Protein AF-R6UBE5-F1 (afdb_monomer)

Structure (mmCIF, N/CA/C/O backbone):
data_AF-R6UBE5-F1
#
_entry.id   AF-R6UBE5-F1
#
loop_
_atom_site.group_PDB
_atom_site.id
_atom_site.type_symbol
_atom_site.label_atom_id
_atom_site.label_alt_id
_atom_site.label_comp_id
_atom_site.label_asym_id
_atom_site.label_entity_id
_atom_site.label_seq_id
_atom_site.pdbx_PDB_ins_code
_atom_site.Cartn_x
_atom_site.Cartn_y
_atom_site.Cartn_z
_atom_site.occupancy
_atom_site.B_iso_or_equiv
_atom_site.auth_seq_id
_atom_site.auth_comp_id
_atom_site.auth_asym_id
_atom_site.auth_atom_id
_atom_site.pdbx_PDB_model_num
ATOM 1 N N . MET A 1 1 ? -9.633 34.821 41.458 1.00 33.03 1 MET A N 1
ATOM 2 C CA . MET A 1 1 ? -9.712 33.461 42.042 1.00 33.03 1 MET A CA 1
ATOM 3 C C . MET A 1 1 ? -10.034 32.346 41.038 1.00 33.03 1 MET A C 1
ATOM 5 O O . MET A 1 1 ? -9.472 31.281 41.206 1.00 33.03 1 MET A O 1
ATOM 9 N N . LYS A 1 2 ? -10.801 32.552 39.950 1.00 28.22 2 LYS A N 1
ATOM 10 C CA . LYS A 1 2 ? -10.977 31.527 38.885 1.00 28.22 2 LYS A CA 1
ATOM 11 C C . LYS A 1 2 ? -9.816 31.395 37.874 1.00 28.22 2 LYS A C 1
ATOM 13 O O . LYS A 1 2 ? -9.719 30.382 37.200 1.00 28.22 2 LYS A O 1
ATOM 18 N N . ARG A 1 3 ? -8.898 32.370 37.813 1.00 26.22 3 ARG A N 1
ATOM 19 C CA . ARG A 1 3 ? -7.701 32.321 36.942 1.00 26.22 3 ARG A CA 1
ATOM 20 C C . ARG A 1 3 ? -6.463 31.666 37.575 1.00 26.22 3 ARG A C 1
ATOM 22 O O . ARG A 1 3 ? -5.541 31.343 36.851 1.00 26.22 3 ARG A O 1
ATOM 29 N N . ILE A 1 4 ? -6.462 31.422 38.890 1.00 28.06 4 ILE A N 1
ATOM 30 C CA . ILE A 1 4 ? -5.362 30.717 39.582 1.00 28.06 4 ILE A CA 1
ATOM 31 C C . ILE A 1 4 ? -5.653 29.212 39.684 1.00 28.06 4 ILE A C 1
ATOM 33 O O . ILE A 1 4 ? -4.732 28.419 39.575 1.00 28.06 4 ILE A O 1
ATOM 37 N N . LEU A 1 5 ? -6.926 28.798 39.771 1.00 27.27 5 LEU A N 1
ATOM 38 C CA . LEU A 1 5 ? -7.290 27.377 39.689 1.00 27.27 5 LEU A CA 1
ATOM 39 C C . LEU A 1 5 ? -7.148 26.790 38.280 1.00 27.27 5 LEU A C 1
ATOM 41 O O . LEU A 1 5 ? -6.859 25.612 38.176 1.00 27.27 5 LEU A O 1
ATOM 45 N N . SER A 1 6 ? -7.293 27.588 37.215 1.00 27.67 6 SER A N 1
ATOM 46 C CA . SER A 1 6 ? -7.021 27.100 35.850 1.00 27.67 6 SER A CA 1
ATOM 47 C C . SER A 1 6 ? -5.517 26.964 35.606 1.00 27.67 6 SER A C 1
ATOM 49 O O . SER A 1 6 ? -5.100 25.978 35.036 1.00 27.67 6 SER A O 1
ATOM 51 N N . LEU A 1 7 ? -4.691 27.875 36.138 1.00 27.22 7 LEU A N 1
ATOM 52 C CA . LEU A 1 7 ? -3.229 27.748 36.097 1.00 27.22 7 LEU A CA 1
ATOM 53 C C . LEU A 1 7 ? -2.706 26.611 36.985 1.00 27.22 7 LEU A C 1
ATOM 55 O O . LEU A 1 7 ? -1.749 25.961 36.601 1.00 27.22 7 LEU A O 1
ATOM 59 N N . ALA A 1 8 ? -3.352 26.325 38.120 1.00 24.75 8 ALA A N 1
ATOM 60 C CA . ALA A 1 8 ? -3.013 25.174 38.956 1.00 24.75 8 ALA A CA 1
ATOM 61 C C . ALA A 1 8 ? -3.497 23.844 38.351 1.00 24.75 8 ALA A C 1
ATOM 63 O O . ALA A 1 8 ? -2.793 22.857 38.478 1.00 24.75 8 ALA A O 1
ATOM 64 N N . LEU A 1 9 ? -4.644 23.804 37.657 1.00 26.59 9 LEU A N 1
ATOM 65 C CA . LEU A 1 9 ? -5.086 22.596 36.945 1.00 26.59 9 LEU A CA 1
ATOM 66 C C . LEU A 1 9 ? -4.293 22.371 35.651 1.00 26.59 9 LEU A C 1
ATOM 68 O O . LEU A 1 9 ? -4.024 21.228 35.323 1.00 26.59 9 LEU A O 1
ATOM 72 N N . SER A 1 10 ? -3.868 23.434 34.959 1.00 31.25 10 SER A N 1
ATOM 73 C CA . SER A 1 10 ? -2.930 23.345 33.835 1.00 31.25 10 SER A CA 1
ATOM 74 C C . SER A 1 10 ? -1.528 22.962 34.296 1.00 31.25 10 SER A C 1
ATOM 76 O O . SER A 1 10 ? -0.897 22.193 33.596 1.00 31.25 10 SER A O 1
ATOM 78 N N . LEU A 1 11 ? -1.061 23.412 35.470 1.00 26.28 11 LEU A N 1
ATOM 79 C CA . LEU A 1 11 ? 0.188 22.905 36.052 1.00 26.28 11 LEU A CA 1
ATOM 80 C C . LEU A 1 11 ? 0.054 21.467 36.563 1.00 26.28 11 LEU A C 1
ATOM 82 O O . LEU A 1 11 ? 1.039 20.763 36.541 1.00 26.28 11 LEU A O 1
ATOM 86 N N . ILE A 1 12 ? -1.120 21.014 37.017 1.00 26.92 12 ILE A N 1
ATOM 87 C CA . ILE A 1 12 ? -1.306 19.630 37.494 1.00 26.92 12 ILE A CA 1
ATOM 88 C C . ILE A 1 12 ? -1.531 18.656 36.324 1.00 26.92 12 ILE A C 1
ATOM 90 O O . ILE A 1 12 ? -1.030 17.542 36.378 1.00 26.92 12 ILE A O 1
ATOM 94 N N . LEU A 1 13 ? -2.200 19.073 35.240 1.00 28.50 13 LEU A N 1
ATOM 95 C CA . LEU A 1 13 ? -2.290 18.301 33.990 1.00 28.50 13 LEU A CA 1
ATOM 96 C C . LEU A 1 13 ? -0.975 18.334 33.205 1.00 28.50 13 LEU A C 1
ATOM 98 O O . LEU A 1 13 ? -0.564 17.304 32.696 1.00 28.50 13 LEU A O 1
ATOM 102 N N . ALA A 1 14 ? -0.252 19.455 33.206 1.00 27.62 14 ALA A N 1
ATOM 103 C CA . ALA A 1 14 ? 1.133 19.524 32.736 1.00 27.62 14 ALA A CA 1
ATOM 104 C C . ALA A 1 14 ? 2.145 19.035 33.786 1.00 27.62 14 ALA A C 1
ATOM 106 O O . ALA A 1 14 ? 3.300 19.418 33.691 1.00 27.62 14 ALA A O 1
ATOM 107 N N . TRP A 1 15 ? 1.700 18.287 34.808 1.00 26.22 15 TRP A N 1
ATOM 108 C CA . TRP A 1 15 ? 2.519 17.453 35.704 1.00 26.22 15 TRP A CA 1
ATOM 109 C C . TRP A 1 15 ? 2.027 15.984 35.707 1.00 26.22 15 TRP A C 1
ATOM 111 O O . TRP A 1 15 ? 2.625 15.146 36.373 1.00 26.22 15 TRP A O 1
ATOM 121 N N . SER A 1 16 ? 0.950 15.649 34.975 1.00 27.62 16 SER A N 1
ATOM 122 C CA . SER A 1 16 ? 0.449 14.272 34.793 1.00 27.62 16 SER A CA 1
ATOM 123 C C . SER A 1 16 ? 0.403 13.822 33.326 1.00 27.62 16 SER A C 1
ATOM 125 O O . SER A 1 16 ? 0.133 12.659 33.062 1.00 27.62 16 SER A O 1
ATOM 127 N N . LEU A 1 17 ? 0.643 14.738 32.384 1.00 28.14 17 LEU A N 1
ATOM 128 C CA . LEU A 1 17 ? 0.875 14.506 30.948 1.00 28.14 17 LEU A CA 1
ATOM 129 C C . LEU A 1 17 ? 2.260 15.028 30.536 1.00 28.14 17 LEU A C 1
ATOM 131 O O . LEU A 1 17 ? 2.488 15.444 29.406 1.00 28.14 17 LEU A O 1
ATOM 135 N N . SER A 1 18 ? 3.174 15.056 31.500 1.00 27.28 18 SER A N 1
ATOM 136 C CA . SER A 1 18 ? 4.557 15.458 31.315 1.00 27.28 18 SER A CA 1
ATOM 137 C C . SER A 1 18 ? 5.446 14.622 32.228 1.00 27.28 18 SER A C 1
ATOM 139 O O . SER A 1 18 ? 5.802 15.023 33.338 1.00 27.28 18 SER A O 1
ATOM 141 N N . ILE A 1 19 ? 5.791 13.445 31.742 1.00 28.67 19 ILE A N 1
ATOM 142 C CA . ILE A 1 19 ? 7.204 13.121 31.650 1.00 28.67 19 ILE A CA 1
ATOM 143 C C . ILE A 1 19 ? 7.401 12.800 30.161 1.00 28.67 19 ILE A C 1
ATOM 145 O O . ILE A 1 19 ? 7.056 11.714 29.725 1.00 28.67 19 ILE A O 1
ATOM 149 N N . PRO A 1 20 ? 7.728 13.818 29.356 1.00 40.41 20 PRO A N 1
ATOM 150 C CA . PRO A 1 20 ? 9.036 13.845 28.745 1.00 40.41 20 PRO A CA 1
ATOM 151 C C . PRO A 1 20 ? 9.840 14.799 29.613 1.00 40.41 20 PRO A C 1
ATOM 153 O O . PRO A 1 20 ? 9.731 16.026 29.516 1.00 40.41 20 PRO A O 1
ATOM 156 N N . THR A 1 21 ? 10.549 14.241 30.593 1.00 30.38 21 THR A N 1
ATOM 157 C CA . THR A 1 21 ? 11.607 14.998 31.249 1.00 30.38 21 THR A CA 1
ATOM 158 C C . THR A 1 21 ? 12.730 15.130 30.246 1.00 30.38 21 THR A C 1
ATOM 160 O O . THR A 1 21 ? 13.543 14.230 30.095 1.00 30.38 21 THR A O 1
ATOM 163 N N . LEU A 1 22 ? 12.800 16.299 29.616 1.00 33.50 22 LEU A N 1
ATOM 164 C CA . LEU A 1 22 ? 14.081 16.849 29.209 1.00 33.50 22 LEU A CA 1
ATOM 165 C C . LEU A 1 22 ? 15.068 16.718 30.383 1.00 33.50 22 LEU A C 1
ATOM 167 O O . LEU A 1 22 ? 14.826 17.266 31.464 1.00 33.50 22 LEU A O 1
ATOM 171 N N . ALA A 1 23 ? 16.172 16.031 30.088 1.00 37.41 23 ALA A N 1
ATOM 172 C CA . ALA A 1 23 ? 17.412 15.865 30.844 1.00 37.41 23 ALA A CA 1
ATOM 173 C C . ALA A 1 23 ? 17.386 14.933 32.071 1.00 37.41 23 ALA A C 1
ATOM 175 O O . ALA A 1 23 ? 17.130 15.369 33.192 1.00 37.41 23 ALA A O 1
ATOM 176 N N . ALA A 1 24 ? 17.844 13.696 31.887 1.00 38.25 24 ALA A N 1
ATOM 177 C CA . ALA A 1 24 ? 19.185 13.270 32.308 1.00 38.25 24 ALA A CA 1
ATOM 178 C C . ALA A 1 24 ? 19.416 11.823 31.856 1.00 38.25 24 ALA A C 1
ATOM 180 O O . ALA A 1 24 ? 18.484 11.033 31.797 1.00 38.25 24 ALA A O 1
ATOM 181 N N . GLU A 1 25 ? 20.656 11.469 31.554 1.00 49.81 25 GLU A N 1
ATOM 182 C CA . GLU A 1 25 ? 21.054 10.070 31.450 1.00 49.81 25 GLU A CA 1
ATOM 183 C C . GLU A 1 25 ? 20.802 9.387 32.803 1.00 49.81 25 GLU A C 1
ATOM 185 O O . GLU A 1 25 ? 21.583 9.553 33.739 1.00 49.81 25 GLU A O 1
ATOM 190 N N . ASP A 1 26 ? 19.691 8.658 32.935 1.00 61.44 26 ASP A N 1
ATOM 191 C CA . ASP A 1 26 ? 19.460 7.762 34.080 1.00 61.44 26 ASP A CA 1
ATOM 192 C C . ASP A 1 26 ? 20.360 6.513 34.000 1.00 61.44 26 ASP A C 1
ATOM 194 O O . ASP A 1 26 ? 20.538 5.792 34.982 1.00 61.44 26 ASP A O 1
ATOM 198 N N . LEU A 1 27 ? 21.000 6.313 32.847 1.00 67.00 27 LEU A N 1
ATOM 199 C CA . LEU A 1 27 ? 22.095 5.378 32.650 1.00 67.00 27 LEU A CA 1
ATOM 200 C C . LEU A 1 27 ? 23.380 5.932 33.272 1.00 67.00 27 LEU A C 1
ATOM 202 O O . LEU A 1 27 ? 23.800 7.058 33.000 1.00 67.00 27 LEU A O 1
ATOM 206 N N . ASN A 1 28 ? 24.042 5.112 34.083 1.00 74.62 28 ASN A N 1
ATOM 207 C CA . ASN A 1 28 ? 25.338 5.437 34.664 1.00 74.62 28 ASN A CA 1
ATOM 208 C C . ASN A 1 28 ? 26.367 4.341 34.324 1.00 74.62 28 ASN A C 1
ATOM 210 O O . ASN A 1 28 ? 26.330 3.284 34.958 1.00 74.62 28 ASN A O 1
ATOM 214 N N . PRO A 1 29 ? 27.308 4.587 33.389 1.00 81.69 29 PRO A N 1
ATOM 215 C CA . PRO A 1 29 ? 27.510 5.839 32.653 1.00 81.69 29 PRO A CA 1
ATOM 216 C C . PRO A 1 29 ? 26.443 6.074 31.561 1.00 81.69 29 PRO A C 1
ATOM 218 O O . PRO A 1 29 ? 25.734 5.141 31.202 1.00 81.69 29 PRO A O 1
ATOM 221 N N . PRO A 1 30 ? 26.333 7.296 31.019 1.00 84.44 30 PRO A N 1
ATOM 222 C CA . PRO A 1 30 ? 25.473 7.639 29.882 1.00 84.44 30 PRO A CA 1
ATOM 223 C C . PRO A 1 30 ? 25.614 6.742 28.652 1.00 84.44 30 PRO A C 1
ATOM 225 O O . PRO A 1 30 ? 26.725 6.297 28.370 1.00 84.44 30 PRO A O 1
ATOM 228 N N . LEU A 1 31 ? 24.548 6.572 27.854 1.00 84.12 31 LEU A N 1
ATOM 229 C CA . LEU A 1 31 ? 24.566 5.713 26.656 1.00 84.12 31 LEU A CA 1
ATOM 230 C C . LEU A 1 31 ? 25.706 6.066 25.684 1.00 84.12 31 LEU A C 1
ATOM 232 O O . LEU A 1 31 ? 26.490 5.195 25.323 1.00 84.12 31 LEU A O 1
ATOM 236 N N . TRP A 1 32 ? 25.884 7.344 25.325 1.00 84.69 32 TRP A N 1
ATOM 237 C CA . TRP A 1 32 ? 26.996 7.758 24.451 1.00 84.69 32 TRP A CA 1
ATOM 238 C C . TRP A 1 32 ? 28.374 7.388 25.019 1.00 84.69 32 TRP A C 1
ATOM 240 O O . TRP A 1 32 ? 29.285 7.065 24.260 1.00 84.69 32 TRP A O 1
ATOM 250 N N . GLN A 1 33 ? 28.530 7.399 26.346 1.00 86.75 33 GLN A N 1
ATOM 251 C CA . GLN A 1 33 ? 29.779 7.030 27.003 1.00 86.75 33 GLN A CA 1
ATOM 252 C C . GLN A 1 33 ? 29.961 5.506 27.050 1.00 86.75 33 GLN A C 1
ATOM 254 O O . GLN A 1 33 ? 31.087 5.038 26.884 1.00 86.75 33 GLN A O 1
ATOM 259 N N . GLN A 1 34 ? 28.881 4.739 27.243 1.00 83.88 34 GLN A N 1
ATOM 260 C CA . GLN A 1 34 ? 28.890 3.275 27.118 1.00 83.88 34 GLN A CA 1
ATOM 261 C C . GLN A 1 34 ? 29.312 2.848 25.705 1.00 83.88 34 GLN A C 1
ATOM 263 O O . GLN A 1 34 ? 30.132 1.949 25.554 1.00 83.88 34 GLN A O 1
ATOM 268 N N . MET A 1 35 ? 28.839 3.567 24.683 1.00 82.38 35 MET A N 1
ATOM 269 C CA . MET A 1 35 ? 29.186 3.346 23.274 1.00 82.38 35 MET A CA 1
ATOM 270 C C . MET A 1 35 ? 30.564 3.908 22.872 1.00 82.38 35 MET A C 1
ATOM 272 O O . MET A 1 35 ? 30.972 3.787 21.720 1.00 82.38 35 MET A O 1
ATOM 276 N N . GLY A 1 36 ? 31.299 4.529 23.801 1.00 84.62 36 GLY A N 1
ATOM 277 C CA . GLY A 1 36 ? 32.668 5.002 23.574 1.00 84.62 36 GLY A CA 1
ATOM 278 C C . GLY A 1 36 ? 32.803 6.354 22.863 1.00 84.62 36 GLY A C 1
ATOM 279 O O . GLY A 1 36 ? 33.920 6.728 22.499 1.00 84.62 36 GLY A O 1
ATOM 280 N N . PHE A 1 37 ? 31.717 7.112 22.694 1.00 86.12 37 PHE A N 1
ATOM 281 C CA . PHE A 1 37 ? 31.766 8.465 22.134 1.00 86.12 37 PHE A CA 1
ATOM 282 C C . PHE A 1 37 ? 32.280 9.484 23.153 1.00 86.12 37 PHE A C 1
ATOM 284 O O . PHE A 1 37 ? 32.235 9.275 24.368 1.00 86.12 37 PHE A O 1
ATOM 291 N N . SER A 1 38 ? 32.784 10.619 22.665 1.00 84.69 38 SER A N 1
ATOM 292 C CA . SER A 1 38 ? 33.314 11.680 23.528 1.00 84.69 38 SER A CA 1
ATOM 293 C C . SER A 1 38 ? 32.246 12.679 23.986 1.00 84.69 38 SER A C 1
ATOM 295 O O . SER A 1 38 ? 32.463 13.407 24.959 1.00 84.69 38 SER A O 1
ATOM 297 N N . SER A 1 39 ? 31.097 12.709 23.302 1.00 85.81 39 SER A N 1
ATOM 298 C CA . SER A 1 39 ? 29.936 13.534 23.645 1.00 85.81 39 SER A CA 1
ATOM 299 C C . SER A 1 39 ? 28.633 12.947 23.103 1.00 85.81 39 SER A C 1
ATOM 301 O O . SER A 1 39 ? 28.636 12.138 22.173 1.00 85.81 39 SER A O 1
ATOM 303 N N . ARG A 1 40 ? 27.509 13.404 23.662 1.00 83.88 40 ARG A N 1
ATOM 304 C CA . ARG A 1 40 ? 26.165 13.059 23.199 1.00 83.88 40 ARG A CA 1
ATOM 305 C C . ARG A 1 40 ? 25.918 13.520 21.766 1.00 83.88 40 ARG A C 1
ATOM 307 O O . ARG A 1 40 ? 25.405 12.748 20.969 1.00 83.88 40 ARG A O 1
ATOM 314 N N . GLU A 1 41 ? 26.305 14.750 21.431 1.00 83.00 41 GLU A N 1
ATOM 315 C CA . GLU A 1 41 ? 26.113 15.301 20.087 1.00 83.00 41 GLU A CA 1
ATOM 316 C C . GLU A 1 41 ? 26.867 14.494 19.021 1.00 83.00 41 GLU A C 1
ATOM 318 O O . GLU A 1 41 ? 26.344 14.271 17.930 1.00 83.00 41 GLU A O 1
ATOM 323 N N . GLU A 1 42 ? 28.074 14.018 19.340 1.00 82.88 42 GLU A N 1
ATOM 324 C CA . GLU A 1 42 ? 28.846 13.139 18.455 1.00 82.88 42 GLU A CA 1
ATOM 325 C C . GLU A 1 42 ? 28.148 11.789 18.255 1.00 82.88 42 GLU A C 1
ATOM 327 O O . GLU A 1 42 ? 28.067 11.313 17.125 1.00 82.88 42 GLU A O 1
ATOM 332 N N . CYS A 1 43 ? 27.605 11.205 19.327 1.00 81.44 43 CYS A N 1
ATOM 333 C CA . CYS A 1 43 ? 26.853 9.953 19.272 1.00 81.44 43 CYS A CA 1
ATOM 334 C C . CYS A 1 43 ? 25.580 10.088 18.422 1.00 81.44 43 CYS A C 1
ATOM 336 O O . CYS A 1 43 ? 25.35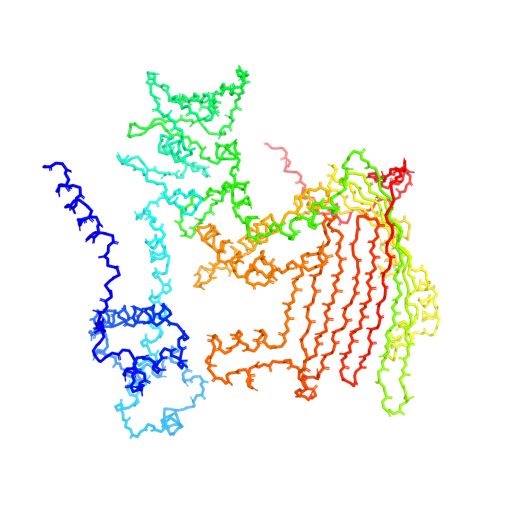1 9.276 17.531 1.00 81.44 43 CYS A O 1
ATOM 338 N N . ILE A 1 44 ? 24.798 11.155 18.630 1.00 81.50 44 ILE A N 1
ATOM 339 C CA . ILE A 1 44 ? 23.598 11.441 17.831 1.00 81.50 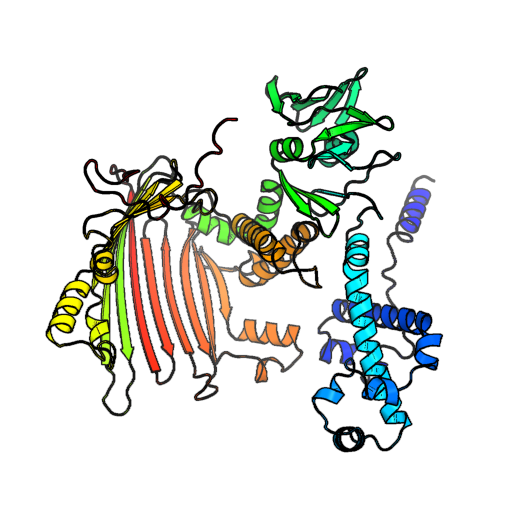44 ILE A CA 1
ATOM 340 C C . ILE A 1 44 ? 23.974 11.568 16.359 1.00 81.50 44 ILE A C 1
ATOM 342 O O . ILE A 1 44 ? 23.461 10.829 15.531 1.00 81.50 44 ILE A O 1
ATOM 346 N N . THR A 1 45 ? 24.935 12.434 16.038 1.00 78.12 45 THR A N 1
ATOM 347 C CA . THR A 1 45 ? 25.316 12.699 14.643 1.00 78.12 45 THR A CA 1
ATOM 348 C C . THR A 1 45 ? 25.882 11.460 13.942 1.00 78.12 45 THR A C 1
ATOM 350 O O . THR A 1 45 ? 25.675 11.288 12.746 1.00 78.12 45 THR A O 1
ATOM 353 N N . SER A 1 46 ? 26.622 10.614 14.665 1.00 74.19 46 SER A N 1
ATOM 354 C CA . SER A 1 46 ? 27.340 9.481 14.066 1.00 74.19 46 SER A CA 1
ATOM 355 C C . SER A 1 46 ? 26.532 8.185 14.022 1.00 74.19 46 SER A C 1
ATOM 357 O O . SER A 1 46 ? 26.885 7.301 13.246 1.00 74.19 46 SER A O 1
ATOM 359 N N . VAL A 1 47 ? 25.517 8.031 14.882 1.00 77.62 47 VAL A N 1
ATOM 360 C CA . VAL A 1 47 ? 24.792 6.758 15.055 1.00 77.62 47 VAL A CA 1
ATOM 361 C C . VAL A 1 47 ? 23.285 6.905 14.888 1.00 77.62 47 VAL A C 1
ATOM 363 O O . VAL A 1 47 ? 22.687 6.084 14.203 1.00 77.62 47 VAL A O 1
ATOM 366 N N . TYR A 1 48 ? 22.669 7.913 15.509 1.00 76.38 48 TYR A N 1
ATOM 367 C CA . TYR A 1 48 ? 21.205 7.986 15.630 1.00 76.38 48 TYR A CA 1
ATOM 368 C C . TYR A 1 48 ? 20.547 8.976 14.663 1.00 76.38 48 TYR A C 1
ATOM 370 O O . TYR A 1 48 ? 19.342 8.912 14.460 1.00 76.38 48 TYR A O 1
ATOM 378 N N . GLY A 1 49 ? 21.315 9.885 14.059 1.00 72.00 49 GLY A N 1
ATOM 379 C CA . GLY A 1 49 ? 20.839 10.907 13.123 1.00 72.00 49 GLY A CA 1
ATOM 380 C C . GLY A 1 49 ? 20.114 12.068 13.807 1.00 72.00 49 GLY A C 1
ATOM 381 O O . GLY A 1 49 ? 20.438 13.231 13.554 1.00 72.00 49 GLY A O 1
ATOM 382 N N . ASP A 1 50 ? 19.193 11.768 14.723 1.00 77.38 50 ASP A N 1
ATOM 383 C CA . ASP A 1 50 ? 18.392 12.756 15.437 1.00 77.38 50 ASP A CA 1
ATOM 384 C C . ASP A 1 50 ? 18.226 12.471 16.941 1.00 77.38 50 ASP A C 1
ATOM 386 O O . ASP A 1 50 ? 18.681 11.469 17.501 1.00 77.38 50 ASP A O 1
ATOM 390 N N . GLU A 1 51 ? 17.635 13.456 17.614 1.00 79.06 51 GLU A N 1
ATOM 391 C CA . GLU A 1 51 ? 17.421 13.473 19.058 1.00 79.06 51 GLU A CA 1
ATOM 392 C C . GLU A 1 51 ? 16.391 12.429 19.509 1.00 79.06 51 GLU A C 1
ATOM 394 O O . GLU A 1 51 ? 16.583 11.810 20.555 1.00 79.06 51 GLU A O 1
ATOM 399 N N . ASP A 1 52 ? 15.328 12.227 18.729 1.00 74.75 52 ASP A N 1
ATOM 400 C CA . ASP A 1 52 ? 14.205 11.364 19.094 1.00 74.75 52 ASP A CA 1
ATOM 401 C C . ASP A 1 52 ? 14.650 9.893 19.049 1.00 74.75 52 ASP A C 1
ATOM 403 O O . ASP A 1 52 ? 14.422 9.146 20.003 1.00 74.75 52 ASP A O 1
ATOM 407 N N . ALA A 1 53 ? 15.397 9.507 18.009 1.00 72.69 53 ALA A N 1
ATOM 408 C CA . ALA A 1 53 ? 16.003 8.183 17.881 1.00 72.69 53 ALA A CA 1
ATOM 409 C C . ALA A 1 53 ? 17.007 7.887 19.012 1.00 72.69 53 ALA A C 1
ATOM 411 O O . ALA A 1 53 ? 17.050 6.780 19.554 1.00 72.69 53 ALA A O 1
ATOM 412 N N . TYR A 1 54 ? 17.805 8.882 19.421 1.00 81.50 54 TYR A N 1
ATOM 413 C CA . TYR A 1 54 ? 18.710 8.730 20.564 1.00 81.50 54 TYR A CA 1
ATOM 414 C C . TYR A 1 54 ? 17.950 8.591 21.890 1.00 81.50 54 TYR A C 1
ATOM 416 O O . TYR A 1 54 ? 18.348 7.805 22.750 1.00 81.50 54 TYR A O 1
ATOM 424 N N . GLU A 1 55 ? 16.872 9.351 22.089 1.00 83.00 55 GLU A N 1
ATOM 425 C CA . GLU A 1 55 ? 16.038 9.245 23.289 1.00 83.00 55 GLU A CA 1
ATOM 426 C C . GLU A 1 55 ? 15.342 7.880 23.391 1.00 83.00 55 GLU A C 1
ATOM 428 O O . GLU A 1 55 ? 15.310 7.302 24.481 1.00 83.00 55 GLU A O 1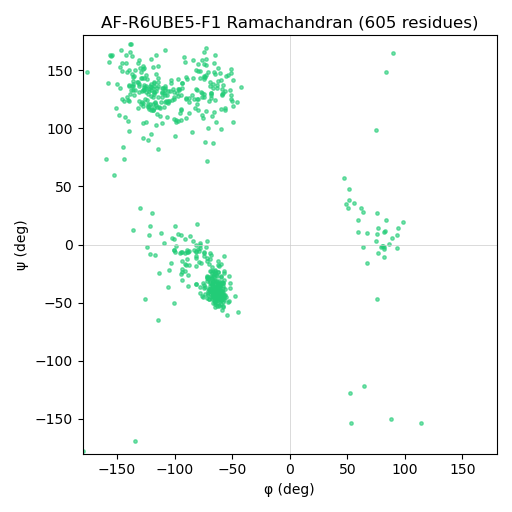
ATOM 433 N N . GLU A 1 56 ? 14.867 7.323 22.274 1.00 78.88 56 GLU A N 1
ATOM 434 C CA . GLU A 1 56 ? 14.312 5.967 22.215 1.00 78.88 56 GLU A CA 1
ATOM 435 C C . GLU A 1 56 ? 15.357 4.910 22.607 1.00 78.88 56 GLU A C 1
ATOM 437 O O . GLU A 1 56 ? 15.100 4.074 23.478 1.00 78.88 56 GLU A O 1
ATOM 442 N N . ALA A 1 57 ? 16.577 5.013 22.072 1.00 82.38 57 ALA A N 1
ATOM 443 C CA . ALA A 1 57 ? 17.672 4.108 22.416 1.00 82.38 57 ALA A CA 1
ATOM 444 C C . ALA A 1 57 ? 18.095 4.209 23.893 1.00 82.38 57 ALA A C 1
ATOM 446 O O . ALA A 1 57 ? 18.393 3.201 24.539 1.00 82.38 57 ALA A O 1
ATOM 447 N N . VAL A 1 58 ? 18.093 5.417 24.472 1.00 84.25 58 VAL A N 1
ATOM 448 C CA . VAL A 1 58 ? 18.333 5.608 25.914 1.00 84.25 58 VAL A CA 1
ATOM 449 C C . VAL A 1 58 ? 17.249 4.925 26.743 1.00 84.25 58 VAL A C 1
ATOM 451 O O . VAL A 1 58 ? 17.562 4.296 27.757 1.00 84.25 58 VAL A O 1
ATOM 454 N N . GLN A 1 59 ? 15.988 5.040 26.329 1.00 82.31 59 GLN A N 1
ATOM 455 C CA . GLN A 1 59 ? 14.869 4.420 27.025 1.00 82.31 59 GLN A CA 1
ATOM 456 C C . GLN A 1 59 ? 14.949 2.890 26.962 1.00 82.31 59 GLN A C 1
ATOM 458 O O . GLN A 1 59 ? 14.764 2.231 27.986 1.00 82.31 59 GLN A O 1
ATOM 463 N N . GLU A 1 60 ? 15.295 2.321 25.807 1.00 83.06 60 GLU A N 1
ATOM 464 C CA . GLU A 1 60 ? 15.509 0.880 25.670 1.00 83.06 60 GLU A CA 1
ATOM 465 C C . GLU A 1 60 ? 16.662 0.384 26.548 1.00 83.06 60 GLU A C 1
ATOM 467 O O . GLU A 1 60 ? 16.504 -0.591 27.284 1.00 83.06 60 GLU A O 1
ATOM 472 N N . ALA A 1 61 ? 17.800 1.082 26.541 1.00 85.00 61 ALA A N 1
ATOM 473 C CA . ALA A 1 61 ? 18.936 0.732 27.387 1.00 85.00 61 ALA A CA 1
ATOM 474 C C . ALA A 1 61 ? 18.584 0.801 28.886 1.00 85.00 61 ALA A C 1
ATOM 476 O O . ALA A 1 61 ? 19.034 -0.033 29.675 1.00 85.00 61 ALA A O 1
ATOM 477 N N . LEU A 1 62 ? 17.737 1.753 29.295 1.00 85.62 62 LEU A N 1
ATOM 478 C CA . LEU A 1 62 ? 17.234 1.832 30.667 1.00 85.62 62 LEU A CA 1
ATOM 479 C C . LEU A 1 62 ? 16.306 0.653 31.005 1.00 85.62 62 LEU A C 1
ATOM 481 O O . LEU A 1 62 ? 16.386 0.104 32.105 1.00 85.62 62 LEU A O 1
ATOM 485 N N . GLU A 1 63 ? 15.436 0.250 30.078 1.00 85.38 63 GLU A N 1
ATOM 486 C CA . GLU A 1 63 ? 14.578 -0.930 30.237 1.00 85.38 63 GLU A CA 1
ATOM 487 C C . GLU A 1 63 ? 15.401 -2.216 30.354 1.00 85.38 63 GLU A C 1
ATOM 489 O O . GLU A 1 63 ? 15.133 -3.023 31.250 1.00 85.38 63 GLU A O 1
ATOM 494 N N . ARG A 1 64 ? 16.433 -2.376 29.515 1.00 87.69 64 ARG A N 1
ATOM 495 C CA . ARG A 1 64 ? 17.371 -3.502 29.588 1.00 87.69 64 ARG A CA 1
ATOM 496 C C . ARG A 1 64 ? 18.085 -3.534 30.934 1.00 87.69 64 ARG A C 1
ATOM 498 O O . ARG A 1 64 ? 18.061 -4.565 31.597 1.00 87.69 64 ARG A O 1
ATOM 505 N N . GLN A 1 65 ? 18.612 -2.402 31.408 1.00 87.38 65 GLN A N 1
ATOM 506 C CA . GLN A 1 65 ? 19.271 -2.331 32.717 1.00 87.38 65 GLN A CA 1
ATOM 507 C C . GLN A 1 65 ? 18.330 -2.726 33.869 1.00 87.38 65 GLN A C 1
ATOM 509 O O . GLN A 1 65 ? 18.711 -3.483 34.761 1.00 87.38 65 GLN A O 1
ATOM 514 N N . GLN A 1 66 ? 17.080 -2.254 33.856 1.00 87.75 66 GLN A N 1
ATOM 515 C CA . GLN A 1 66 ? 16.089 -2.628 34.873 1.00 87.75 66 GLN A CA 1
ATOM 516 C C . GLN A 1 66 ? 15.732 -4.120 34.819 1.00 87.75 66 GLN A C 1
ATOM 518 O O . GLN A 1 66 ? 15.497 -4.747 35.859 1.00 87.75 66 GLN A O 1
ATOM 523 N N . TRP A 1 67 ? 15.679 -4.695 33.618 1.00 91.62 67 TRP A N 1
ATOM 524 C CA . TRP A 1 67 ? 15.469 -6.123 33.424 1.00 91.62 67 TRP A CA 1
ATOM 525 C C . TRP A 1 67 ? 16.668 -6.942 33.920 1.00 91.62 67 TRP A C 1
ATOM 527 O O . TRP A 1 67 ? 16.461 -7.876 34.697 1.00 91.62 67 TRP A O 1
ATOM 537 N N . GLU A 1 68 ? 17.902 -6.552 33.599 1.00 91.31 68 GLU A N 1
ATOM 538 C CA . GLU A 1 68 ? 19.128 -7.183 34.108 1.00 91.31 68 GLU A CA 1
ATOM 539 C C . GLU A 1 68 ? 19.199 -7.130 35.642 1.00 91.31 68 GLU A C 1
ATOM 541 O O . GLU A 1 68 ? 19.458 -8.145 36.293 1.00 91.31 68 GLU A O 1
ATOM 546 N N . ASP A 1 69 ? 18.858 -5.988 36.249 1.00 90.19 69 ASP A N 1
ATOM 547 C CA . ASP A 1 69 ? 18.753 -5.843 37.706 1.00 90.19 69 ASP A CA 1
ATOM 548 C C . ASP A 1 69 ? 17.733 -6.829 38.304 1.00 90.19 69 ASP A C 1
ATOM 550 O O . ASP A 1 69 ? 17.951 -7.407 39.377 1.00 90.19 69 ASP A O 1
ATOM 554 N N . SER A 1 70 ? 16.621 -7.075 37.601 1.00 91.50 70 SER A N 1
ATOM 555 C CA . SER A 1 70 ? 15.621 -8.075 37.999 1.00 91.50 70 SER A CA 1
ATOM 556 C C . SER A 1 70 ? 16.133 -9.519 37.868 1.00 91.50 70 SER A C 1
ATOM 558 O O . SER A 1 70 ? 15.658 -10.413 38.576 1.00 91.50 70 SER A O 1
ATOM 560 N N . LYS A 1 71 ? 17.144 -9.729 37.017 1.00 92.12 71 LYS A N 1
ATOM 561 C CA . LYS A 1 71 ? 17.810 -11.000 36.709 1.00 92.12 71 LYS A CA 1
ATOM 562 C C . LYS A 1 71 ? 19.143 -11.194 37.432 1.00 92.12 71 LYS A C 1
ATOM 564 O O . LYS A 1 71 ? 19.786 -12.227 37.256 1.00 92.12 71 LYS A O 1
ATOM 569 N N . ALA A 1 72 ? 19.527 -10.283 38.328 1.00 92.88 72 ALA A N 1
ATOM 570 C CA . ALA A 1 72 ? 20.841 -10.271 38.979 1.00 92.88 72 ALA A CA 1
ATOM 571 C C . ALA A 1 72 ? 21.251 -11.610 39.628 1.00 92.88 72 ALA A C 1
ATOM 573 O O . ALA A 1 72 ? 22.429 -11.964 39.649 1.00 92.88 72 ALA A O 1
ATOM 574 N N . ALA A 1 73 ? 20.293 -12.377 40.161 1.00 93.06 73 ALA A N 1
ATOM 575 C CA . ALA A 1 73 ? 20.563 -13.698 40.729 1.00 93.06 73 ALA A CA 1
ATOM 576 C C . ALA A 1 73 ? 20.925 -14.753 39.667 1.00 93.06 73 ALA A C 1
ATOM 578 O O . ALA A 1 73 ? 21.799 -15.578 39.921 1.00 93.06 73 ALA A O 1
ATOM 579 N N . GLU A 1 74 ? 20.267 -14.719 38.507 1.00 92.69 74 GLU A N 1
ATOM 580 C CA . GLU A 1 74 ? 20.520 -15.616 37.374 1.00 92.69 74 GLU A CA 1
ATOM 581 C C . GLU A 1 74 ? 21.880 -15.278 36.749 1.00 92.69 74 GLU A C 1
ATOM 583 O O . GLU A 1 74 ? 22.731 -16.162 36.646 1.00 92.69 74 GLU A O 1
ATOM 588 N N . ILE A 1 75 ? 22.141 -13.983 36.518 1.00 93.31 75 ILE A N 1
ATOM 589 C CA . ILE A 1 75 ? 23.425 -13.444 36.035 1.00 93.31 75 ILE A CA 1
ATOM 590 C C . ILE A 1 75 ? 24.586 -13.860 36.948 1.00 93.31 75 ILE A C 1
ATOM 592 O O . ILE A 1 75 ? 25.635 -14.314 36.487 1.00 93.31 75 ILE A O 1
ATOM 596 N N . ALA A 1 76 ? 24.408 -13.751 38.269 1.00 92.44 76 ALA A N 1
ATOM 597 C CA . ALA A 1 76 ? 25.432 -14.145 39.237 1.00 92.44 76 ALA A CA 1
ATOM 598 C C . ALA A 1 76 ? 25.699 -15.661 39.257 1.00 92.44 76 ALA A C 1
ATOM 600 O O . ALA A 1 76 ? 26.765 -16.085 39.705 1.00 92.44 76 ALA A O 1
ATOM 601 N N . SER A 1 77 ? 24.738 -16.473 38.809 1.00 93.38 77 SER A N 1
ATOM 602 C CA . SER A 1 77 ? 24.853 -17.933 38.730 1.00 93.38 77 SER A CA 1
ATOM 603 C C . SER A 1 77 ? 25.203 -18.464 37.338 1.00 93.38 77 SER A C 1
ATOM 605 O O . SER A 1 77 ? 25.332 -19.678 37.196 1.00 93.38 77 SER A O 1
ATOM 607 N N . PHE A 1 78 ? 25.346 -17.582 36.344 1.00 96.12 78 PHE A N 1
ATOM 608 C CA . PHE A 1 78 ? 25.646 -17.944 34.963 1.00 96.12 78 PHE A CA 1
ATOM 609 C C . PHE A 1 78 ? 26.967 -18.718 34.858 1.00 96.12 78 PHE A C 1
ATOM 611 O O . PHE A 1 78 ? 27.995 -18.288 35.395 1.00 96.12 78 PHE A O 1
ATOM 618 N N . ASP A 1 79 ? 26.912 -19.855 34.164 1.00 96.00 79 ASP A N 1
ATOM 619 C CA . ASP A 1 79 ? 28.038 -20.753 33.916 1.00 96.00 79 ASP A CA 1
ATOM 620 C C . ASP A 1 79 ? 28.406 -20.687 32.421 1.00 96.00 79 ASP A C 1
ATOM 622 O O . ASP A 1 79 ? 27.676 -21.241 31.592 1.00 96.00 79 ASP A O 1
ATOM 626 N N . PRO A 1 80 ? 29.506 -19.998 32.061 1.00 94.50 80 PRO A N 1
ATOM 627 C CA . PRO A 1 80 ? 29.865 -19.764 30.666 1.00 94.50 80 PRO A CA 1
ATOM 628 C C . PRO A 1 80 ? 30.286 -21.048 29.938 1.00 94.50 80 PRO A C 1
ATOM 630 O O . PRO A 1 80 ? 30.062 -21.161 28.736 1.00 94.50 80 PRO A O 1
ATOM 633 N N . ASP A 1 81 ? 30.848 -22.033 30.646 1.00 93.88 81 ASP A N 1
ATOM 634 C CA . ASP A 1 81 ? 31.252 -23.310 30.049 1.00 93.88 81 ASP A CA 1
ATOM 635 C C . ASP A 1 81 ? 30.028 -24.177 29.740 1.00 93.88 81 ASP A C 1
ATOM 637 O O . ASP A 1 81 ? 29.926 -24.762 28.664 1.00 93.88 81 ASP A O 1
ATOM 641 N N . ALA A 1 82 ? 29.062 -24.223 30.664 1.00 94.50 82 ALA A N 1
ATOM 642 C CA . ALA A 1 82 ? 27.813 -24.943 30.434 1.00 94.50 82 ALA A CA 1
ATOM 643 C C . ALA A 1 82 ? 26.986 -24.318 29.299 1.00 94.50 82 ALA A C 1
ATOM 645 O O . ALA A 1 82 ? 26.363 -25.046 28.528 1.00 94.50 82 ALA A O 1
ATOM 646 N N . TYR A 1 83 ? 26.989 -22.985 29.190 1.00 94.31 83 TYR A N 1
ATOM 647 C CA . TYR A 1 83 ? 26.340 -22.272 28.092 1.00 94.31 83 TYR A CA 1
ATOM 648 C C . TYR A 1 83 ? 27.026 -22.543 26.748 1.00 94.31 83 TYR A C 1
ATOM 650 O O . TYR A 1 83 ? 26.348 -22.870 25.777 1.00 94.31 83 TYR A O 1
ATOM 658 N N . TRP A 1 84 ? 28.361 -22.506 26.697 1.00 92.62 84 TRP A N 1
ATOM 659 C CA . TRP A 1 84 ? 29.137 -22.848 25.500 1.00 92.62 84 TRP A CA 1
ATOM 660 C C . TRP A 1 84 ? 28.844 -24.256 24.966 1.00 92.62 84 TRP A C 1
ATOM 662 O O . TRP A 1 84 ? 28.805 -24.467 23.758 1.00 92.62 84 TRP A O 1
ATOM 672 N N . GLU A 1 85 ? 28.645 -25.231 25.856 1.00 91.44 85 GLU A N 1
ATOM 673 C CA . GLU A 1 85 ? 28.301 -26.611 25.487 1.00 91.44 85 GLU A CA 1
ATOM 674 C C . GLU A 1 85 ? 26.811 -26.806 25.135 1.00 91.44 85 GLU A C 1
ATOM 676 O O . GLU A 1 85 ? 26.405 -27.916 24.778 1.00 91.44 85 GLU A O 1
ATOM 681 N N . SER A 1 86 ? 25.983 -25.767 25.268 1.00 90.00 86 SER A N 1
ATOM 682 C CA . SER A 1 86 ? 24.549 -25.831 24.986 1.00 90.00 86 SER A CA 1
ATOM 683 C C . SER A 1 86 ? 24.234 -25.624 23.500 1.00 90.00 86 SER A C 1
ATOM 685 O O . SER A 1 86 ? 24.995 -25.001 22.765 1.00 90.00 86 SER A O 1
ATOM 687 N N . ASP A 1 87 ? 23.055 -26.087 23.071 1.00 85.56 87 ASP A N 1
ATOM 688 C CA . ASP A 1 87 ? 22.518 -25.802 21.730 1.00 85.56 87 ASP A CA 1
ATOM 689 C C . ASP A 1 87 ? 22.033 -24.339 21.580 1.00 85.56 87 ASP A C 1
ATOM 691 O O . ASP A 1 87 ? 21.551 -23.968 20.512 1.00 85.56 87 ASP A O 1
ATOM 695 N N . GLU A 1 88 ? 22.108 -23.524 22.639 1.00 85.06 88 GLU A N 1
ATOM 696 C CA . GLU A 1 88 ? 21.672 -22.118 22.658 1.00 85.06 88 GLU A CA 1
ATOM 697 C C . GLU A 1 88 ? 22.831 -21.152 22.349 1.00 85.06 88 GLU A C 1
ATOM 699 O O . GLU A 1 88 ? 22.603 -20.054 21.849 1.00 85.06 88 GLU A O 1
ATOM 704 N N . CYS A 1 89 ? 24.087 -21.559 22.568 1.00 88.81 89 CYS A N 1
ATOM 705 C CA . CYS A 1 89 ? 25.245 -20.736 22.225 1.00 88.81 89 CYS A CA 1
ATOM 706 C C . CYS A 1 89 ? 25.506 -20.767 20.714 1.00 88.81 89 CYS A C 1
ATOM 708 O O . CYS A 1 89 ? 25.960 -21.772 20.158 1.00 88.81 89 CYS A O 1
ATOM 710 N N . GLN A 1 90 ? 25.282 -19.636 20.041 1.00 85.00 90 GLN A N 1
ATOM 711 C CA . GLN A 1 90 ? 25.450 -19.541 18.589 1.00 85.00 90 GLN A CA 1
ATOM 712 C C . GLN A 1 90 ? 26.889 -19.820 18.128 1.00 85.00 90 GLN A C 1
ATOM 714 O O . GLN A 1 90 ? 27.100 -20.381 17.051 1.00 85.00 90 GLN A O 1
ATOM 719 N N . TYR A 1 91 ? 27.890 -19.479 18.947 1.00 86.31 91 TYR A N 1
ATOM 720 C CA . TYR A 1 91 ? 29.304 -19.662 18.610 1.00 86.31 91 TYR A CA 1
ATOM 721 C C . TYR A 1 91 ? 29.710 -21.137 18.543 1.00 86.31 91 TYR A C 1
ATOM 723 O O . TYR A 1 91 ? 30.590 -21.487 17.754 1.00 86.31 91 TYR A O 1
ATOM 731 N N . HIS A 1 92 ? 29.024 -22.019 19.277 1.00 80.25 92 HIS A N 1
ATOM 732 C CA . HIS A 1 92 ? 29.283 -23.460 19.243 1.00 80.25 92 HIS A CA 1
ATOM 733 C C . HIS A 1 92 ? 29.037 -24.079 17.854 1.00 80.25 92 HIS A C 1
ATOM 735 O O . HIS A 1 92 ? 29.609 -25.112 17.516 1.00 80.25 92 HIS A O 1
ATOM 741 N N . TRP A 1 93 ? 28.212 -23.448 17.009 1.00 82.06 93 TRP A N 1
ATOM 742 C CA . TRP A 1 93 ? 27.987 -23.903 15.632 1.00 82.06 93 TRP A CA 1
ATOM 743 C C . TRP A 1 93 ? 29.068 -23.463 14.642 1.00 82.06 93 TRP A C 1
ATOM 745 O O . TRP A 1 93 ? 29.162 -24.043 13.558 1.00 82.06 93 TRP A O 1
ATOM 755 N N . TYR A 1 94 ? 29.856 -22.443 14.986 1.00 86.00 94 TYR A N 1
ATOM 756 C CA . TYR A 1 94 ? 30.865 -21.859 14.098 1.00 86.00 94 TYR A CA 1
ATOM 757 C C . TYR A 1 94 ? 32.296 -22.252 14.462 1.00 86.00 94 TYR A C 1
ATOM 759 O O . TYR A 1 94 ? 33.163 -22.208 13.590 1.00 86.00 94 TYR A O 1
ATOM 767 N N . TYR A 1 95 ? 32.530 -22.651 15.711 1.00 88.25 95 TYR A N 1
ATOM 768 C CA . TYR A 1 95 ? 33.850 -22.976 16.239 1.00 88.25 95 TYR A CA 1
ATOM 769 C C . TYR A 1 95 ? 33.899 -24.418 16.740 1.00 88.25 95 TYR A C 1
ATOM 771 O O . TYR A 1 95 ? 33.011 -24.864 17.465 1.00 88.25 95 TYR A O 1
ATOM 779 N N . ASP A 1 96 ? 34.970 -25.142 16.404 1.00 86.44 96 ASP A N 1
ATOM 780 C CA . ASP A 1 96 ? 35.124 -26.548 16.799 1.00 86.44 96 ASP A CA 1
ATOM 781 C C . ASP A 1 96 ? 35.537 -26.690 18.280 1.00 86.44 96 ASP A C 1
ATOM 783 O O . ASP A 1 96 ? 35.457 -27.780 18.858 1.00 86.44 96 ASP A O 1
ATOM 787 N N . SER A 1 97 ? 36.014 -25.606 18.909 1.00 91.50 97 SER A N 1
ATOM 788 C CA . SER A 1 97 ? 36.426 -25.582 20.317 1.00 91.50 97 SER A CA 1
ATOM 789 C C . SER A 1 97 ? 36.393 -24.181 20.934 1.00 91.50 97 SER A C 1
ATOM 791 O O . SER A 1 97 ? 36.529 -23.177 20.235 1.00 91.50 97 SER A O 1
ATOM 793 N N . LYS A 1 98 ? 36.276 -24.126 22.267 1.00 92.12 98 LYS A N 1
ATOM 794 C CA . LYS A 1 98 ? 36.364 -22.887 23.054 1.00 92.12 98 LYS A CA 1
ATOM 795 C C . LYS A 1 98 ? 37.707 -22.185 22.847 1.00 92.12 98 LYS A C 1
ATOM 797 O O . LYS A 1 98 ? 37.757 -20.966 22.747 1.00 92.12 98 LYS A O 1
ATOM 802 N N . GLU A 1 99 ? 38.796 -22.949 22.776 1.00 92.94 99 GLU A N 1
ATOM 803 C CA . GLU A 1 99 ? 40.144 -22.407 22.606 1.00 92.94 99 GLU A CA 1
ATOM 804 C C . GLU A 1 99 ? 40.318 -21.682 21.266 1.00 92.94 99 GLU A C 1
ATOM 806 O O . GLU A 1 99 ? 40.951 -20.632 21.227 1.00 92.94 99 GLU A O 1
ATOM 811 N N . GLU A 1 100 ? 39.736 -22.219 20.191 1.00 92.31 100 GLU A N 1
ATOM 812 C CA . GLU A 1 100 ? 39.743 -21.588 18.865 1.00 92.31 100 GLU A CA 1
ATOM 813 C C . GLU A 1 100 ? 38.947 -20.279 18.868 1.00 92.31 100 GLU A C 1
ATOM 815 O O . GLU A 1 100 ? 39.435 -19.256 18.393 1.00 92.31 100 GLU A O 1
ATOM 820 N N . PHE A 1 101 ? 37.759 -20.282 19.478 1.00 93.19 101 PHE A N 1
ATOM 821 C CA . PHE A 1 101 ? 36.952 -19.075 19.638 1.00 93.19 101 PHE A CA 1
ATOM 822 C C . PHE A 1 101 ? 37.683 -17.986 20.430 1.00 93.19 101 PHE A C 1
ATOM 824 O O . PHE A 1 101 ? 37.744 -16.840 19.988 1.00 93.19 101 PHE A O 1
ATOM 831 N N . MET A 1 102 ? 38.277 -18.340 21.575 1.00 93.56 102 MET A N 1
ATOM 832 C CA . MET A 1 102 ? 39.038 -17.392 22.392 1.00 93.56 102 MET A CA 1
ATOM 833 C C . MET A 1 102 ? 40.256 -16.830 21.643 1.00 93.56 102 MET A C 1
ATOM 835 O O . MET A 1 102 ? 40.569 -15.653 21.808 1.00 93.56 102 MET A O 1
ATOM 839 N N . GLU A 1 103 ? 40.928 -17.627 20.802 1.00 91.62 103 GLU A N 1
ATOM 840 C CA . GLU A 1 103 ? 42.040 -17.153 19.965 1.00 91.62 103 GLU A CA 1
ATOM 841 C C . GLU A 1 103 ? 41.566 -16.144 18.906 1.00 91.62 103 GLU A C 1
ATOM 843 O O . GLU A 1 103 ? 42.150 -15.064 18.789 1.00 91.62 103 GLU A O 1
ATOM 848 N N . ASP A 1 104 ? 40.485 -16.454 18.189 1.00 90.25 104 ASP A N 1
ATOM 849 C CA . ASP A 1 104 ? 39.952 -15.609 17.112 1.00 90.25 104 ASP A CA 1
ATOM 850 C C . ASP A 1 104 ? 39.335 -14.298 17.621 1.00 90.25 104 ASP A C 1
ATOM 852 O O . ASP A 1 104 ? 39.422 -13.265 16.951 1.00 90.25 104 ASP A O 1
ATOM 856 N N . TRP A 1 105 ? 38.748 -14.320 18.819 1.00 88.56 105 TRP A N 1
ATOM 857 C CA . TRP A 1 105 ? 38.171 -13.145 19.480 1.00 88.56 105 TRP A CA 1
ATOM 858 C C . TRP A 1 105 ? 39.166 -12.403 20.381 1.00 88.56 105 TRP A C 1
ATOM 860 O O . TRP A 1 105 ? 38.796 -11.423 21.026 1.00 88.56 105 TRP A O 1
ATOM 870 N N . PHE A 1 106 ? 40.436 -12.825 20.395 1.00 93.44 106 PHE A N 1
ATOM 871 C CA . PHE A 1 106 ? 41.513 -12.228 21.193 1.00 93.44 106 PHE A CA 1
ATOM 872 C C . PHE A 1 106 ? 41.210 -12.172 22.704 1.00 93.44 106 PHE A C 1
ATOM 874 O O . PHE A 1 106 ? 41.605 -11.225 23.384 1.00 93.44 106 PHE A O 1
ATOM 881 N N . LEU A 1 107 ? 40.524 -13.189 23.230 1.00 93.12 107 LEU A N 1
ATOM 882 C CA . LEU A 1 107 ? 40.199 -13.321 24.651 1.00 93.12 107 LEU A CA 1
ATOM 883 C C . LEU A 1 107 ? 41.364 -14.029 25.359 1.00 93.12 107 LEU A C 1
ATOM 885 O O . LEU A 1 107 ? 41.644 -15.203 25.112 1.00 93.12 107 LEU A O 1
ATOM 889 N N . GLU A 1 108 ? 42.072 -13.322 26.240 1.00 91.50 108 GLU A N 1
ATOM 890 C CA . GLU A 1 108 ? 43.265 -13.839 26.925 1.00 91.50 108 GLU A CA 1
ATOM 891 C C . GLU A 1 108 ? 42.928 -14.526 28.259 1.00 91.50 108 GLU A C 1
ATOM 893 O O . GLU A 1 108 ? 43.751 -15.264 28.817 1.00 91.50 108 GLU A O 1
ATOM 898 N N . THR A 1 109 ? 41.729 -14.283 28.793 1.00 94.12 109 THR A N 1
ATOM 899 C CA . THR A 1 109 ? 41.316 -14.728 30.125 1.00 94.12 109 THR A CA 1
ATOM 900 C C . THR A 1 109 ? 39.951 -15.413 30.142 1.00 94.12 109 THR A C 1
ATOM 902 O O . THR A 1 109 ? 39.080 -15.176 29.313 1.00 94.12 109 THR A O 1
ATOM 905 N N . GLU A 1 110 ? 39.749 -16.251 31.161 1.00 91.88 110 GLU A N 1
ATOM 906 C CA . GLU A 1 110 ? 38.456 -16.888 31.445 1.00 91.88 110 GLU A CA 1
ATOM 907 C C . GLU A 1 110 ? 37.372 -15.867 31.837 1.00 91.88 110 GLU A C 1
ATOM 909 O O . GLU A 1 110 ? 36.186 -16.117 31.668 1.00 91.88 110 GLU A O 1
ATOM 914 N N . GLU A 1 111 ? 37.782 -14.710 32.361 1.00 92.31 111 GLU A N 1
ATOM 915 C CA . GLU A 1 111 ? 36.882 -13.606 32.706 1.00 92.31 111 GLU A CA 1
ATOM 916 C C . GLU A 1 111 ? 36.351 -12.925 31.439 1.00 92.31 111 GLU A C 1
ATOM 918 O O . GLU A 1 111 ? 35.144 -12.778 31.299 1.00 92.31 111 GLU A O 1
ATOM 923 N N . GLU A 1 112 ? 37.221 -12.640 30.466 1.00 91.69 112 GLU A N 1
ATOM 924 C CA . GLU A 1 112 ? 36.815 -12.114 29.154 1.00 91.69 112 GLU A CA 1
ATOM 925 C C . GLU A 1 112 ? 35.926 -13.106 28.392 1.00 91.69 112 GLU A C 1
ATOM 927 O O . GLU A 1 112 ? 34.926 -12.708 27.800 1.00 91.69 112 GLU A O 1
ATOM 932 N N . PHE A 1 113 ? 36.237 -14.406 28.450 1.00 93.75 113 PHE A N 1
ATOM 933 C CA . PHE A 1 113 ? 35.353 -15.440 27.904 1.00 93.75 113 PHE A CA 1
ATOM 934 C C . PHE A 1 113 ? 33.983 -15.435 28.583 1.00 93.75 113 PHE A C 1
ATOM 936 O O . PHE A 1 113 ? 32.958 -15.454 27.903 1.00 93.75 113 PHE A O 1
ATOM 943 N N . ARG A 1 114 ? 33.954 -15.378 29.921 1.00 94.62 114 ARG A N 1
ATOM 944 C CA . ARG A 1 114 ? 32.703 -15.314 30.676 1.00 94.62 114 ARG A CA 1
ATOM 945 C C . ARG A 1 114 ? 31.871 -14.101 30.276 1.00 94.62 114 ARG A C 1
ATOM 947 O O . ARG A 1 114 ? 30.664 -14.258 30.139 1.00 94.62 114 ARG A O 1
ATOM 954 N N . ASP A 1 115 ? 32.483 -12.933 30.124 1.00 92.56 115 ASP A N 1
ATOM 955 C CA . ASP A 1 115 ? 31.769 -11.698 29.798 1.00 92.56 115 ASP A CA 1
ATOM 956 C C . ASP A 1 115 ? 31.153 -11.760 28.395 1.00 92.56 115 ASP A C 1
ATOM 958 O O . ASP A 1 115 ? 29.981 -11.433 28.243 1.00 92.56 115 ASP A O 1
ATOM 962 N N . VAL A 1 116 ? 31.879 -12.280 27.397 1.00 92.75 116 VAL A N 1
ATOM 963 C CA . VAL A 1 116 ? 31.333 -12.472 26.039 1.00 92.75 116 VAL A CA 1
ATOM 964 C C . VAL A 1 116 ? 30.195 -13.498 26.024 1.00 92.75 116 VAL A C 1
ATOM 966 O O . VAL A 1 116 ? 29.173 -13.270 25.384 1.00 92.75 116 VAL A O 1
ATOM 969 N N . MET A 1 117 ? 30.338 -14.616 26.745 1.00 95.12 117 MET A N 1
ATOM 970 C CA . MET A 1 117 ? 29.271 -15.622 26.852 1.00 95.12 117 MET A CA 1
ATOM 971 C C . MET A 1 117 ? 28.046 -15.097 27.598 1.00 95.12 117 MET A C 1
ATOM 973 O O . MET A 1 117 ? 26.919 -15.424 27.236 1.00 95.12 117 MET A O 1
ATOM 977 N N . LEU A 1 118 ? 28.263 -14.310 28.651 1.00 94.06 118 LEU A N 1
ATOM 978 C CA . LEU A 1 118 ? 27.183 -13.712 29.419 1.00 94.06 118 LEU A CA 1
ATOM 979 C C . LEU A 1 118 ? 26.422 -12.689 28.577 1.00 94.06 118 LEU A C 1
ATOM 981 O O . LEU A 1 118 ? 25.201 -12.699 28.629 1.00 94.06 118 LEU A O 1
ATOM 985 N N . GLU A 1 119 ? 27.120 -11.845 27.818 1.00 91.81 119 GLU A N 1
ATOM 986 C CA . GLU A 1 119 ? 26.483 -10.854 26.947 1.00 91.81 119 GLU A CA 1
ATOM 987 C C . GLU A 1 119 ? 25.656 -11.525 25.848 1.00 91.81 119 GLU A C 1
ATOM 989 O O . GLU A 1 119 ? 24.496 -11.179 25.663 1.00 91.81 119 GLU A O 1
ATOM 994 N N . ASP A 1 120 ? 26.200 -12.559 25.200 1.00 92.44 120 ASP A N 1
ATOM 995 C CA . ASP A 1 120 ? 25.473 -13.338 24.193 1.00 92.44 120 ASP A CA 1
ATOM 996 C C . ASP A 1 120 ? 24.201 -13.988 24.758 1.00 92.44 120 ASP A C 1
ATOM 998 O O . ASP A 1 120 ? 23.133 -13.932 24.149 1.00 92.44 120 ASP A O 1
ATOM 1002 N N . TRP A 1 121 ? 24.297 -14.578 25.952 1.00 93.75 121 TRP A N 1
ATOM 1003 C CA . TRP A 1 121 ? 23.138 -15.141 26.640 1.00 93.75 121 TRP A CA 1
ATOM 1004 C C . TRP A 1 121 ? 22.127 -14.058 27.045 1.00 93.75 121 TRP A C 1
ATOM 1006 O O . TRP A 1 121 ? 20.920 -14.254 26.894 1.00 93.75 121 TRP A O 1
ATOM 1016 N N . LEU A 1 122 ? 22.599 -12.910 27.547 1.00 93.62 122 LEU A N 1
ATOM 1017 C CA . LEU A 1 122 ? 21.750 -11.780 27.924 1.00 93.62 122 LEU A CA 1
ATOM 1018 C C . LEU A 1 122 ? 21.015 -11.195 26.720 1.00 93.62 122 LEU A C 1
ATOM 1020 O O . LEU A 1 122 ? 19.829 -10.916 26.854 1.00 93.62 122 LEU A O 1
ATOM 1024 N N . ASP A 1 123 ? 21.670 -11.059 25.567 1.00 90.56 123 ASP A N 1
ATOM 1025 C CA . ASP A 1 123 ? 21.044 -10.605 24.322 1.00 90.56 123 ASP A CA 1
ATOM 1026 C C . ASP A 1 123 ? 19.907 -11.550 23.909 1.00 90.56 123 ASP A C 1
ATOM 1028 O O . ASP A 1 123 ? 18.790 -11.103 23.649 1.00 90.56 123 ASP A O 1
ATOM 1032 N N . GLN A 1 124 ? 20.139 -12.867 23.943 1.00 89.12 124 GLN A N 1
ATOM 1033 C CA . GLN A 1 124 ? 19.104 -13.852 23.611 1.00 89.12 124 GLN A CA 1
ATOM 1034 C C . GLN A 1 124 ? 17.927 -13.837 24.595 1.00 89.12 124 GLN A C 1
ATOM 1036 O O . GLN A 1 124 ? 16.762 -13.872 24.186 1.00 89.12 124 GLN A O 1
ATOM 1041 N N . GLU A 1 125 ? 18.202 -13.777 25.898 1.00 91.44 125 GLU A N 1
ATOM 1042 C CA . GLU A 1 125 ? 17.163 -13.700 26.929 1.00 91.44 125 GLU A CA 1
ATOM 1043 C C . GLU A 1 125 ? 16.404 -12.365 26.883 1.00 91.44 125 GLU A C 1
ATOM 1045 O O . GLU A 1 125 ? 15.192 -12.333 27.127 1.00 91.44 125 GLU A O 1
ATOM 1050 N N . TRP A 1 126 ? 17.089 -11.270 26.545 1.00 90.25 126 TRP A N 1
ATOM 1051 C CA . TRP A 1 126 ? 16.492 -9.954 26.343 1.00 90.25 126 TRP A CA 1
ATOM 1052 C C . TRP A 1 126 ? 15.555 -9.964 25.142 1.00 90.25 126 TRP A C 1
ATOM 1054 O O . TRP A 1 126 ? 14.395 -9.576 25.282 1.00 90.25 126 TRP A O 1
ATOM 1064 N N . ASP A 1 127 ? 15.999 -10.490 24.001 1.00 87.00 127 ASP A N 1
ATOM 1065 C CA . ASP A 1 127 ? 15.175 -10.649 22.804 1.00 87.00 127 ASP A CA 1
ATOM 1066 C C . ASP A 1 127 ? 13.955 -11.527 23.092 1.00 87.00 127 ASP A C 1
ATOM 1068 O O . ASP A 1 127 ? 12.821 -11.169 22.758 1.00 87.00 127 ASP A O 1
ATOM 1072 N N . ALA A 1 128 ? 14.141 -12.651 23.789 1.00 87.00 128 ALA A N 1
ATOM 1073 C CA . ALA A 1 128 ? 13.043 -13.522 24.195 1.00 87.00 128 ALA A CA 1
ATOM 1074 C C . ALA A 1 128 ? 12.047 -12.798 25.118 1.00 87.00 128 ALA A C 1
ATOM 1076 O O . ALA A 1 128 ? 10.831 -12.920 24.935 1.00 87.00 128 ALA A O 1
ATOM 1077 N N . TYR A 1 129 ? 12.534 -12.014 26.084 1.00 89.00 129 TYR A N 1
ATOM 1078 C CA . TYR A 1 129 ? 11.704 -11.188 26.961 1.00 89.00 129 TYR A CA 1
ATOM 1079 C C . TYR A 1 129 ? 10.949 -10.103 26.183 1.00 89.00 129 TYR A C 1
ATOM 1081 O O . TYR A 1 129 ? 9.738 -9.931 26.375 1.00 89.00 129 TYR A O 1
ATOM 1089 N N . ARG A 1 130 ? 11.632 -9.396 25.280 1.00 87.62 130 ARG A N 1
ATOM 1090 C CA . ARG A 1 130 ? 11.059 -8.373 24.400 1.00 87.62 130 ARG A CA 1
ATOM 1091 C C . ARG A 1 130 ? 9.944 -8.966 23.559 1.00 87.62 130 ARG A C 1
ATOM 1093 O O . ARG A 1 130 ? 8.836 -8.443 23.594 1.00 87.62 130 ARG A O 1
ATOM 1100 N N . GLN A 1 131 ? 10.180 -10.101 22.905 1.00 84.31 131 GLN A N 1
ATOM 1101 C CA . GLN A 1 131 ? 9.159 -10.789 22.115 1.00 84.31 131 GLN A CA 1
ATOM 1102 C C . GLN A 1 131 ? 7.996 -11.294 22.981 1.00 84.31 131 GLN A C 1
ATOM 1104 O O . GLN A 1 131 ? 6.831 -11.123 22.618 1.00 84.31 131 GLN A O 1
ATOM 1109 N N . ALA A 1 132 ? 8.274 -11.863 24.159 1.00 85.94 132 ALA A N 1
ATOM 1110 C CA . ALA A 1 132 ? 7.238 -12.358 25.067 1.00 85.94 132 ALA A CA 1
ATOM 1111 C C . ALA A 1 132 ? 6.338 -11.239 25.619 1.00 85.94 132 ALA A C 1
ATOM 1113 O O . ALA A 1 132 ? 5.155 -11.470 25.877 1.00 85.94 132 ALA A O 1
ATOM 1114 N N . THR A 1 133 ? 6.884 -10.034 25.794 1.00 87.38 133 THR A N 1
ATOM 1115 C CA . THR A 1 133 ? 6.162 -8.869 26.325 1.00 87.38 133 THR A CA 1
ATOM 1116 C C . THR A 1 133 ? 5.681 -7.900 25.248 1.00 87.38 133 THR A C 1
ATOM 1118 O O . THR A 1 133 ? 4.913 -6.990 25.564 1.00 87.38 133 THR A O 1
ATOM 1121 N N . LEU A 1 134 ? 6.058 -8.107 23.982 1.00 87.31 134 LEU A N 1
ATOM 1122 C CA . LEU A 1 134 ? 5.808 -7.187 22.872 1.00 87.31 134 LEU A CA 1
ATOM 1123 C C . LEU A 1 134 ? 4.330 -6.801 22.768 1.00 87.31 134 LEU A C 1
ATOM 1125 O O . LEU A 1 134 ? 3.990 -5.624 22.738 1.00 87.31 134 LEU A O 1
ATOM 1129 N N . VAL A 1 135 ? 3.430 -7.787 22.799 1.00 87.81 135 VAL A N 1
ATOM 1130 C CA . VAL A 1 135 ? 1.984 -7.533 22.717 1.00 87.81 135 VAL A CA 1
ATOM 1131 C C . VAL A 1 135 ? 1.498 -6.672 23.883 1.00 87.81 135 VAL A C 1
ATOM 1133 O O . VAL A 1 135 ? 0.711 -5.753 23.675 1.00 87.81 135 VAL A O 1
ATOM 1136 N N . GLU A 1 136 ? 1.935 -6.949 25.112 1.00 87.75 136 GLU A N 1
ATOM 1137 C CA . GLU A 1 136 ? 1.501 -6.195 26.294 1.00 87.75 136 GLU A CA 1
ATOM 1138 C C . GLU A 1 136 ? 2.058 -4.767 26.296 1.00 87.75 136 GLU A C 1
ATOM 1140 O O . GLU A 1 136 ? 1.317 -3.831 26.611 1.00 87.75 136 GLU A O 1
ATOM 1145 N N . ARG A 1 137 ? 3.319 -4.593 25.883 1.00 86.81 137 ARG A N 1
ATOM 1146 C CA . ARG A 1 137 ? 3.982 -3.289 25.741 1.00 86.81 137 ARG A CA 1
ATOM 1147 C C . ARG A 1 137 ? 3.295 -2.440 24.676 1.00 86.81 137 ARG A C 1
ATOM 1149 O O . ARG A 1 137 ? 2.765 -1.380 25.001 1.00 86.81 137 ARG A O 1
ATOM 1156 N N . THR A 1 138 ? 3.122 -2.977 23.469 1.00 87.88 138 THR A N 1
ATOM 1157 C CA . THR A 1 138 ? 2.404 -2.282 22.392 1.00 87.88 138 THR A CA 1
ATOM 1158 C C . THR A 1 138 ? 0.944 -2.002 22.774 1.00 87.88 138 THR A C 1
ATOM 1160 O O . THR A 1 138 ? 0.403 -0.940 22.474 1.00 87.88 138 THR A O 1
ATOM 1163 N N . ARG A 1 139 ? 0.268 -2.906 23.502 1.00 89.19 139 ARG A N 1
ATOM 1164 C CA . ARG A 1 139 ? -1.075 -2.633 24.049 1.00 89.19 139 ARG A CA 1
ATOM 1165 C C . ARG A 1 139 ? -1.068 -1.424 24.980 1.00 89.19 139 ARG A C 1
ATOM 1167 O O . ARG A 1 139 ? -1.971 -0.596 24.880 1.00 89.19 139 ARG A O 1
ATOM 1174 N N . ALA A 1 140 ? -0.098 -1.337 25.885 1.00 88.12 140 ALA A N 1
ATOM 1175 C CA . ALA A 1 140 ? 0.018 -0.227 26.821 1.00 88.12 140 ALA A CA 1
ATOM 1176 C C . ALA A 1 140 ? 0.304 1.098 26.099 1.00 88.12 140 ALA A C 1
ATOM 1178 O O . ALA A 1 140 ? -0.373 2.087 26.381 1.00 88.12 140 ALA A O 1
ATOM 1179 N N . GLU A 1 141 ? 1.220 1.097 25.128 1.00 86.75 141 GLU A N 1
ATOM 1180 C CA . GLU A 1 141 ? 1.553 2.254 24.283 1.00 86.75 141 GLU A CA 1
ATOM 1181 C C . GLU A 1 141 ? 0.328 2.797 23.542 1.00 86.75 141 GLU A C 1
ATOM 1183 O O . GLU A 1 141 ? 0.069 4.000 23.544 1.00 86.75 141 GLU A O 1
ATOM 1188 N N . LEU A 1 142 ? -0.489 1.907 22.971 1.00 88.94 142 LEU A N 1
ATOM 1189 C CA . LEU A 1 142 ? -1.716 2.297 22.276 1.00 88.94 142 LEU A CA 1
ATOM 1190 C C . LEU A 1 142 ? -2.848 2.712 23.236 1.00 88.94 142 LEU A C 1
ATOM 1192 O O . LEU A 1 142 ? -3.906 3.152 22.788 1.00 88.94 142 LEU A O 1
ATOM 1196 N N . GLY A 1 143 ? -2.677 2.555 24.553 1.00 89.56 143 GLY A N 1
ATOM 1197 C CA . GLY A 1 143 ? -3.708 2.848 25.552 1.00 89.56 143 GLY A CA 1
ATOM 1198 C C . GLY A 1 143 ? -4.821 1.796 25.627 1.00 89.56 143 GLY A C 1
ATOM 1199 O O . GLY A 1 143 ? -5.955 2.113 26.004 1.00 89.56 143 GLY A O 1
ATOM 1200 N N . ALA A 1 144 ? -4.526 0.548 25.259 1.00 89.31 144 ALA A N 1
ATOM 1201 C CA . ALA A 1 144 ? -5.472 -0.557 25.318 1.00 89.31 144 ALA A CA 1
ATOM 1202 C C . ALA A 1 144 ? -5.880 -0.883 26.768 1.00 89.31 144 ALA A C 1
ATOM 1204 O O . ALA A 1 144 ? -5.061 -0.802 27.688 1.00 89.31 144 ALA A O 1
ATOM 1205 N N . PRO A 1 145 ? -7.127 -1.329 27.006 1.00 83.56 145 PRO A N 1
ATOM 1206 C CA . PRO A 1 145 ? -7.525 -1.806 28.322 1.00 83.56 145 PRO A CA 1
ATOM 1207 C C . PRO A 1 145 ? -6.775 -3.103 28.677 1.00 83.56 145 PRO A C 1
ATOM 1209 O O . PRO A 1 145 ? -6.661 -4.026 27.862 1.00 83.56 145 PRO A O 1
ATOM 1212 N N . ALA A 1 146 ? -6.257 -3.172 29.905 1.00 82.00 146 ALA A N 1
ATOM 1213 C CA . ALA A 1 146 ? -5.473 -4.305 30.390 1.00 82.00 146 ALA A CA 1
ATOM 1214 C C . ALA A 1 146 ? -6.349 -5.554 30.586 1.00 82.00 146 ALA A C 1
ATOM 1216 O O . ALA A 1 146 ? -7.321 -5.520 31.337 1.00 82.00 146 ALA A O 1
ATOM 1217 N N . GLY A 1 147 ? -5.987 -6.664 29.933 1.00 79.38 147 GLY A N 1
ATOM 1218 C CA . GLY A 1 147 ? -6.644 -7.969 30.103 1.00 79.38 147 GLY A CA 1
ATOM 1219 C C . GLY A 1 147 ? -8.090 -8.066 29.594 1.00 79.38 147 GLY A C 1
ATOM 1220 O O . GLY A 1 147 ? -8.763 -9.057 29.873 1.00 79.38 147 GLY A O 1
ATOM 1221 N N . GLU A 1 148 ? -8.580 -7.062 28.863 1.00 86.25 148 GLU A N 1
ATOM 1222 C CA . GLU A 1 148 ? -9.957 -6.992 28.361 1.00 86.25 148 GLU A CA 1
ATOM 1223 C C . GLU A 1 148 ? -9.996 -6.902 26.828 1.00 86.25 148 GLU A C 1
ATOM 1225 O O . GLU A 1 148 ? -9.015 -6.525 26.183 1.00 86.25 148 GLU A O 1
ATOM 1230 N N . THR A 1 149 ? -11.143 -7.242 26.233 1.00 92.81 149 THR A N 1
ATOM 1231 C CA . THR A 1 149 ? -11.386 -7.016 24.802 1.00 92.81 149 THR A CA 1
ATOM 1232 C C . THR A 1 149 ? -11.494 -5.520 24.522 1.00 92.81 149 THR A C 1
ATOM 1234 O O . THR A 1 149 ? -12.302 -4.818 25.133 1.00 92.81 149 THR A O 1
ATOM 1237 N N . GLY A 1 150 ? -10.693 -5.034 23.578 1.00 94.94 150 GLY A N 1
ATOM 1238 C CA . GLY A 1 150 ? -10.664 -3.633 23.186 1.00 94.94 150 GLY A CA 1
ATOM 1239 C C . GLY A 1 150 ? -11.620 -3.299 22.042 1.00 94.94 150 GLY A C 1
ATOM 1240 O O . GLY A 1 150 ? -11.982 -4.150 21.227 1.00 94.94 150 GLY A O 1
ATOM 1241 N N . VAL A 1 151 ? -11.996 -2.023 21.951 1.00 97.25 151 VAL A N 1
ATOM 1242 C CA . VAL A 1 151 ? -12.578 -1.436 20.737 1.00 97.25 151 VAL A CA 1
ATOM 1243 C C . VAL A 1 151 ? -11.794 -0.177 20.418 1.00 97.25 151 VAL A C 1
ATOM 1245 O O . VAL A 1 151 ? -11.725 0.721 21.256 1.00 97.25 151 VAL A O 1
ATOM 1248 N N . MET A 1 152 ? -11.220 -0.117 19.224 1.00 96.81 152 MET A N 1
ATOM 1249 C CA . MET A 1 152 ? -10.453 1.021 18.735 1.0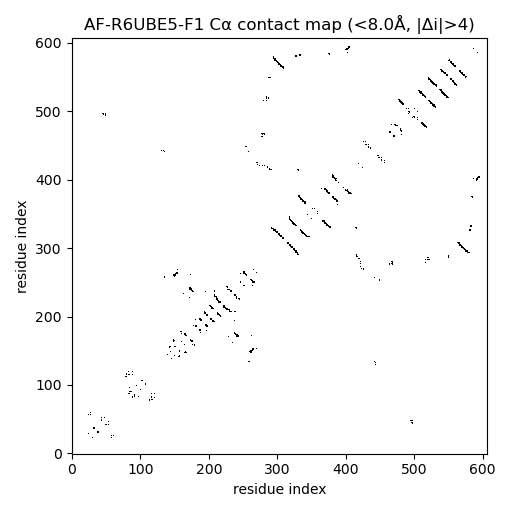0 96.81 152 MET A CA 1
ATOM 1250 C C . MET A 1 152 ? -11.222 1.703 17.606 1.00 96.81 152 MET A C 1
ATOM 1252 O O . MET A 1 152 ? -11.689 1.030 16.692 1.00 96.81 152 MET A O 1
ATOM 1256 N N . LEU A 1 153 ? -11.360 3.024 17.673 1.00 97.12 153 LEU A N 1
ATOM 1257 C CA . LEU A 1 153 ? -11.913 3.860 16.611 1.00 97.12 153 LEU A CA 1
ATOM 1258 C C . LEU A 1 153 ? -10.828 4.836 16.165 1.00 97.12 153 LEU A C 1
ATOM 1260 O O . LEU A 1 153 ? -10.390 5.650 16.976 1.00 97.12 153 LEU A O 1
ATOM 1264 N N . ASP A 1 154 ? -10.406 4.738 14.903 1.00 95.38 154 ASP A N 1
ATOM 1265 C CA . ASP A 1 154 ? -9.395 5.612 14.287 1.00 95.38 154 ASP A CA 1
ATOM 1266 C C . ASP A 1 154 ? -8.144 5.794 15.170 1.00 95.38 154 ASP A C 1
ATOM 1268 O O . ASP A 1 154 ? -7.812 6.891 15.620 1.00 95.38 154 ASP A O 1
ATOM 1272 N N . GLY A 1 155 ? -7.504 4.673 15.519 1.00 93.56 155 GLY A N 1
ATOM 1273 C CA . GLY A 1 155 ? -6.289 4.653 16.342 1.00 93.56 155 GLY A CA 1
ATOM 1274 C C . GLY A 1 155 ? -6.505 4.881 17.842 1.00 93.56 155 GLY A C 1
ATOM 1275 O O . GLY A 1 155 ? -5.571 4.723 18.618 1.00 93.56 155 GLY A O 1
ATOM 1276 N N . THR A 1 156 ? -7.722 5.216 18.290 1.00 94.62 156 THR A N 1
ATOM 1277 C CA . THR A 1 156 ? -8.000 5.518 19.704 1.00 94.62 156 THR A CA 1
ATOM 1278 C C . THR A 1 156 ? -8.862 4.443 20.361 1.00 94.62 156 THR A C 1
ATOM 1280 O O . THR A 1 156 ? -9.967 4.150 19.897 1.00 94.62 156 THR A O 1
ATOM 1283 N N . TYR A 1 157 ? -8.416 3.887 21.491 1.00 95.50 157 TYR A N 1
ATOM 1284 C CA . TYR A 1 157 ? -9.242 2.971 22.284 1.00 95.50 157 TYR A CA 1
ATOM 1285 C C . TYR A 1 157 ? -10.432 3.687 22.939 1.00 95.50 157 TYR A C 1
ATOM 1287 O O . TYR A 1 157 ? -10.298 4.705 23.621 1.00 95.50 157 TYR A O 1
ATOM 1295 N N . ILE A 1 158 ? -11.625 3.115 22.774 1.00 95.06 158 ILE A N 1
ATOM 1296 C CA . ILE A 1 158 ? -12.845 3.588 23.426 1.00 95.06 158 ILE A CA 1
ATOM 1297 C C . ILE A 1 158 ? -12.821 3.157 24.895 1.00 95.06 158 ILE A C 1
ATOM 1299 O O . ILE A 1 158 ? -12.693 1.977 25.215 1.00 95.06 158 ILE A O 1
ATOM 1303 N N . SER A 1 159 ? -13.011 4.115 25.803 1.00 91.31 159 SER A N 1
ATOM 1304 C CA . SER A 1 159 ? -13.132 3.833 27.234 1.00 91.31 159 SER A CA 1
ATOM 1305 C C . SER A 1 159 ? -14.544 3.366 27.602 1.00 91.31 159 SER A C 1
ATOM 1307 O O . SER A 1 159 ? -15.540 4.010 27.256 1.00 91.31 159 SER A O 1
ATOM 1309 N N . PHE A 1 160 ? -14.627 2.281 28.373 1.00 90.25 160 PHE A N 1
ATOM 1310 C CA . PHE A 1 160 ? -15.879 1.689 28.843 1.00 90.25 160 PHE A CA 1
ATOM 1311 C C . PHE A 1 160 ? -16.013 1.800 30.375 1.00 90.25 160 PHE A C 1
ATOM 1313 O O . PHE A 1 160 ? -15.699 0.868 31.115 1.00 90.25 160 PHE A O 1
ATOM 1320 N N . PRO A 1 161 ? -16.463 2.954 30.903 1.00 80.81 161 PRO A N 1
ATOM 1321 C CA . PRO A 1 161 ? -16.561 3.159 32.344 1.00 80.81 161 PRO A CA 1
ATOM 1322 C C . PRO A 1 161 ? -17.697 2.334 32.969 1.00 80.81 161 PRO A C 1
ATOM 1324 O O . PRO A 1 161 ? -18.760 2.158 32.377 1.00 80.81 161 PRO A O 1
ATOM 1327 N N . GLY A 1 162 ? -17.514 1.916 34.226 1.00 76.25 162 GLY A N 1
ATOM 1328 C CA . GLY A 1 162 ? -18.582 1.310 35.036 1.00 76.25 162 GLY A CA 1
ATOM 1329 C C . GLY A 1 162 ? -18.653 -0.221 35.016 1.00 76.25 162 GLY A C 1
ATOM 1330 O O . GLY A 1 162 ? -19.653 -0.771 35.470 1.00 76.25 162 GLY A O 1
ATOM 1331 N N . GLY A 1 163 ? -17.615 -0.912 34.533 1.00 78.25 163 GLY A N 1
ATOM 1332 C CA . GLY A 1 163 ? -17.508 -2.380 34.593 1.00 78.25 163 GLY A CA 1
ATOM 1333 C C . GLY A 1 163 ? -18.377 -3.135 33.577 1.00 78.25 163 GLY A C 1
ATOM 1334 O O . GLY A 1 163 ? -18.519 -4.356 33.661 1.00 78.25 163 GLY A O 1
ATOM 1335 N N . ALA A 1 164 ? -18.988 -2.423 32.630 1.00 87.88 164 ALA A N 1
ATOM 1336 C CA . ALA A 1 164 ? -19.531 -3.004 31.410 1.00 87.88 164 ALA A CA 1
ATOM 1337 C C . ALA A 1 164 ? -18.452 -2.878 30.333 1.00 87.88 164 ALA A C 1
ATOM 1339 O O . ALA A 1 164 ? -18.097 -1.758 29.991 1.00 87.88 164 ALA A O 1
ATOM 1340 N N . VAL A 1 165 ? -17.935 -4.000 29.838 1.00 91.94 165 VAL A N 1
ATOM 1341 C CA . VAL A 1 165 ? -16.778 -4.060 28.931 1.00 91.94 165 VAL A CA 1
ATOM 1342 C C . VAL A 1 165 ? -17.140 -4.877 27.690 1.00 91.94 165 VAL A C 1
ATOM 1344 O O . VAL A 1 165 ? -18.049 -5.708 27.776 1.00 91.94 165 VAL A O 1
ATOM 1347 N N . PRO A 1 166 ? -16.491 -4.645 26.537 1.00 95.44 166 PRO A N 1
ATOM 1348 C CA . PRO A 1 166 ? -16.687 -5.464 25.345 1.00 95.44 166 PRO A CA 1
ATOM 1349 C C . PRO A 1 166 ? -16.471 -6.957 25.618 1.00 95.44 166 PRO A C 1
ATOM 1351 O O . PRO A 1 166 ? -15.612 -7.336 26.413 1.00 95.44 166 PRO A O 1
ATOM 1354 N N . GLU A 1 167 ? -17.234 -7.813 24.941 1.00 94.44 167 GLU A N 1
ATOM 1355 C CA . GLU A 1 167 ? -17.086 -9.266 25.037 1.00 94.44 167 GLU A CA 1
ATOM 1356 C C . GLU A 1 167 ? -17.389 -9.964 23.711 1.00 94.44 167 GLU A C 1
ATOM 1358 O O . GLU A 1 167 ? -18.224 -9.511 22.932 1.00 94.44 167 GLU A O 1
ATOM 1363 N N . VAL A 1 168 ? -16.737 -11.099 23.455 1.00 94.06 168 VAL A N 1
ATOM 1364 C CA . VAL A 1 168 ? -17.015 -11.924 22.273 1.00 94.06 168 VAL A CA 1
ATOM 1365 C C . VAL A 1 168 ? -18.023 -13.012 22.642 1.00 94.06 168 VAL A C 1
ATOM 1367 O O . VAL A 1 168 ? -17.743 -13.884 23.463 1.00 94.06 168 VAL A O 1
ATOM 1370 N N . VAL A 1 169 ? -19.201 -12.982 22.019 1.00 92.12 169 VAL A N 1
ATOM 1371 C CA . VAL A 1 169 ? -20.294 -13.937 22.244 1.00 92.12 169 VAL A CA 1
ATOM 1372 C C . VAL A 1 169 ? -20.662 -14.587 20.917 1.00 92.12 169 VAL A C 1
ATOM 1374 O O . VAL A 1 169 ? -21.090 -13.909 19.989 1.00 92.12 169 VAL A O 1
ATOM 1377 N N . ASN A 1 170 ? -20.510 -15.912 20.819 1.00 87.88 170 ASN A N 1
ATOM 1378 C CA . ASN A 1 170 ? -20.808 -16.687 19.604 1.00 87.88 170 ASN A CA 1
ATOM 1379 C C . ASN A 1 170 ? -20.136 -16.126 18.331 1.00 87.88 170 ASN A C 1
ATOM 1381 O O . ASN A 1 170 ? -20.742 -16.107 17.264 1.00 87.88 170 ASN A O 1
ATOM 1385 N N . GLY A 1 171 ? -18.898 -15.637 18.454 1.00 87.06 171 GLY A N 1
ATOM 1386 C CA . GLY A 1 171 ? -18.145 -15.043 17.343 1.00 87.06 171 GLY A CA 1
ATOM 1387 C C . GLY A 1 171 ? -18.497 -13.585 17.022 1.00 87.06 171 GLY A C 1
ATOM 1388 O O . GLY A 1 171 ? -17.870 -13.003 16.144 1.00 87.06 171 GLY A O 1
ATOM 1389 N N . ALA A 1 172 ? -19.447 -12.970 17.735 1.00 92.06 172 ALA A N 1
ATOM 1390 C CA . ALA A 1 172 ? -19.776 -11.554 17.600 1.00 92.06 172 ALA A CA 1
ATOM 1391 C C . ALA A 1 172 ? -19.202 -10.737 18.764 1.00 92.06 172 ALA A C 1
ATOM 1393 O O . ALA A 1 172 ? -19.397 -11.082 19.930 1.00 92.06 172 ALA A O 1
ATOM 1394 N N . THR A 1 173 ? -18.540 -9.620 18.460 1.00 95.75 173 THR A N 1
ATOM 1395 C CA . THR A 1 173 ? -18.123 -8.646 19.476 1.00 95.75 173 THR A CA 1
ATOM 1396 C C . THR A 1 173 ? -19.338 -7.842 19.934 1.00 95.75 173 THR A C 1
ATOM 1398 O O . THR A 1 173 ? -19.874 -7.017 19.190 1.00 95.75 173 THR A O 1
ATOM 1401 N N . MET A 1 174 ? -19.779 -8.096 21.161 1.00 96.44 174 MET A N 1
ATOM 1402 C CA . MET A 1 174 ? -20.872 -7.405 21.830 1.00 96.44 174 MET A CA 1
ATOM 1403 C C . MET A 1 174 ? -20.308 -6.273 22.686 1.00 96.44 174 MET A C 1
ATOM 1405 O O . MET A 1 174 ? -19.402 -6.480 23.493 1.00 96.44 174 MET A O 1
ATOM 1409 N N . VAL A 1 175 ? -20.849 -5.067 22.525 1.00 96.00 175 VAL A N 1
ATOM 1410 C CA . VAL A 1 175 ? -20.307 -3.853 23.154 1.00 96.00 175 VAL A CA 1
ATOM 1411 C C . VAL A 1 175 ? -21.381 -3.062 23.888 1.00 96.00 175 VAL A C 1
ATOM 1413 O O . VAL A 1 175 ? -22.493 -2.941 23.366 1.00 96.00 175 VAL A O 1
ATOM 1416 N N . PRO A 1 176 ? -21.066 -2.443 25.041 1.00 94.19 176 PRO A N 1
ATOM 1417 C CA . PRO A 1 176 ? -21.927 -1.430 25.639 1.00 94.19 176 PRO A CA 1
ATOM 1418 C C . PRO A 1 176 ? -22.172 -0.297 24.635 1.00 94.19 176 PRO A C 1
ATOM 1420 O O . PRO A 1 176 ? -21.249 0.421 24.247 1.00 94.19 176 PRO A O 1
ATOM 1423 N N . CYS A 1 177 ? -23.420 -0.115 24.205 1.00 91.31 177 CYS A N 1
ATOM 1424 C CA . CYS A 1 177 ? -23.722 0.769 23.081 1.00 91.31 177 CYS A CA 1
ATOM 1425 C C . CYS A 1 177 ? -23.455 2.247 23.391 1.00 91.31 177 CYS A C 1
ATOM 1427 O O . CYS A 1 177 ? -23.080 3.010 22.508 1.00 91.31 177 CYS A O 1
ATOM 1429 N N . GLY A 1 178 ? -23.648 2.669 24.645 1.00 90.94 178 GLY A N 1
ATOM 1430 C CA . GLY A 1 178 ? -23.539 4.067 25.063 1.00 90.94 178 GLY A CA 1
ATOM 1431 C C . GLY A 1 178 ? -22.162 4.685 24.781 1.00 90.94 178 GLY A C 1
ATOM 1432 O O . GLY A 1 178 ? -22.110 5.713 24.107 1.00 90.94 178 GLY A O 1
ATOM 1433 N N . PRO A 1 179 ? -21.057 4.097 25.281 1.00 92.94 179 PRO A N 1
ATOM 1434 C CA . PRO A 1 179 ? -19.701 4.545 24.962 1.00 92.94 179 PRO A CA 1
ATOM 1435 C C . PRO A 1 179 ? -19.392 4.559 23.464 1.00 92.94 179 PRO A C 1
ATOM 1437 O O . PRO A 1 179 ? -18.876 5.561 22.978 1.00 92.94 179 PRO A O 1
ATOM 1440 N N . VAL A 1 180 ? -19.783 3.516 22.722 1.00 94.31 180 VAL A N 1
ATOM 1441 C CA . VAL A 1 180 ? -19.560 3.444 21.268 1.00 94.31 180 VAL A CA 1
ATOM 1442 C C . VAL A 1 180 ? -20.289 4.580 20.552 1.00 94.31 180 VAL A C 1
ATOM 1444 O O . VAL A 1 180 ? -19.666 5.370 19.856 1.00 94.31 180 VAL A O 1
ATOM 1447 N N . LEU A 1 181 ? -21.588 4.753 20.797 1.00 92.56 181 LEU A N 1
ATOM 1448 C CA . LEU A 1 181 ? -22.389 5.819 20.185 1.00 92.56 181 LEU A CA 1
ATOM 1449 C C . LEU A 1 181 ? -21.839 7.221 20.492 1.00 92.56 181 LEU A C 1
ATOM 1451 O O . LEU A 1 181 ? -21.881 8.094 19.629 1.00 92.56 181 LEU A O 1
ATOM 1455 N N . LYS A 1 182 ? -21.293 7.439 21.696 1.00 93.38 182 LYS A N 1
ATOM 1456 C CA . LYS A 1 182 ? -20.611 8.693 22.057 1.00 93.38 182 LYS A CA 1
ATOM 1457 C C . LYS A 1 182 ? -19.280 8.871 21.330 1.00 93.38 182 LYS A C 1
ATOM 1459 O O . LYS A 1 182 ? -18.974 9.997 20.952 1.00 93.38 182 LYS A O 1
ATOM 1464 N N . ALA A 1 183 ? -18.508 7.801 21.138 1.00 94.31 183 ALA A N 1
ATOM 1465 C CA . ALA A 1 183 ? -17.250 7.842 20.390 1.00 94.31 183 ALA A CA 1
ATOM 1466 C C . ALA A 1 183 ? -17.479 8.251 18.925 1.00 94.31 183 ALA A C 1
ATOM 1468 O O . ALA A 1 183 ? -16.716 9.040 18.381 1.00 94.31 183 ALA A O 1
ATOM 1469 N N . PHE A 1 184 ? -18.602 7.829 18.336 1.00 92.69 184 PHE A N 1
ATOM 1470 C CA . PHE A 1 184 ? -19.065 8.303 17.027 1.00 92.69 184 PHE A CA 1
ATOM 1471 C C . PHE A 1 184 ? -19.605 9.751 17.031 1.00 92.69 184 PHE A C 1
ATOM 1473 O O . PHE A 1 184 ? -20.061 10.230 16.001 1.00 92.69 184 PHE A O 1
ATOM 1480 N N . GLY A 1 185 ? -19.569 10.470 18.161 1.00 92.50 185 GLY A N 1
ATOM 1481 C CA . GLY A 1 185 ? -20.055 11.853 18.286 1.00 92.50 185 GLY A CA 1
ATOM 1482 C C . GLY A 1 185 ? -21.541 11.981 18.648 1.00 92.50 185 GLY A C 1
ATOM 1483 O O . GLY A 1 185 ? -22.084 13.086 18.689 1.00 92.50 185 GLY A O 1
ATOM 1484 N N . GLY A 1 186 ? -22.216 10.867 18.932 1.00 92.44 186 GLY A N 1
ATOM 1485 C CA . GLY A 1 186 ? -23.644 10.829 19.221 1.00 92.44 186 GLY A CA 1
ATOM 1486 C C . GLY A 1 186 ? -24.011 11.283 20.637 1.00 92.44 186 GLY A C 1
ATOM 1487 O O . GLY A 1 186 ? -23.290 11.070 21.615 1.00 92.44 186 GLY A O 1
ATOM 1488 N N . THR A 1 187 ? -25.201 11.869 20.777 1.00 93.12 187 THR A N 1
ATOM 1489 C CA . THR A 1 187 ? -25.796 12.193 22.082 1.00 93.12 187 THR A CA 1
ATOM 1490 C C . THR A 1 187 ? -26.734 11.074 22.521 1.00 93.12 187 THR A C 1
ATOM 1492 O O . THR A 1 187 ? -27.791 10.876 21.926 1.00 93.12 187 THR A O 1
ATOM 1495 N N . VAL A 1 188 ? -26.365 10.366 23.592 1.00 92.12 188 VAL A N 1
ATOM 1496 C CA . VAL A 1 188 ? -27.107 9.203 24.106 1.00 92.12 188 VAL A CA 1
ATOM 1497 C C . VAL A 1 188 ? -28.048 9.598 25.245 1.00 92.12 188 VAL A C 1
ATOM 1499 O O . VAL A 1 188 ? -27.653 10.277 26.194 1.00 92.12 188 VAL A O 1
ATOM 1502 N N . SER A 1 189 ? -29.287 9.119 25.176 1.00 91.50 189 SER A N 1
ATOM 1503 C CA . SER A 1 189 ? -30.314 9.249 26.210 1.00 91.50 189 SER A CA 1
ATOM 1504 C C . SER A 1 189 ? -31.061 7.927 26.402 1.00 91.50 189 SER A C 1
ATOM 1506 O O . SER A 1 189 ? -31.019 7.045 25.546 1.00 91.50 189 SER A O 1
ATOM 1508 N N . HIS A 1 190 ? -31.755 7.787 27.530 1.00 85.81 190 HIS A N 1
ATOM 1509 C CA . HIS A 1 190 ? -32.553 6.602 27.837 1.00 85.81 190 HIS A CA 1
ATOM 1510 C C . HIS A 1 190 ? -34.022 6.987 27.991 1.00 85.81 190 HIS A C 1
ATOM 1512 O O . HIS A 1 190 ? -34.354 7.898 28.753 1.00 85.81 190 HIS A O 1
ATOM 1518 N N . THR A 1 191 ? -34.903 6.267 27.296 1.00 80.31 191 THR A N 1
ATOM 1519 C CA . THR A 1 191 ? -36.357 6.405 27.427 1.00 80.31 191 THR A CA 1
ATOM 1520 C C . THR A 1 191 ? -36.941 5.061 27.852 1.00 80.31 191 THR A C 1
ATOM 1522 O O . THR A 1 191 ? -37.197 4.183 27.034 1.00 80.31 191 THR A O 1
ATOM 1525 N N . GLY A 1 192 ? -37.131 4.868 29.160 1.00 78.19 192 GLY A N 1
ATOM 1526 C CA . GLY A 1 192 ? -37.504 3.558 29.699 1.00 78.19 192 GLY A CA 1
ATOM 1527 C C . GLY A 1 192 ? -36.385 2.535 29.478 1.00 78.19 192 GLY A C 1
ATOM 1528 O O . GLY A 1 192 ? -35.269 2.754 29.937 1.00 78.19 192 GLY A O 1
ATOM 1529 N N . SER A 1 193 ? -36.687 1.437 28.781 1.00 75.38 193 SER A N 1
ATOM 1530 C CA . SER A 1 193 ? -35.726 0.389 28.395 1.00 75.38 193 SER A CA 1
ATOM 1531 C C . SER A 1 193 ? -35.143 0.574 26.985 1.00 75.38 193 SER A C 1
ATOM 1533 O O . SER A 1 193 ? -34.524 -0.344 26.455 1.00 75.38 193 SER A O 1
ATOM 1535 N N . GLU A 1 194 ? -35.409 1.711 26.339 1.00 87.31 194 GLU A N 1
ATOM 1536 C CA . GLU A 1 194 ? -34.903 2.044 25.006 1.00 87.31 194 GLU A CA 1
ATOM 1537 C C . GLU A 1 194 ? -33.709 2.998 25.128 1.00 87.31 194 GLU A C 1
ATOM 1539 O O . GLU A 1 194 ? -33.781 4.013 25.834 1.00 87.31 194 GLU A O 1
ATOM 1544 N N . VAL A 1 195 ? -32.621 2.684 24.424 1.00 91.50 195 VAL A N 1
ATOM 1545 C CA . VAL A 1 195 ? -31.494 3.601 24.227 1.00 91.50 195 VAL A CA 1
ATOM 1546 C C . VAL A 1 195 ? -31.760 4.406 22.968 1.00 91.50 195 VAL A C 1
ATOM 1548 O O . VAL A 1 195 ? -32.003 3.846 21.900 1.00 91.50 195 VAL A O 1
ATOM 1551 N N . VAL A 1 196 ? -31.711 5.728 23.094 1.00 93.88 196 VAL A N 1
ATOM 1552 C CA . VAL A 1 196 ? -31.934 6.658 21.989 1.00 93.88 196 VAL A CA 1
ATOM 1553 C C . VAL A 1 196 ? -30.674 7.483 21.786 1.00 93.88 196 VAL A C 1
ATOM 1555 O O . VAL A 1 196 ? -30.242 8.186 22.702 1.00 93.88 196 VAL A O 1
ATOM 1558 N N . CYS A 1 197 ? -30.098 7.413 20.590 1.00 94.00 197 CYS A N 1
ATOM 1559 C CA . CYS A 1 197 ? -28.951 8.219 20.196 1.00 94.00 197 CYS A CA 1
ATOM 1560 C C . CYS A 1 197 ? -29.330 9.167 19.064 1.00 94.00 197 CYS A C 1
ATOM 1562 O O . CYS A 1 197 ? -29.957 8.749 18.092 1.00 94.00 197 CYS A O 1
ATOM 1564 N N . THR A 1 198 ? -28.922 10.427 19.185 1.00 94.00 198 THR A N 1
ATOM 1565 C CA . THR A 1 198 ? -28.963 11.383 18.077 1.00 94.00 198 THR A CA 1
ATOM 1566 C C . THR A 1 198 ? -27.550 11.602 17.559 1.00 94.00 198 THR A C 1
ATOM 1568 O O . THR A 1 198 ? -26.682 12.016 18.329 1.00 94.00 198 THR A O 1
ATOM 1571 N N . LEU A 1 199 ? -27.339 11.361 16.268 1.00 92.38 199 LEU A N 1
ATOM 1572 C CA . LEU A 1 199 ? -26.061 11.529 15.578 1.00 92.38 199 LEU A CA 1
ATOM 1573 C C . LEU A 1 199 ? -26.333 12.098 14.182 1.00 92.38 199 LEU A C 1
ATOM 1575 O O . LEU A 1 199 ? -27.193 11.581 13.475 1.00 92.38 199 LEU A O 1
ATOM 1579 N N . ASP A 1 200 ? -25.675 13.207 13.836 1.00 89.69 200 ASP A N 1
ATOM 1580 C CA . ASP A 1 200 ? -25.811 13.911 12.547 1.00 89.69 200 ASP A CA 1
ATOM 1581 C C . ASP A 1 200 ? -27.260 14.177 12.101 1.00 89.69 200 ASP A C 1
ATOM 1583 O O . ASP A 1 200 ? -27.613 14.151 10.925 1.00 89.69 200 ASP A O 1
ATOM 1587 N N . GLY A 1 201 ? -28.141 14.440 13.071 1.00 89.69 201 GLY A N 1
ATOM 1588 C CA . GLY A 1 201 ? -29.566 14.688 12.837 1.00 89.69 201 GLY A CA 1
ATOM 1589 C C . GLY A 1 201 ? -30.423 13.428 12.668 1.00 89.69 201 GLY A C 1
ATOM 1590 O O . GLY A 1 201 ? -31.647 13.537 12.736 1.00 89.69 201 GLY A O 1
ATOM 1591 N N . ALA A 1 202 ? -29.820 12.246 12.529 1.00 93.88 202 ALA A N 1
ATOM 1592 C CA . ALA A 1 202 ? -30.519 10.968 12.584 1.00 93.88 202 ALA A CA 1
ATOM 1593 C C . ALA A 1 202 ? -30.753 10.517 14.037 1.00 93.88 202 ALA A C 1
ATOM 1595 O O . ALA A 1 202 ? -29.985 10.838 14.949 1.00 93.88 202 ALA A O 1
ATOM 1596 N N . VAL A 1 203 ? -31.834 9.765 14.261 1.00 95.19 203 VAL A N 1
ATOM 1597 C CA . VAL A 1 203 ? -32.223 9.224 15.570 1.00 95.19 203 VAL A CA 1
ATOM 1598 C C . VAL A 1 203 ? -32.241 7.703 15.521 1.00 95.19 203 VAL A C 1
ATOM 1600 O O . VAL A 1 203 ? -33.087 7.106 14.856 1.00 95.19 203 VAL A O 1
ATOM 1603 N N . TYR A 1 204 ? -31.355 7.092 16.296 1.00 94.19 204 TYR A N 1
ATOM 1604 C CA . TYR A 1 204 ? -31.174 5.652 16.427 1.00 94.19 204 TYR A CA 1
ATOM 1605 C C . TYR A 1 204 ? -31.865 5.179 17.702 1.00 94.19 204 TYR A C 1
ATOM 1607 O O . TYR A 1 204 ? -31.615 5.718 18.784 1.00 94.19 204 TYR A O 1
ATOM 1615 N N . ARG A 1 205 ? -32.741 4.181 17.590 1.00 94.31 205 ARG A N 1
ATOM 1616 C CA . ARG A 1 205 ? -33.469 3.595 18.722 1.00 94.31 205 ARG A CA 1
ATOM 1617 C C . ARG A 1 205 ? -33.123 2.126 18.860 1.00 94.31 205 ARG A C 1
ATOM 1619 O O . ARG A 1 205 ? -33.439 1.321 17.985 1.00 94.31 205 ARG A O 1
ATOM 1626 N N . LEU A 1 206 ? -32.496 1.797 19.981 1.00 93.12 206 LEU A N 1
ATOM 1627 C CA . LEU A 1 206 ? -32.054 0.456 20.320 1.00 93.12 206 LEU A CA 1
ATOM 1628 C C . LEU A 1 206 ? -32.901 -0.079 21.469 1.00 93.12 206 LEU A C 1
ATOM 1630 O O . LEU A 1 206 ? -33.132 0.606 22.468 1.00 93.12 206 LEU A O 1
ATOM 1634 N N . ARG A 1 207 ? -33.349 -1.326 21.334 1.00 89.50 207 ARG A N 1
ATOM 1635 C CA . ARG A 1 207 ? -34.170 -2.010 22.335 1.00 89.50 207 ARG A CA 1
ATOM 1636 C C . ARG A 1 207 ? -33.534 -3.334 22.706 1.00 89.50 207 ARG A C 1
ATOM 1638 O O . ARG A 1 207 ? -33.173 -4.112 21.828 1.00 89.50 207 ARG A O 1
ATOM 1645 N N . SER A 1 208 ? -33.461 -3.611 24.002 1.00 89.75 208 SER A N 1
ATOM 1646 C CA . SER A 1 208 ? -33.090 -4.940 24.486 1.00 89.75 208 SER A CA 1
ATOM 1647 C C . SER A 1 208 ? -34.054 -6.004 23.942 1.00 89.75 208 SER A C 1
ATOM 1649 O O . SER A 1 208 ? -35.266 -5.781 23.882 1.00 89.75 208 SER A O 1
ATOM 1651 N N . GLY A 1 209 ? -33.509 -7.140 23.511 1.00 90.56 209 GLY A N 1
ATOM 1652 C CA . GLY A 1 209 ? -34.220 -8.225 22.835 1.00 90.56 209 GLY A CA 1
ATOM 1653 C C . GLY A 1 209 ? -34.451 -8.023 21.333 1.00 90.56 209 GLY A C 1
ATOM 1654 O O . GLY A 1 209 ? -34.978 -8.932 20.700 1.00 90.56 209 GLY A O 1
ATOM 1655 N N . SER A 1 210 ? -34.077 -6.871 20.765 1.00 92.31 210 SER A N 1
ATOM 1656 C CA . SER A 1 210 ? -34.156 -6.591 19.324 1.00 92.31 210 SER A CA 1
ATOM 1657 C C . SER A 1 210 ? -32.835 -6.913 18.636 1.00 92.31 210 SER A C 1
ATOM 1659 O O . SER A 1 210 ? -31.782 -6.564 19.158 1.00 92.31 210 SER A O 1
ATOM 1661 N N . ASP A 1 211 ? -32.884 -7.515 17.454 1.00 93.56 211 ASP A N 1
ATOM 1662 C CA . ASP A 1 211 ? -31.753 -7.697 16.534 1.00 93.56 211 ASP A CA 1
ATOM 1663 C C . ASP A 1 211 ? -31.704 -6.615 15.443 1.00 93.56 211 ASP A C 1
ATOM 1665 O O . ASP A 1 211 ? -30.899 -6.697 14.518 1.00 93.56 211 ASP A O 1
ATOM 1669 N N . THR A 1 212 ? -32.534 -5.579 15.560 1.00 94.88 212 THR A N 1
ATOM 1670 C CA . THR A 1 212 ? -32.504 -4.402 14.691 1.00 94.88 212 THR A CA 1
ATOM 1671 C C . THR A 1 212 ? -32.435 -3.099 15.482 1.00 94.88 212 THR A C 1
ATOM 1673 O O . THR A 1 212 ? -32.934 -2.998 16.613 1.00 94.88 212 THR A O 1
ATOM 1676 N N . ILE A 1 213 ? -31.830 -2.083 14.863 1.00 94.69 213 ILE A N 1
ATOM 1677 C CA . ILE A 1 213 ? -31.864 -0.686 15.308 1.00 94.69 213 ILE A CA 1
ATOM 1678 C C . ILE A 1 213 ? -32.796 0.079 14.378 1.00 94.69 213 ILE A C 1
ATOM 1680 O O . ILE A 1 213 ? -32.554 0.143 13.175 1.00 94.69 213 ILE A O 1
ATOM 1684 N N . ALA A 1 214 ? -33.833 0.702 14.938 1.00 95.12 214 ALA A N 1
ATOM 1685 C CA . ALA A 1 214 ? -34.711 1.573 14.168 1.00 95.12 214 ALA A CA 1
ATOM 1686 C C . ALA A 1 214 ? -34.056 2.948 13.996 1.00 95.12 214 ALA A C 1
ATOM 1688 O O . ALA A 1 214 ? -33.712 3.602 14.986 1.00 95.12 214 ALA A O 1
ATOM 1689 N N . VAL A 1 215 ? -33.928 3.401 12.752 1.00 95.56 215 VAL A N 1
ATOM 1690 C CA . VAL A 1 215 ? -33.295 4.671 12.394 1.00 95.56 215 VAL A CA 1
ATOM 1691 C C . VAL A 1 215 ? -34.341 5.605 11.798 1.00 95.56 215 VAL A C 1
ATOM 1693 O O . VAL A 1 215 ? -35.089 5.263 10.886 1.00 95.56 215 VAL A O 1
ATOM 1696 N N . THR A 1 216 ? -34.428 6.809 12.350 1.00 96.56 216 THR A N 1
ATOM 1697 C CA . THR A 1 216 ? -35.086 7.938 11.691 1.00 96.56 216 THR A CA 1
ATOM 1698 C C . THR A 1 216 ? -33.986 8.803 11.100 1.00 96.56 216 THR A C 1
ATOM 1700 O O . THR A 1 216 ? -33.259 9.441 11.856 1.00 96.56 216 THR A O 1
ATOM 1703 N N . ASN A 1 217 ? -33.839 8.794 9.779 1.00 93.81 217 ASN A N 1
ATOM 1704 C CA . ASN A 1 217 ? -32.806 9.548 9.077 1.00 93.81 217 ASN A CA 1
ATOM 1705 C C . ASN A 1 217 ? -33.021 11.059 9.237 1.00 93.81 217 ASN A C 1
ATOM 1707 O O . ASN A 1 217 ? -34.115 11.516 9.580 1.00 93.81 217 ASN A O 1
ATOM 1711 N N . ALA A 1 218 ? -31.982 11.849 8.955 1.00 91.62 218 ALA A N 1
ATOM 1712 C CA . ALA A 1 218 ? -32.038 13.308 9.069 1.00 91.62 218 ALA A CA 1
ATOM 1713 C C . ALA A 1 218 ? -33.116 13.950 8.167 1.00 91.62 218 ALA A C 1
ATOM 1715 O O . ALA A 1 218 ? -33.658 15.004 8.500 1.00 91.62 218 ALA A O 1
ATOM 1716 N N . ASP A 1 219 ? -33.469 13.302 7.053 1.00 93.38 219 ASP A N 1
ATOM 1717 C CA . ASP A 1 219 ? -34.547 13.714 6.144 1.00 93.38 219 ASP A CA 1
ATOM 1718 C C . ASP A 1 219 ? -35.958 13.283 6.612 1.00 93.38 219 ASP A C 1
ATOM 1720 O O . ASP A 1 219 ? -36.959 13.596 5.965 1.00 93.38 219 ASP A O 1
ATOM 1724 N N . GLY A 1 220 ? -36.053 12.589 7.751 1.00 91.75 220 GLY A N 1
ATOM 1725 C CA . GLY A 1 220 ? -37.291 12.086 8.342 1.00 91.75 220 GLY A CA 1
ATOM 1726 C C . GLY A 1 220 ? -37.747 10.721 7.820 1.00 91.75 220 GLY A C 1
ATOM 1727 O O . GLY A 1 220 ? -38.784 10.228 8.271 1.00 91.75 220 GLY A O 1
ATOM 1728 N N . THR A 1 221 ? -37.009 10.095 6.899 1.00 94.75 221 THR A N 1
ATOM 1729 C CA . THR A 1 221 ? -37.306 8.733 6.435 1.00 94.75 221 THR A CA 1
ATOM 1730 C C . THR A 1 221 ? -36.962 7.692 7.503 1.00 94.75 221 THR A C 1
ATOM 1732 O O . THR A 1 221 ? -36.142 7.929 8.390 1.00 94.75 221 THR A O 1
ATOM 1735 N N . ALA A 1 222 ? -37.628 6.538 7.451 1.00 95.44 222 ALA A N 1
ATOM 1736 C CA . ALA A 1 222 ? -37.364 5.424 8.355 1.00 95.44 222 ALA A CA 1
ATOM 1737 C C . ALA A 1 222 ? -36.528 4.354 7.646 1.00 95.44 222 ALA A C 1
ATOM 1739 O O . ALA A 1 222 ? -36.854 3.956 6.527 1.00 95.44 222 ALA A O 1
ATOM 1740 N N . SER A 1 223 ? -35.490 3.877 8.320 1.00 95.06 223 SER A N 1
ATOM 1741 C CA . SER A 1 223 ? -34.663 2.739 7.921 1.00 95.06 223 SER A CA 1
ATOM 1742 C C . SER A 1 223 ? -34.341 1.879 9.145 1.00 95.06 223 SER A C 1
ATOM 1744 O O . SER A 1 223 ? -34.670 2.232 10.280 1.00 95.06 223 SER A O 1
ATOM 1746 N N . GLU A 1 224 ? -33.728 0.720 8.920 1.00 95.31 224 GLU A N 1
ATOM 1747 C CA . GLU A 1 224 ? -33.323 -0.196 9.983 1.00 95.31 224 GLU A CA 1
ATOM 1748 C C . GLU A 1 224 ? -31.907 -0.710 9.723 1.00 95.31 224 GLU A C 1
ATOM 1750 O O . GLU A 1 224 ? -31.525 -0.930 8.574 1.00 95.31 224 GLU A O 1
ATOM 1755 N N . ILE A 1 225 ? -31.144 -0.913 10.798 1.00 95.19 225 ILE A N 1
ATOM 1756 C CA . ILE A 1 225 ? -29.854 -1.612 10.766 1.00 95.19 225 ILE A CA 1
ATOM 1757 C C . ILE A 1 225 ? -30.076 -3.000 11.357 1.00 95.19 225 ILE A C 1
ATOM 1759 O O . ILE A 1 225 ? -30.539 -3.113 12.494 1.00 95.19 225 ILE A O 1
ATOM 1763 N N . VAL A 1 226 ? -29.748 -4.045 10.600 1.00 95.00 226 VAL A N 1
ATOM 1764 C CA . VAL A 1 226 ? -29.842 -5.441 11.047 1.00 95.00 226 VAL A CA 1
ATOM 1765 C C . VAL A 1 226 ? -28.541 -5.831 11.740 1.00 95.00 226 VAL A C 1
ATOM 1767 O O . VAL A 1 226 ? -27.475 -5.737 11.146 1.00 95.00 226 VAL A O 1
ATOM 1770 N N . LEU A 1 227 ? -28.622 -6.274 12.994 1.00 91.75 227 LEU A N 1
ATOM 1771 C CA . LEU A 1 227 ? -27.464 -6.578 13.839 1.00 91.75 227 LEU A CA 1
ATOM 1772 C C . LEU A 1 227 ? -27.034 -8.048 13.801 1.00 91.75 227 LEU A C 1
ATOM 1774 O O . LEU A 1 227 ? -25.974 -8.382 14.321 1.00 91.75 227 LEU A O 1
ATOM 1778 N N . GLY A 1 228 ? -27.866 -8.953 13.282 1.00 88.19 228 GLY A N 1
ATOM 1779 C CA . GLY A 1 228 ? -27.590 -10.399 13.255 1.00 88.19 228 GLY A CA 1
ATOM 1780 C C . GLY A 1 228 ? -27.555 -11.090 14.631 1.00 88.19 228 GLY A C 1
ATOM 1781 O O . GLY A 1 228 ? -27.687 -12.309 14.703 1.00 88.19 228 GLY A O 1
ATOM 1782 N N . ALA A 1 229 ? -27.440 -10.333 15.725 1.00 91.44 229 ALA A N 1
ATOM 1783 C CA . ALA A 1 229 ? -27.578 -10.786 17.101 1.00 91.44 229 ALA A CA 1
ATOM 1784 C C . ALA A 1 229 ? -28.418 -9.787 17.909 1.00 91.44 229 ALA A C 1
ATOM 1786 O O . ALA A 1 229 ? -28.296 -8.570 17.755 1.00 91.44 229 ALA A O 1
ATOM 1787 N N . ALA A 1 230 ? -29.273 -10.315 18.786 1.00 93.06 230 ALA A N 1
ATOM 1788 C CA . ALA A 1 230 ? -30.151 -9.494 19.608 1.00 93.06 230 ALA A CA 1
ATOM 1789 C C . ALA A 1 230 ? -29.365 -8.704 20.665 1.00 93.06 230 ALA A C 1
ATOM 1791 O O . ALA A 1 230 ? -28.507 -9.247 21.366 1.00 93.06 230 ALA A O 1
ATOM 1792 N N . CYS A 1 231 ? -29.722 -7.433 20.831 1.00 93.69 231 CYS A N 1
ATOM 1793 C CA . CYS A 1 231 ? -29.267 -6.606 21.936 1.00 93.69 231 CYS A CA 1
ATOM 1794 C C . CYS A 1 231 ? -29.699 -7.206 23.281 1.00 93.69 231 CYS A C 1
ATOM 1796 O O . CYS A 1 231 ? -30.792 -7.765 23.398 1.00 93.69 231 CYS A O 1
ATOM 1798 N N . TYR A 1 232 ? -28.898 -7.028 24.330 1.00 93.25 232 TYR A N 1
ATOM 1799 C CA . TYR A 1 232 ? -29.237 -7.493 25.681 1.00 93.25 232 TYR A CA 1
ATOM 1800 C C . TYR A 1 232 ? -28.784 -6.518 26.765 1.00 93.25 232 TYR A C 1
ATOM 1802 O O . TYR A 1 232 ? -27.961 -5.645 26.527 1.00 93.25 232 TYR A O 1
ATOM 1810 N N . GLU A 1 233 ? -29.327 -6.665 27.973 1.00 91.94 233 GLU A N 1
ATOM 1811 C CA . GLU A 1 233 ? -28.909 -5.882 29.142 1.00 91.94 233 GLU A CA 1
ATOM 1812 C C . GLU A 1 233 ? -27.923 -6.675 29.999 1.00 91.94 233 GLU A C 1
ATOM 1814 O O . GLU A 1 233 ? -28.206 -7.813 30.384 1.00 91.94 233 GLU A O 1
ATOM 1819 N N . LYS A 1 234 ? -26.792 -6.063 30.355 1.00 90.19 234 LYS A N 1
ATOM 1820 C CA . LYS A 1 234 ? -25.812 -6.628 31.291 1.00 90.19 234 LYS A CA 1
ATOM 1821 C C . LYS A 1 234 ? -25.091 -5.508 32.030 1.00 90.19 234 LYS A C 1
ATOM 1823 O O . LYS A 1 234 ? -24.747 -4.491 31.441 1.00 90.19 234 LYS A O 1
ATOM 1828 N N . ASN A 1 235 ? -24.870 -5.676 33.335 1.00 86.81 235 ASN A N 1
ATOM 1829 C CA . ASN A 1 235 ? -24.173 -4.696 34.185 1.00 86.81 235 ASN A CA 1
ATOM 1830 C C . ASN A 1 235 ? -24.719 -3.254 34.069 1.00 86.81 235 ASN A C 1
ATOM 1832 O O . ASN A 1 235 ? -23.977 -2.289 34.213 1.00 86.81 235 ASN A O 1
ATOM 1836 N N . GLY A 1 236 ? -26.025 -3.101 33.815 1.00 85.19 236 GLY A N 1
ATOM 1837 C CA . GLY A 1 236 ? -26.669 -1.791 33.665 1.00 85.19 236 GLY A CA 1
ATOM 1838 C C . GLY A 1 236 ? -26.416 -1.091 32.325 1.00 85.19 236 GLY A C 1
ATOM 1839 O O . GLY A 1 236 ? -26.687 0.104 32.226 1.00 85.19 236 GLY A O 1
ATOM 1840 N N . ALA A 1 237 ? -25.911 -1.807 31.317 1.00 89.81 237 ALA A N 1
ATOM 1841 C CA . ALA A 1 237 ? -25.736 -1.313 29.959 1.00 89.81 237 ALA A CA 1
ATOM 1842 C C . ALA A 1 237 ? -26.428 -2.221 28.931 1.00 89.81 237 ALA A C 1
ATOM 1844 O O . ALA A 1 237 ? -26.419 -3.450 29.058 1.00 89.81 237 ALA A O 1
ATOM 1845 N N . THR A 1 238 ? -26.950 -1.602 27.872 1.00 92.00 238 THR A N 1
ATOM 1846 C CA . THR A 1 238 ? -27.434 -2.296 26.677 1.00 92.00 238 THR A CA 1
ATOM 1847 C C . THR A 1 238 ? -26.250 -2.642 25.774 1.00 92.00 238 THR A C 1
ATOM 1849 O O . THR A 1 238 ? -25.474 -1.761 25.398 1.00 92.00 238 THR A O 1
ATOM 1852 N N . TYR A 1 239 ? -26.115 -3.916 25.423 1.00 94.31 239 TYR A N 1
ATOM 1853 C CA . TYR A 1 239 ? -25.106 -4.438 24.509 1.00 94.31 239 TYR A CA 1
ATOM 1854 C C . TYR A 1 239 ? -25.685 -4.575 23.106 1.00 94.31 239 TYR A C 1
ATOM 1856 O O . TYR A 1 239 ? -26.841 -4.974 22.964 1.00 94.31 239 TYR A O 1
ATOM 1864 N N . LEU A 1 240 ? -24.881 -4.277 22.086 1.00 94.88 240 LEU A N 1
ATOM 1865 C CA . LEU A 1 240 ? -25.207 -4.482 20.670 1.00 94.88 240 LEU A CA 1
ATOM 1866 C C . LEU A 1 240 ? -24.069 -5.205 19.947 1.00 94.88 240 LEU A C 1
ATOM 1868 O O . LEU A 1 240 ? -22.927 -5.155 20.406 1.00 94.88 240 LEU A O 1
ATOM 1872 N N . ALA A 1 241 ? -24.375 -5.841 18.815 1.00 96.00 241 ALA A N 1
ATOM 1873 C CA . ALA A 1 241 ? -23.365 -6.420 17.934 1.00 96.00 241 ALA A CA 1
ATOM 1874 C C . ALA A 1 241 ? -22.616 -5.306 17.193 1.00 96.00 241 ALA A C 1
ATOM 1876 O O . ALA A 1 241 ? -23.210 -4.567 16.406 1.00 96.00 241 ALA A O 1
ATOM 1877 N N . LEU A 1 242 ? -21.318 -5.169 17.470 1.00 96.75 242 LEU A N 1
ATOM 1878 C CA . LEU A 1 242 ? -20.528 -4.013 17.049 1.00 96.75 242 LEU A CA 1
ATOM 1879 C C . LEU A 1 242 ? -20.393 -3.905 15.530 1.00 96.75 242 LEU A C 1
ATOM 1881 O O . LEU A 1 242 ? -20.615 -2.832 14.980 1.00 96.75 242 LEU A O 1
ATOM 1885 N N . ARG A 1 243 ? -20.020 -5.007 14.872 1.00 96.25 243 ARG A N 1
ATOM 1886 C CA . ARG A 1 243 ? -19.669 -5.039 13.446 1.00 96.25 243 ARG A CA 1
ATOM 1887 C C . ARG A 1 243 ? -20.761 -4.460 12.534 1.00 96.25 243 ARG A C 1
ATOM 1889 O O . ARG A 1 243 ? -20.483 -3.446 11.906 1.00 96.25 243 ARG A O 1
ATOM 1896 N N . PRO A 1 244 ? -21.992 -5.004 12.498 1.00 94.88 244 PRO A N 1
ATOM 1897 C CA . PRO A 1 244 ? -23.019 -4.508 11.580 1.00 94.88 244 PRO A CA 1
ATOM 1898 C C . PRO A 1 244 ? -23.447 -3.073 11.890 1.00 94.88 244 PRO A C 1
ATOM 1900 O O . PRO A 1 244 ? -23.804 -2.323 10.986 1.00 94.88 244 PRO A O 1
ATOM 1903 N N . PHE A 1 245 ? -23.393 -2.666 13.163 1.00 94.44 245 PHE A N 1
ATOM 1904 C CA . PHE A 1 245 ? -23.600 -1.270 13.525 1.00 94.44 245 PHE A CA 1
ATOM 1905 C C . PHE A 1 245 ? -22.493 -0.379 12.944 1.00 94.44 245 PHE A C 1
ATOM 1907 O O . PHE A 1 245 ? -22.805 0.602 12.281 1.00 94.44 245 PHE A O 1
ATOM 1914 N N . ALA A 1 246 ? -21.220 -0.714 13.157 1.00 96.25 246 ALA A N 1
ATOM 1915 C CA . ALA A 1 246 ? -20.094 0.087 12.684 1.00 96.25 246 ALA A CA 1
ATOM 1916 C C . ALA A 1 246 ? -19.986 0.117 11.147 1.00 96.25 246 ALA A C 1
ATOM 1918 O O . ALA A 1 246 ? -19.747 1.180 10.582 1.00 96.25 246 ALA A O 1
ATOM 1919 N N . GLU A 1 247 ? -20.246 -0.998 10.462 1.00 95.25 247 GLU A N 1
ATOM 1920 C CA . GLU A 1 247 ? -20.323 -1.059 8.994 1.00 95.25 247 GLU A CA 1
ATOM 1921 C C . GLU A 1 247 ? -21.444 -0.151 8.462 1.00 95.25 247 GLU A C 1
ATOM 1923 O O . GLU A 1 247 ? -21.227 0.626 7.534 1.00 95.25 247 GLU A O 1
ATOM 1928 N N . ALA A 1 248 ? -22.620 -0.148 9.104 1.00 91.81 248 ALA A N 1
ATOM 1929 C CA . ALA A 1 248 ? -23.704 0.778 8.760 1.00 91.81 248 ALA A CA 1
ATOM 1930 C C . ALA A 1 248 ? -23.351 2.255 9.022 1.00 91.81 248 ALA A C 1
ATOM 1932 O O . ALA A 1 248 ? -23.936 3.143 8.403 1.00 91.81 248 ALA A O 1
ATOM 1933 N N . MET A 1 249 ? -22.390 2.521 9.911 1.00 90.69 249 MET A N 1
ATOM 1934 C CA . MET A 1 249 ? -21.821 3.852 10.146 1.00 90.69 249 MET A CA 1
ATOM 1935 C C . MET A 1 249 ? -20.695 4.216 9.158 1.00 90.69 249 MET A C 1
ATOM 1937 O O . MET A 1 249 ? -20.116 5.294 9.281 1.00 90.69 249 MET A O 1
ATOM 1941 N N . GLY A 1 250 ? -20.385 3.353 8.183 1.00 91.31 250 GLY A N 1
ATOM 1942 C CA . GLY A 1 250 ? -19.343 3.581 7.178 1.00 91.31 250 GLY A CA 1
ATOM 1943 C C . GLY A 1 250 ? -17.929 3.220 7.640 1.00 91.31 250 GLY A C 1
ATOM 1944 O O . GLY A 1 250 ? -16.959 3.743 7.088 1.00 91.31 250 GLY A O 1
ATOM 1945 N N . CYS A 1 251 ? -17.792 2.370 8.662 1.00 95.19 251 CYS A N 1
ATOM 1946 C CA . CYS A 1 251 ? -16.490 1.874 9.094 1.00 95.19 251 CYS A CA 1
ATOM 1947 C C . CYS A 1 251 ? -16.085 0.583 8.384 1.00 95.19 251 CYS A C 1
ATOM 1949 O O . CYS A 1 251 ? -16.897 -0.328 8.227 1.00 95.19 251 CYS A O 1
ATOM 1951 N N . ASP A 1 252 ? -14.787 0.460 8.123 1.00 94.19 252 ASP A N 1
ATOM 1952 C CA . ASP A 1 252 ? -14.141 -0.839 7.978 1.00 94.19 252 ASP A CA 1
ATOM 1953 C C . ASP A 1 252 ? -13.924 -1.452 9.356 1.00 94.19 252 ASP A C 1
ATOM 1955 O O . ASP A 1 252 ? -13.448 -0.786 10.279 1.00 94.19 252 ASP A O 1
ATOM 1959 N N . VAL A 1 253 ? -14.311 -2.722 9.499 1.00 95.38 253 VAL A N 1
ATOM 1960 C CA . VAL A 1 253 ? -14.295 -3.435 10.778 1.00 95.38 253 VAL A CA 1
ATOM 1961 C C . VAL A 1 253 ? -13.394 -4.657 10.692 1.00 95.38 253 VAL A C 1
ATOM 1963 O O . VAL A 1 253 ? -13.699 -5.634 10.003 1.00 95.38 253 VAL A O 1
ATOM 1966 N N . MET A 1 254 ? -12.319 -4.644 11.472 1.00 94.31 254 MET A N 1
ATOM 1967 C CA . MET A 1 254 ? -11.361 -5.744 11.567 1.00 94.31 254 MET A CA 1
ATOM 1968 C C . MET A 1 254 ? -11.316 -6.286 12.993 1.00 94.31 254 MET A C 1
ATOM 1970 O O . MET A 1 254 ? -11.602 -5.576 13.960 1.00 94.31 254 MET A O 1
ATOM 1974 N N . TRP A 1 255 ? -10.967 -7.562 13.122 1.00 93.81 255 TRP A N 1
ATOM 1975 C CA . TRP A 1 255 ? -10.652 -8.163 14.412 1.00 93.81 255 TRP A CA 1
ATOM 1976 C C . TRP A 1 255 ? -9.155 -8.413 14.484 1.00 93.81 255 TRP A C 1
ATOM 1978 O O . TRP A 1 255 ? -8.610 -9.126 13.646 1.00 93.81 255 TRP A O 1
ATOM 1988 N N . ASP A 1 256 ? -8.520 -7.846 15.498 1.00 92.69 256 ASP A N 1
ATOM 1989 C CA . ASP A 1 256 ? -7.136 -8.122 15.829 1.00 92.69 256 ASP A CA 1
ATOM 1990 C C . ASP A 1 256 ? -7.082 -9.213 16.901 1.00 92.69 256 ASP A C 1
ATOM 1992 O O . ASP A 1 256 ? -7.442 -8.984 18.059 1.00 92.69 256 ASP A O 1
ATOM 1996 N N . SER A 1 257 ? -6.669 -10.422 16.521 1.00 89.50 257 SER A N 1
ATOM 1997 C CA . SER A 1 257 ? -6.552 -11.537 17.463 1.00 89.50 257 SER A CA 1
ATOM 1998 C C . SER A 1 257 ? -5.378 -11.389 18.423 1.00 89.50 257 SER A C 1
ATOM 2000 O O . SER A 1 257 ? -5.487 -11.845 19.560 1.00 89.50 257 SER A O 1
ATOM 2002 N N . THR A 1 258 ? -4.291 -10.757 17.979 1.00 88.69 258 THR A N 1
ATOM 2003 C CA . THR A 1 258 ? -3.077 -10.540 18.773 1.00 88.69 258 THR A CA 1
ATOM 2004 C C . THR A 1 258 ? -3.380 -9.575 19.912 1.00 88.69 258 THR A C 1
ATOM 2006 O O . THR A 1 258 ? -3.105 -9.858 21.076 1.00 88.69 258 THR A O 1
ATOM 2009 N N . PHE A 1 259 ? -4.056 -8.473 19.593 1.00 90.75 259 PHE A N 1
ATOM 2010 C CA . PHE A 1 259 ? -4.405 -7.426 20.550 1.00 90.75 259 PHE A CA 1
ATOM 2011 C C . PHE A 1 259 ? -5.773 -7.639 21.219 1.00 90.75 259 PHE A C 1
ATOM 2013 O O . PHE A 1 259 ? -6.106 -6.931 22.167 1.00 90.75 259 PHE A O 1
ATOM 2020 N N . GLN A 1 260 ? -6.551 -8.633 20.773 1.00 92.38 260 GLN A N 1
ATOM 2021 C CA . GLN A 1 260 ? -7.940 -8.880 21.186 1.00 92.38 260 GLN A CA 1
ATOM 2022 C C . GLN A 1 260 ? -8.819 -7.627 21.062 1.00 92.38 260 GLN A C 1
ATOM 2024 O O . GLN A 1 260 ? -9.559 -7.266 21.984 1.00 92.38 260 GLN A O 1
ATOM 2029 N N . THR A 1 261 ? -8.731 -6.966 19.910 1.00 94.88 261 THR A N 1
ATOM 2030 C CA . THR A 1 261 ? -9.331 -5.650 19.679 1.00 94.88 261 THR A CA 1
ATOM 2031 C C . THR A 1 261 ? -10.186 -5.655 18.421 1.00 94.88 261 THR A C 1
ATOM 2033 O O . THR A 1 261 ? -9.754 -6.080 17.353 1.00 94.88 261 THR A O 1
ATOM 2036 N N . ALA A 1 262 ? -11.407 -5.130 18.525 1.00 96.88 262 ALA A N 1
ATOM 2037 C CA . ALA A 1 262 ? -12.178 -4.754 17.348 1.00 96.88 262 ALA A CA 1
ATOM 2038 C C . ALA A 1 262 ? -11.727 -3.368 16.871 1.00 96.88 262 ALA A C 1
ATOM 2040 O O . ALA A 1 262 ? -11.869 -2.389 17.604 1.00 96.88 262 ALA A O 1
ATOM 2041 N N . VAL A 1 263 ? -11.195 -3.291 15.654 1.00 96.94 263 VAL A N 1
ATOM 2042 C CA . VAL A 1 263 ? -10.681 -2.055 15.058 1.00 96.94 263 VAL A CA 1
ATOM 2043 C C . VAL A 1 263 ? -11.697 -1.519 14.063 1.00 96.94 263 VAL A C 1
ATOM 2045 O O . VAL A 1 263 ? -12.120 -2.231 13.151 1.00 96.94 263 VAL A O 1
ATOM 2048 N N . LEU A 1 264 ? -12.094 -0.268 14.268 1.00 97.81 264 LEU A N 1
ATOM 2049 C CA . LEU A 1 264 ? -13.066 0.467 13.475 1.00 97.81 264 LEU A CA 1
ATOM 2050 C C . LEU A 1 264 ? -12.344 1.629 12.800 1.00 97.81 264 LEU A C 1
ATOM 2052 O O . LEU A 1 264 ? -11.827 2.512 13.485 1.00 97.81 264 LEU A O 1
ATOM 2056 N N . LEU A 1 265 ? -12.332 1.640 11.471 1.00 96.06 265 LEU A N 1
ATOM 2057 C CA . LEU A 1 265 ? -11.742 2.724 10.692 1.00 96.06 265 LEU A CA 1
ATOM 2058 C C . LEU A 1 265 ? -12.821 3.426 9.887 1.00 96.06 265 LEU A C 1
ATOM 2060 O O . LEU A 1 265 ? -13.464 2.803 9.044 1.00 96.06 265 LEU A O 1
ATOM 2064 N N . ARG A 1 266 ? -13.018 4.726 10.105 1.00 95.00 266 ARG A N 1
ATOM 2065 C CA . ARG A 1 266 ? -13.901 5.537 9.255 1.00 95.00 266 ARG A CA 1
ATOM 2066 C C . ARG A 1 266 ? -13.211 5.787 7.915 1.00 95.00 266 ARG A C 1
ATOM 2068 O O . ARG A 1 266 ? -12.531 6.797 7.752 1.00 95.00 266 ARG A O 1
ATOM 2075 N N . ARG A 1 267 ? -13.400 4.864 6.966 1.00 91.75 267 ARG A N 1
ATOM 2076 C CA . ARG A 1 267 ? -12.716 4.821 5.661 1.00 91.75 267 ARG A CA 1
ATOM 2077 C C . ARG A 1 267 ? -12.660 6.187 4.977 1.00 91.75 267 ARG A C 1
ATOM 2079 O O . ARG A 1 267 ? -11.576 6.698 4.729 1.00 91.75 267 ARG A O 1
ATOM 2086 N N . GLU A 1 268 ? -13.816 6.799 4.736 1.00 92.06 268 GLU A N 1
ATOM 2087 C CA . GLU A 1 268 ? -13.895 8.078 4.018 1.00 92.06 268 GLU A CA 1
ATOM 2088 C C . GLU A 1 268 ? -13.226 9.228 4.782 1.00 92.06 268 GLU A C 1
ATOM 2090 O O . GLU A 1 268 ? -12.631 10.112 4.175 1.00 92.06 268 GLU A O 1
ATOM 2095 N N . ALA A 1 269 ? -13.287 9.220 6.119 1.00 93.81 269 ALA A N 1
ATOM 2096 C CA . ALA A 1 269 ? -12.637 10.245 6.933 1.00 93.81 269 ALA A CA 1
ATOM 2097 C C . ALA A 1 269 ? -11.109 10.094 6.915 1.00 93.81 269 ALA A C 1
ATOM 2099 O O . ALA A 1 269 ? -10.409 11.095 6.785 1.00 93.81 269 ALA A O 1
ATOM 2100 N N . ALA A 1 270 ? -10.607 8.858 6.999 1.00 93.81 270 ALA A N 1
ATOM 2101 C CA . ALA A 1 270 ? -9.182 8.564 6.895 1.00 93.81 270 ALA A CA 1
ATOM 2102 C C . ALA A 1 270 ? -8.642 8.951 5.510 1.00 93.81 270 ALA A C 1
ATOM 2104 O O . ALA A 1 270 ? -7.688 9.718 5.427 1.00 93.81 270 ALA A O 1
ATOM 2105 N N . ILE A 1 271 ? -9.303 8.519 4.428 1.00 94.44 271 ILE A N 1
ATOM 2106 C CA . ILE A 1 271 ? -8.934 8.884 3.049 1.00 94.44 271 ILE A CA 1
ATOM 2107 C C . ILE A 1 271 ? -8.934 10.406 2.869 1.00 94.44 271 ILE A C 1
ATOM 2109 O O . ILE A 1 271 ? -7.952 10.966 2.390 1.00 94.44 271 ILE A O 1
ATOM 2113 N N . ALA A 1 272 ? -9.985 11.095 3.324 1.00 95.56 272 ALA A N 1
ATOM 2114 C CA . ALA A 1 272 ? -10.064 12.550 3.227 1.00 95.56 272 ALA A CA 1
ATOM 2115 C C . ALA A 1 272 ? -8.990 13.276 4.049 1.00 95.56 272 ALA A C 1
ATOM 2117 O O . ALA A 1 272 ? -8.651 14.411 3.723 1.00 95.56 272 ALA A O 1
ATOM 2118 N N . GLN A 1 273 ? -8.480 12.671 5.126 1.00 96.31 273 GLN A N 1
ATOM 2119 C CA . GLN A 1 273 ? -7.364 13.222 5.891 1.00 96.31 273 GLN A CA 1
ATOM 2120 C C . GLN A 1 273 ? -6.036 13.023 5.158 1.00 96.31 273 GLN A C 1
ATOM 2122 O O . GLN A 1 273 ? -5.270 13.977 5.053 1.00 96.31 273 GLN A O 1
ATOM 2127 N N . LEU A 1 274 ? -5.794 11.829 4.612 1.00 95.44 274 LEU A N 1
ATOM 2128 C CA . LEU A 1 274 ? -4.615 11.532 3.794 1.00 95.44 274 LEU A CA 1
ATOM 2129 C C . LEU A 1 274 ? -4.528 12.459 2.579 1.00 95.44 274 LEU A C 1
ATOM 2131 O O . LEU A 1 274 ? -3.492 13.059 2.313 1.00 95.44 274 LEU A O 1
ATOM 2135 N N . ASP A 1 275 ? -5.649 12.650 1.884 1.00 96.38 275 ASP A N 1
ATOM 2136 C CA . ASP A 1 275 ? -5.726 13.463 0.670 1.00 96.38 275 ASP A CA 1
ATOM 2137 C C . ASP A 1 275 ? -5.378 14.945 0.875 1.00 96.38 275 ASP A C 1
ATOM 2139 O O . ASP A 1 275 ? -5.124 15.644 -0.109 1.00 96.38 275 ASP A O 1
ATOM 2143 N N . GLN A 1 276 ? -5.328 15.435 2.120 1.00 96.88 276 GLN A N 1
ATOM 2144 C CA . GLN A 1 276 ? -4.920 16.812 2.422 1.00 96.88 276 GLN A CA 1
ATOM 2145 C C . GLN A 1 276 ? -3.461 17.095 2.060 1.00 96.88 276 GLN A C 1
ATOM 2147 O O . GLN A 1 276 ? -3.128 18.260 1.867 1.00 96.88 276 GLN A O 1
ATOM 2152 N N . GLN A 1 277 ? -2.620 16.061 1.965 1.00 96.75 277 GLN A N 1
ATOM 2153 C CA . GLN A 1 277 ? -1.206 16.192 1.608 1.00 96.75 277 GLN A CA 1
ATOM 2154 C C . GLN A 1 277 ? -0.944 15.999 0.104 1.00 96.75 277 GLN A C 1
ATOM 2156 O O . GLN A 1 277 ? 0.181 16.199 -0.340 1.00 96.75 277 GLN A O 1
ATOM 2161 N N . PHE A 1 278 ? -1.954 15.613 -0.690 1.00 96.44 278 PHE A N 1
ATOM 2162 C CA . PHE A 1 278 ? -1.779 15.179 -2.087 1.00 96.44 278 PHE A CA 1
ATOM 2163 C C . PHE A 1 278 ? -2.726 15.887 -3.064 1.00 96.44 278 PHE A C 1
ATOM 2165 O O . PHE A 1 278 ? -3.159 15.303 -4.063 1.00 96.44 278 PHE A O 1
ATOM 2172 N N . THR A 1 279 ? -3.105 17.136 -2.798 1.00 96.00 279 THR A N 1
ATOM 2173 C CA . THR A 1 279 ? -4.084 17.864 -3.615 1.00 96.00 279 THR A CA 1
ATOM 2174 C C . THR A 1 279 ? -3.648 18.035 -5.076 1.00 96.00 279 THR A C 1
ATOM 2176 O O . THR A 1 279 ? -4.490 17.935 -5.974 1.00 96.00 279 THR A O 1
ATOM 2179 N N . VAL A 1 280 ? -2.351 18.223 -5.349 1.00 95.44 280 VAL A N 1
ATOM 2180 C CA . VAL A 1 280 ? -1.807 18.390 -6.708 1.00 95.44 280 VAL A CA 1
ATOM 2181 C C . VAL A 1 280 ? -1.882 17.086 -7.508 1.00 95.44 280 VAL A C 1
ATOM 2183 O O . VAL A 1 280 ? -2.365 17.081 -8.645 1.00 95.44 280 VAL A O 1
ATOM 2186 N N . ILE A 1 281 ? -1.463 15.964 -6.917 1.00 93.81 281 ILE A N 1
ATOM 2187 C CA . ILE A 1 281 ? -1.576 14.638 -7.544 1.00 93.81 281 ILE A CA 1
ATOM 2188 C C . ILE A 1 281 ? -3.047 14.249 -7.722 1.00 93.81 281 ILE A C 1
ATOM 2190 O O . ILE A 1 281 ? -3.450 13.800 -8.797 1.00 93.81 281 ILE A O 1
ATOM 2194 N N . ASN A 1 282 ? -3.884 14.499 -6.715 1.00 93.56 282 ASN A N 1
ATOM 2195 C CA . ASN A 1 282 ? -5.314 14.214 -6.782 1.00 93.56 282 ASN A CA 1
ATOM 2196 C C . ASN A 1 282 ? -6.020 15.028 -7.872 1.00 93.56 282 ASN A C 1
ATOM 2198 O O . ASN A 1 282 ? -6.949 14.529 -8.507 1.00 93.56 282 ASN A O 1
ATOM 2202 N N . GLN A 1 283 ? -5.554 16.244 -8.173 1.00 92.25 283 GLN A N 1
ATOM 2203 C CA . GLN A 1 283 ? -6.033 17.001 -9.328 1.00 92.25 283 GLN A CA 1
ATOM 2204 C C . GLN A 1 283 ? -5.709 16.298 -10.656 1.00 92.25 283 GLN A C 1
ATOM 2206 O O . GLN A 1 283 ? -6.546 16.291 -11.563 1.00 92.25 283 GLN A O 1
ATOM 2211 N N . MET A 1 284 ? -4.513 15.714 -10.790 1.00 90.75 284 MET A N 1
ATOM 2212 C CA . MET A 1 284 ? -4.152 14.918 -11.965 1.00 90.75 284 MET A CA 1
ATOM 2213 C C . MET A 1 284 ? -5.062 13.690 -12.086 1.00 90.75 284 MET A C 1
ATOM 2215 O O . MET A 1 284 ? -5.620 13.462 -13.159 1.00 90.75 284 MET A O 1
ATOM 2219 N N . PHE A 1 285 ? -5.268 12.938 -11.002 1.00 89.19 285 PHE A N 1
ATOM 2220 C CA . PHE A 1 285 ? -6.150 11.766 -11.008 1.00 89.19 285 PHE A CA 1
ATOM 2221 C C . PHE A 1 285 ? -7.597 12.118 -11.357 1.00 89.19 285 PHE A C 1
ATOM 2223 O O . PHE A 1 285 ? -8.171 11.500 -12.253 1.00 89.19 285 PHE A O 1
ATOM 2230 N N . ALA A 1 286 ? -8.154 13.163 -10.743 1.00 89.19 286 ALA A N 1
ATOM 2231 C CA . ALA A 1 286 ? -9.507 13.632 -11.035 1.00 89.19 286 ALA A CA 1
ATOM 2232 C C . ALA A 1 286 ? -9.682 14.041 -12.508 1.00 89.19 286 ALA A C 1
ATOM 2234 O O . ALA A 1 286 ? -10.749 13.858 -13.087 1.00 89.19 286 ALA A O 1
ATOM 2235 N N . ALA A 1 287 ? -8.637 14.572 -13.153 1.00 87.88 287 ALA A N 1
ATOM 2236 C CA . ALA A 1 287 ? -8.701 14.896 -14.574 1.00 87.88 287 ALA A CA 1
ATOM 2237 C C . ALA A 1 287 ? -8.720 13.653 -15.478 1.00 87.88 287 ALA A C 1
ATOM 2239 O O . ALA A 1 287 ? -9.279 13.724 -16.572 1.00 87.88 287 ALA A O 1
ATOM 2240 N N . MET A 1 288 ? -8.130 12.534 -15.045 1.00 84.38 288 MET A N 1
ATOM 2241 C CA . MET A 1 288 ? -8.124 11.266 -15.791 1.00 84.38 288 MET A CA 1
ATOM 2242 C C . MET A 1 288 ? -9.392 10.433 -15.577 1.00 84.38 288 MET A C 1
ATOM 2244 O O . MET A 1 288 ? -9.555 9.398 -16.223 1.00 84.38 288 MET A O 1
ATOM 2248 N N . GLU A 1 289 ? -10.288 10.867 -14.692 1.00 81.81 289 GLU A N 1
ATOM 2249 C CA . GLU A 1 289 ? -11.538 10.171 -14.429 1.00 81.81 289 GLU A CA 1
ATOM 2250 C C . GLU A 1 289 ? -12.480 10.245 -15.642 1.00 81.81 289 GLU A C 1
ATOM 2252 O O . GLU A 1 289 ? -12.733 11.305 -16.226 1.00 81.81 289 GLU A O 1
ATOM 2257 N N . TYR A 1 290 ? -13.009 9.088 -16.036 1.00 80.06 290 TYR A N 1
ATOM 2258 C CA . TYR A 1 290 ? -13.988 8.985 -17.110 1.00 80.06 290 TYR A CA 1
ATOM 2259 C C . TYR A 1 290 ? -15.408 9.136 -16.562 1.00 80.06 290 TYR A C 1
ATOM 2261 O O . TYR A 1 290 ? -15.751 8.601 -15.512 1.00 80.06 290 TYR A O 1
ATOM 2269 N N . ASP A 1 291 ? -16.272 9.812 -17.318 1.00 84.75 291 ASP A N 1
ATOM 2270 C CA . ASP A 1 291 ? -17.692 9.917 -16.988 1.00 84.75 291 ASP A CA 1
ATOM 2271 C C . ASP A 1 291 ? -18.342 8.534 -17.125 1.00 84.75 291 ASP A C 1
ATOM 2273 O O . ASP A 1 291 ? -18.510 8.020 -18.234 1.00 84.75 291 ASP A O 1
ATOM 2277 N N . ALA A 1 292 ? -18.728 7.936 -15.997 1.00 80.56 292 ALA A N 1
ATOM 2278 C CA . ALA A 1 292 ? -19.319 6.600 -15.947 1.00 80.56 292 ALA A CA 1
ATOM 2279 C C . ALA A 1 292 ? -20.626 6.467 -16.760 1.00 80.56 292 ALA A C 1
ATOM 2281 O O . ALA A 1 292 ? -21.038 5.352 -17.080 1.00 80.56 292 ALA A O 1
ATOM 2282 N N . SER A 1 293 ? -21.279 7.580 -17.127 1.00 84.81 293 SER A N 1
ATOM 2283 C CA . SER A 1 293 ? -22.467 7.577 -17.992 1.00 84.81 293 SER A CA 1
ATOM 2284 C C . SER A 1 293 ? -22.147 7.467 -19.490 1.00 84.81 293 SER A C 1
ATOM 2286 O O . SER A 1 293 ? -23.053 7.266 -20.308 1.00 84.81 293 SER A O 1
ATOM 2288 N N . LYS A 1 294 ? -20.870 7.591 -19.862 1.00 90.69 294 LYS A N 1
ATOM 2289 C CA . LYS A 1 294 ? -20.380 7.576 -21.241 1.00 90.69 294 LYS A CA 1
ATOM 2290 C C . LYS A 1 294 ? -19.616 6.295 -21.557 1.00 90.69 294 LYS A C 1
ATOM 2292 O O . LYS A 1 294 ? -19.256 5.517 -20.678 1.00 90.69 294 LYS A O 1
ATOM 2297 N N . ASN A 1 295 ? -19.367 6.081 -22.849 1.00 93.81 295 ASN A N 1
ATOM 2298 C CA . ASN A 1 295 ? -18.496 5.004 -23.310 1.00 93.81 295 ASN A CA 1
ATOM 2299 C C . ASN A 1 295 ? -17.279 5.592 -24.006 1.00 93.81 295 ASN A C 1
ATOM 2301 O O . ASN A 1 295 ? -17.372 6.609 -24.699 1.00 93.81 295 ASN A O 1
ATOM 2305 N N . TYR A 1 296 ? -16.158 4.901 -23.870 1.00 92.88 296 TYR A N 1
ATOM 2306 C CA . TYR A 1 296 ? -14.875 5.339 -24.386 1.00 92.88 296 TYR A CA 1
ATOM 2307 C C . TYR A 1 296 ? -14.240 4.240 -25.226 1.00 92.88 296 TYR A C 1
ATOM 2309 O O . TYR A 1 296 ? -14.377 3.050 -24.942 1.00 92.88 296 TYR A O 1
ATOM 2317 N N . LYS A 1 297 ? -13.564 4.657 -26.295 1.00 96.00 297 LYS A N 1
ATOM 2318 C CA . LYS A 1 297 ? -12.712 3.814 -27.122 1.00 96.00 297 LYS A CA 1
ATOM 2319 C C . LYS A 1 297 ? -11.284 4.320 -27.030 1.00 96.00 297 LYS A C 1
ATOM 2321 O O . LYS A 1 297 ? -11.030 5.464 -27.411 1.00 96.00 297 LYS A O 1
ATOM 2326 N N . THR A 1 298 ? -10.373 3.453 -26.614 1.00 94.75 298 THR A N 1
ATOM 2327 C CA . THR A 1 298 ? -8.933 3.705 -26.644 1.00 94.75 298 THR A CA 1
ATOM 2328 C C . THR A 1 298 ? -8.300 2.889 -27.759 1.00 94.75 298 THR A C 1
ATOM 2330 O O . THR A 1 298 ? -8.522 1.685 -27.862 1.00 94.75 298 THR A O 1
ATOM 2333 N N . VAL A 1 299 ? -7.524 3.551 -28.610 1.00 97.75 299 VAL A N 1
ATOM 2334 C CA . VAL A 1 299 ? -6.662 2.905 -29.603 1.00 97.75 299 VAL A CA 1
ATOM 2335 C C . VAL A 1 299 ? -5.231 3.260 -29.254 1.00 97.75 299 VAL A C 1
ATOM 2337 O O . VAL A 1 299 ? -4.899 4.446 -29.187 1.00 97.75 299 VAL A O 1
ATOM 2340 N N . ALA A 1 300 ? -4.403 2.250 -29.025 1.00 95.31 300 ALA A N 1
ATOM 2341 C CA . ALA A 1 300 ? -3.006 2.442 -28.691 1.00 95.31 300 ALA A CA 1
ATOM 2342 C C . ALA A 1 300 ? -2.086 1.589 -29.557 1.00 95.31 300 ALA A C 1
ATOM 2344 O O . ALA A 1 300 ? -2.469 0.520 -30.028 1.00 95.31 300 ALA A O 1
ATOM 2345 N N . ARG A 1 301 ? -0.869 2.086 -29.746 1.00 97.25 301 ARG A N 1
ATOM 2346 C CA . ARG A 1 301 ? 0.226 1.371 -30.385 1.00 97.25 301 ARG A CA 1
ATOM 2347 C C . ARG A 1 301 ? 1.419 1.363 -29.447 1.00 97.25 301 ARG A C 1
ATOM 2349 O O . ARG A 1 301 ? 1.735 2.392 -28.850 1.00 97.25 301 ARG A O 1
ATOM 2356 N N . MET A 1 302 ? 2.064 0.214 -29.348 1.00 96.00 302 MET A N 1
ATOM 2357 C CA . MET A 1 302 ? 3.343 0.030 -28.688 1.00 96.00 302 MET A CA 1
ATOM 2358 C C . MET A 1 302 ? 4.354 -0.456 -29.719 1.00 96.00 302 MET A C 1
ATOM 2360 O O . MET A 1 302 ? 4.085 -1.410 -30.443 1.00 96.00 302 MET A O 1
ATOM 2364 N N . ASP A 1 303 ? 5.521 0.169 -29.755 1.00 97.31 303 ASP A N 1
ATOM 2365 C CA . ASP A 1 303 ? 6.666 -0.299 -30.528 1.00 97.31 303 ASP A CA 1
ATOM 2366 C C . ASP A 1 303 ? 7.818 -0.532 -29.552 1.00 97.31 303 ASP A C 1
ATOM 2368 O O . ASP A 1 303 ? 8.156 0.356 -28.767 1.00 97.31 303 ASP A O 1
ATOM 2372 N N . ALA A 1 304 ? 8.419 -1.717 -29.593 1.00 95.38 304 ALA A N 1
ATOM 2373 C CA . ALA A 1 304 ? 9.541 -2.089 -28.748 1.00 95.38 304 ALA A CA 1
ATOM 2374 C C . ALA A 1 304 ? 10.693 -2.658 -29.582 1.00 95.38 304 ALA A C 1
ATOM 2376 O O . ALA A 1 304 ? 10.506 -3.287 -30.624 1.00 95.38 304 ALA A O 1
ATOM 2377 N N . LYS A 1 305 ? 11.923 -2.448 -29.125 1.00 97.19 305 LYS A N 1
ATOM 2378 C CA . LYS A 1 305 ? 13.129 -2.947 -29.782 1.00 97.19 305 LYS A CA 1
ATOM 2379 C C . LYS A 1 305 ? 14.134 -3.370 -28.726 1.00 97.19 305 LYS A C 1
ATOM 2381 O O . LYS A 1 305 ? 14.730 -2.530 -28.053 1.00 97.19 305 LYS A O 1
ATOM 2386 N N . LEU A 1 306 ? 14.345 -4.678 -28.625 1.00 95.19 306 LEU A N 1
ATOM 2387 C CA . LEU A 1 306 ? 15.406 -5.256 -27.810 1.00 95.19 306 LEU A CA 1
ATOM 2388 C C . LEU A 1 306 ? 16.687 -5.333 -28.642 1.00 95.19 306 LEU A C 1
ATOM 2390 O O . LEU A 1 306 ? 16.695 -5.904 -29.728 1.00 95.19 306 LEU A O 1
ATOM 2394 N N . THR A 1 307 ? 17.778 -4.780 -28.134 1.00 95.12 307 THR A N 1
ATOM 2395 C CA . THR A 1 307 ? 19.116 -4.894 -28.712 1.00 95.12 307 THR A CA 1
ATOM 2396 C C . THR A 1 307 ? 19.977 -5.707 -27.761 1.00 95.12 307 THR A C 1
ATOM 2398 O O . THR A 1 307 ? 20.300 -5.219 -26.685 1.00 95.12 307 THR A O 1
ATOM 2401 N N . MET A 1 308 ? 20.351 -6.925 -28.146 1.00 92.31 308 MET A N 1
ATOM 2402 C CA . MET A 1 308 ? 21.324 -7.723 -27.396 1.00 92.31 308 MET A CA 1
ATOM 2403 C C . MET A 1 308 ? 22.726 -7.293 -27.812 1.00 92.31 308 MET A C 1
ATOM 2405 O O . MET A 1 308 ? 23.035 -7.288 -29.009 1.00 92.31 308 MET A O 1
ATOM 2409 N N . LEU A 1 309 ? 23.544 -6.916 -26.833 1.00 88.75 309 LEU A N 1
ATOM 2410 C CA . LEU A 1 309 ? 24.892 -6.414 -27.065 1.00 88.75 309 LEU A CA 1
ATOM 2411 C C . LEU A 1 309 ? 25.863 -7.588 -27.192 1.00 88.75 309 LEU A C 1
ATOM 2413 O O . LEU A 1 309 ? 25.906 -8.464 -26.331 1.00 88.75 309 LEU A O 1
ATOM 2417 N N . ASP A 1 310 ? 26.654 -7.606 -28.262 1.00 84.00 310 ASP A N 1
ATOM 2418 C CA . ASP A 1 310 ? 27.662 -8.646 -28.491 1.00 84.00 310 ASP A CA 1
ATOM 2419 C C . ASP A 1 310 ? 28.921 -8.003 -29.078 1.00 84.00 310 ASP A C 1
ATOM 2421 O O . ASP A 1 310 ? 28.985 -7.622 -30.249 1.00 84.00 310 ASP A O 1
ATOM 2425 N N . SER A 1 311 ? 29.956 -7.895 -28.244 1.00 76.19 311 SER A N 1
ATOM 2426 C CA . SER A 1 311 ? 31.231 -7.271 -28.611 1.00 76.19 311 SER A CA 1
ATOM 2427 C C . SER A 1 311 ? 32.048 -8.076 -29.630 1.00 76.19 311 SER A C 1
ATOM 2429 O O . SER A 1 311 ? 33.005 -7.544 -30.194 1.00 76.19 311 SER A O 1
ATOM 2431 N N . ILE A 1 312 ? 31.685 -9.339 -29.881 1.00 79.12 312 ILE A N 1
ATOM 2432 C CA . ILE A 1 312 ? 32.387 -10.256 -30.784 1.00 79.12 312 ILE A CA 1
ATOM 2433 C C . ILE A 1 312 ? 31.670 -10.329 -32.134 1.00 79.12 312 ILE A C 1
ATOM 2435 O O . ILE A 1 312 ? 32.305 -10.178 -33.179 1.00 79.12 312 ILE A O 1
ATOM 2439 N N . ASN A 1 313 ? 30.358 -10.567 -32.118 1.00 81.12 313 ASN A N 1
ATOM 2440 C CA . ASN A 1 313 ? 29.565 -10.822 -33.325 1.00 81.12 313 ASN A CA 1
ATOM 2441 C C . ASN A 1 313 ? 28.774 -9.599 -33.812 1.00 81.12 313 ASN A C 1
ATOM 2443 O O . ASN A 1 313 ? 28.180 -9.654 -34.892 1.00 81.12 313 ASN A O 1
ATOM 2447 N N . GLY A 1 314 ? 28.807 -8.502 -33.053 1.00 85.31 314 GLY A N 1
ATOM 2448 C CA . GLY A 1 314 ? 28.014 -7.305 -33.290 1.00 85.31 314 GLY A CA 1
ATOM 2449 C C . GLY A 1 314 ? 26.604 -7.421 -32.715 1.00 85.31 314 GLY A C 1
ATOM 2450 O O . GLY A 1 314 ? 26.013 -8.502 -32.669 1.00 85.31 314 GLY A O 1
ATOM 2451 N N . ASP A 1 315 ? 26.064 -6.279 -32.299 1.00 91.75 315 ASP A N 1
ATOM 2452 C CA . ASP A 1 315 ? 24.751 -6.191 -31.668 1.00 91.75 315 ASP A CA 1
ATOM 2453 C C . ASP A 1 315 ? 23.633 -6.711 -32.583 1.00 91.75 315 ASP A C 1
ATOM 2455 O O . ASP A 1 315 ? 23.608 -6.453 -33.793 1.00 91.75 315 ASP A O 1
ATOM 2459 N N . LYS A 1 316 ? 22.661 -7.408 -31.988 1.00 92.62 316 LYS A N 1
ATOM 2460 C CA . LYS A 1 316 ? 21.475 -7.923 -32.686 1.00 92.62 316 LYS A CA 1
ATOM 2461 C C . LYS A 1 316 ? 20.216 -7.242 -32.183 1.00 92.62 316 LYS A C 1
ATOM 2463 O O . LYS A 1 316 ? 20.064 -7.039 -30.984 1.00 92.62 316 LYS A O 1
ATOM 2468 N N . GLN A 1 317 ? 19.306 -6.929 -33.101 1.00 94.00 317 GLN A N 1
ATOM 2469 C CA . GLN A 1 317 ? 18.069 -6.210 -32.807 1.00 94.00 317 GLN A CA 1
ATOM 2470 C C . GLN A 1 317 ? 16.849 -7.092 -33.056 1.00 94.00 317 GLN A C 1
ATOM 2472 O O . GLN A 1 317 ? 16.753 -7.747 -34.092 1.00 94.00 317 GLN A O 1
ATOM 2477 N N . TYR A 1 318 ? 15.900 -7.037 -32.128 1.00 93.69 318 TYR A N 1
ATOM 2478 C CA . TYR A 1 318 ? 14.668 -7.811 -32.126 1.00 93.69 318 TYR A CA 1
ATOM 2479 C C . TYR A 1 318 ? 13.488 -6.842 -31.953 1.00 93.69 318 TYR A C 1
ATOM 2481 O O . TYR A 1 318 ? 13.156 -6.469 -30.822 1.00 93.69 318 TYR A O 1
ATOM 2489 N N . PRO A 1 319 ? 12.897 -6.356 -33.061 1.00 95.25 319 PRO A N 1
ATOM 2490 C CA . PRO A 1 319 ? 11.734 -5.482 -33.009 1.00 95.25 319 PRO A CA 1
ATOM 2491 C C . PRO A 1 319 ? 10.475 -6.274 -32.650 1.00 95.25 319 PRO A C 1
ATOM 2493 O O . PRO A 1 319 ? 10.310 -7.423 -33.071 1.00 95.25 319 PRO A O 1
ATOM 2496 N N . MET A 1 320 ? 9.592 -5.629 -31.902 1.00 94.56 320 MET A N 1
ATOM 2497 C CA . MET A 1 320 ? 8.274 -6.107 -31.508 1.00 94.56 320 MET A CA 1
ATOM 2498 C C . MET A 1 320 ? 7.298 -4.942 -31.603 1.00 94.56 320 MET A C 1
ATOM 2500 O O . MET A 1 320 ? 7.675 -3.792 -31.368 1.00 94.56 320 MET A O 1
ATOM 2504 N N . ASP A 1 321 ? 6.039 -5.228 -31.890 1.00 95.50 321 ASP A N 1
ATOM 2505 C CA . ASP A 1 321 ? 4.993 -4.219 -31.823 1.00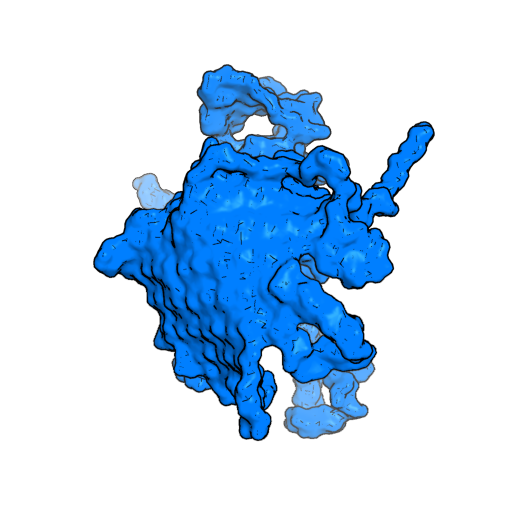 95.50 321 ASP A CA 1
ATOM 2506 C C . ASP A 1 321 ? 3.665 -4.807 -31.372 1.00 95.50 321 ASP A C 1
ATOM 2508 O O . ASP A 1 321 ? 3.423 -6.014 -31.476 1.00 95.50 321 ASP A O 1
ATOM 2512 N N . ALA A 1 322 ? 2.824 -3.935 -30.826 1.00 94.31 322 ALA A N 1
ATOM 2513 C CA . ALA A 1 322 ? 1.491 -4.271 -30.380 1.00 94.31 322 ALA A CA 1
ATOM 2514 C C . ALA A 1 322 ? 0.493 -3.167 -30.728 1.00 94.31 322 ALA A C 1
ATOM 2516 O O . ALA A 1 322 ? 0.740 -1.988 -30.479 1.00 94.31 322 ALA A O 1
ATOM 2517 N N . ASP A 1 323 ? -0.671 -3.562 -31.228 1.00 97.56 323 ASP A N 1
ATOM 2518 C CA . ASP A 1 323 ? -1.831 -2.694 -31.388 1.00 97.56 323 ASP A CA 1
ATOM 2519 C C . ASP A 1 323 ? -2.906 -3.099 -30.373 1.00 97.56 323 ASP A C 1
ATOM 2521 O O . ASP A 1 323 ? -3.271 -4.275 -30.253 1.00 97.56 323 ASP A O 1
ATOM 2525 N N . VAL A 1 324 ? -3.427 -2.109 -29.652 1.00 94.81 324 VAL A N 1
ATOM 2526 C CA . VAL A 1 324 ? -4.454 -2.266 -28.621 1.00 94.81 324 VAL A CA 1
ATOM 2527 C C . VAL A 1 324 ? -5.702 -1.501 -29.032 1.00 94.81 324 VAL A C 1
ATOM 2529 O O . VAL A 1 324 ? -5.650 -0.316 -29.360 1.00 94.81 324 VAL A O 1
ATOM 2532 N N . GLU A 1 325 ? -6.848 -2.162 -28.956 1.00 97.38 325 GLU A N 1
ATOM 2533 C CA . GLU A 1 325 ? -8.159 -1.534 -29.019 1.00 97.38 325 GLU A CA 1
ATOM 2534 C C . GLU A 1 325 ? -8.946 -1.892 -27.759 1.00 97.38 325 GLU A C 1
ATOM 2536 O O . GLU A 1 325 ? -9.209 -3.063 -27.497 1.00 97.38 325 GLU A O 1
ATOM 2541 N N . MET A 1 326 ? -9.352 -0.881 -26.998 1.00 94.44 326 MET A N 1
ATOM 2542 C CA . MET A 1 326 ? -10.128 -1.041 -25.775 1.00 94.44 326 MET A CA 1
ATOM 2543 C C . MET A 1 326 ? -11.453 -0.286 -25.879 1.00 94.44 326 MET A C 1
ATOM 2545 O O . MET A 1 326 ? -11.489 0.856 -26.335 1.00 94.44 326 MET A O 1
ATOM 2549 N N . LEU A 1 327 ? -12.542 -0.918 -25.446 1.00 94.75 327 LEU A N 1
ATOM 2550 C CA . LEU A 1 327 ? -13.854 -0.306 -25.249 1.00 94.75 327 LEU A CA 1
ATOM 2551 C C . LEU A 1 327 ? -14.219 -0.373 -23.770 1.00 94.75 327 LEU A C 1
ATOM 2553 O O . LEU A 1 327 ? -14.146 -1.441 -23.171 1.00 94.75 327 LEU A O 1
ATOM 2557 N N . GLN A 1 328 ? -14.660 0.747 -23.211 1.00 89.25 328 GLN A N 1
ATOM 2558 C CA . GLN A 1 328 ? -15.005 0.872 -21.798 1.00 89.25 328 GLN A CA 1
ATOM 2559 C C . GLN A 1 328 ? -16.369 1.548 -21.631 1.00 89.25 328 GLN A C 1
ATOM 2561 O O . GLN A 1 328 ? -16.687 2.501 -22.345 1.00 89.25 328 GLN A O 1
ATOM 2566 N N . SER A 1 329 ? -17.175 1.054 -20.691 1.00 88.12 329 SER A N 1
ATOM 2567 C CA . SER A 1 329 ? -18.449 1.648 -20.267 1.00 88.12 329 SER A CA 1
ATOM 2568 C C . SER A 1 329 ? -18.657 1.349 -18.784 1.00 88.12 329 SER A C 1
ATOM 2570 O O . SER A 1 329 ? -18.813 0.185 -18.406 1.00 88.12 329 SER A O 1
ATOM 2572 N N . GLY A 1 330 ? -18.591 2.383 -17.937 1.00 82.38 330 GLY A N 1
ATOM 2573 C CA . GLY A 1 330 ? -18.471 2.198 -16.488 1.00 82.38 330 GLY A CA 1
ATOM 2574 C C . GLY A 1 330 ? -17.298 1.267 -16.147 1.00 82.38 330 GLY A C 1
ATOM 2575 O O . GLY A 1 330 ? -16.191 1.453 -16.657 1.00 82.38 330 GLY A O 1
ATOM 2576 N N . GLY A 1 331 ? -17.566 0.234 -15.344 1.00 78.38 331 GLY A N 1
ATOM 2577 C CA . GLY A 1 331 ? -16.584 -0.799 -14.996 1.00 78.38 331 GLY A CA 1
ATOM 2578 C C . GLY A 1 331 ? -16.397 -1.911 -16.038 1.00 78.38 331 GLY A C 1
ATOM 2579 O O . GLY A 1 331 ? -15.454 -2.686 -15.931 1.00 78.38 331 GLY A O 1
ATOM 2580 N N . THR A 1 332 ? -17.262 -2.017 -17.055 1.00 85.88 332 THR A N 1
ATOM 2581 C CA . THR A 1 332 ? -17.155 -3.082 -18.071 1.00 85.88 332 THR A CA 1
ATOM 2582 C C . THR A 1 332 ? -16.114 -2.717 -19.127 1.00 85.88 332 THR A C 1
ATOM 2584 O O . THR A 1 332 ? -16.136 -1.605 -19.666 1.00 85.88 332 THR A O 1
ATOM 2587 N N . VAL A 1 333 ? -15.239 -3.665 -19.473 1.00 89.50 333 VAL A N 1
ATOM 2588 C CA . VAL A 1 333 ? -14.137 -3.461 -20.427 1.00 89.50 333 VAL A CA 1
ATOM 2589 C C . VAL A 1 333 ? -14.107 -4.573 -21.472 1.00 89.50 333 VAL A C 1
ATOM 2591 O O . VAL A 1 333 ? -14.259 -5.752 -21.167 1.00 89.50 333 VAL A O 1
ATOM 2594 N N . ASN A 1 334 ? -13.870 -4.218 -22.733 1.00 94.38 334 ASN A N 1
ATOM 2595 C CA . ASN A 1 334 ? -13.393 -5.153 -23.748 1.00 94.38 334 ASN A CA 1
ATOM 2596 C C . ASN A 1 334 ? -12.038 -4.692 -24.258 1.00 94.38 334 ASN A C 1
ATOM 2598 O O . ASN A 1 334 ? -11.882 -3.521 -24.593 1.00 94.38 334 ASN A O 1
ATOM 2602 N N . LEU A 1 335 ? -11.093 -5.613 -24.388 1.00 94.81 335 LEU A N 1
ATOM 2603 C CA . LEU A 1 335 ? -9.766 -5.348 -24.923 1.00 94.81 335 LEU A CA 1
ATOM 2604 C C . LEU A 1 335 ? -9.468 -6.317 -26.061 1.00 94.81 335 LEU A C 1
ATOM 2606 O O . LEU A 1 335 ? -9.763 -7.507 -25.983 1.00 94.81 335 LEU A O 1
ATOM 2610 N N . LYS A 1 336 ? -8.879 -5.788 -27.128 1.00 96.44 336 LYS A N 1
ATOM 2611 C CA . LYS A 1 336 ? -8.318 -6.537 -28.247 1.00 96.44 336 LYS A CA 1
ATOM 2612 C C . LYS A 1 336 ? -6.869 -6.130 -28.406 1.00 96.44 336 LYS A C 1
ATOM 2614 O O . LYS A 1 336 ? -6.574 -4.952 -28.576 1.00 96.44 336 LYS A O 1
ATOM 2619 N N . LEU A 1 337 ? -5.987 -7.111 -28.377 1.00 94.75 337 LEU A N 1
ATOM 2620 C CA . LEU A 1 337 ? -4.549 -6.942 -28.491 1.00 94.75 337 LEU A CA 1
ATOM 2621 C C . LEU A 1 337 ? -4.055 -7.782 -29.666 1.00 94.75 337 LEU A C 1
ATOM 2623 O O . LEU A 1 337 ? -4.390 -8.963 -29.780 1.00 94.75 337 LEU A O 1
ATOM 2627 N N . THR A 1 338 ? -3.277 -7.163 -30.547 1.00 96.38 338 THR A N 1
ATOM 2628 C CA . THR A 1 338 ? -2.554 -7.839 -31.630 1.00 96.38 338 THR A CA 1
ATOM 2629 C C . THR A 1 338 ? -1.069 -7.552 -31.480 1.00 96.38 338 THR A C 1
ATOM 2631 O O . THR A 1 338 ? -0.724 -6.400 -31.259 1.00 96.38 338 THR A O 1
ATOM 2634 N N . MET A 1 339 ? -0.205 -8.565 -31.583 1.00 93.81 339 MET A N 1
ATOM 2635 C CA . MET A 1 339 ? 1.244 -8.417 -31.391 1.00 93.81 339 MET A CA 1
ATOM 2636 C C . MET A 1 339 ? 2.057 -9.178 -32.446 1.00 93.81 339 MET A C 1
ATOM 2638 O O . MET A 1 339 ? 1.666 -10.284 -32.839 1.00 93.81 339 MET A O 1
ATOM 2642 N N . ASP A 1 340 ? 3.219 -8.638 -32.824 1.00 94.12 340 ASP A N 1
ATOM 2643 C CA . ASP A 1 340 ? 4.303 -9.383 -33.482 1.00 94.12 340 ASP A CA 1
ATOM 2644 C C . ASP A 1 340 ? 5.458 -9.598 -32.490 1.00 94.12 340 ASP A C 1
ATOM 2646 O O . ASP A 1 340 ? 6.173 -8.673 -32.108 1.00 94.12 340 ASP A O 1
ATOM 2650 N N . LEU A 1 341 ? 5.631 -10.851 -32.070 1.00 90.50 341 LEU A N 1
ATOM 2651 C CA . LEU A 1 341 ? 6.696 -11.320 -31.178 1.00 90.50 341 LEU A CA 1
ATOM 2652 C C . LEU A 1 341 ? 7.689 -12.239 -31.906 1.00 90.50 341 LEU A C 1
ATOM 2654 O O . LEU A 1 341 ? 8.520 -12.901 -31.284 1.00 90.50 341 LEU A O 1
ATOM 2658 N N . SER A 1 342 ? 7.600 -12.335 -33.234 1.00 90.88 342 SER A N 1
ATOM 2659 C CA . SER A 1 342 ? 8.327 -13.338 -34.017 1.00 90.88 342 SER A CA 1
ATOM 2660 C C . SER A 1 342 ? 9.845 -13.157 -33.999 1.00 90.88 342 SER A C 1
ATOM 2662 O O . SER A 1 342 ? 10.573 -14.140 -34.164 1.00 90.88 342 SER A O 1
ATOM 2664 N N . SER A 1 343 ? 10.319 -11.931 -33.767 1.00 90.56 343 SER A N 1
ATOM 2665 C CA . SER A 1 343 ? 11.743 -11.612 -33.636 1.00 90.56 343 SER A CA 1
ATOM 2666 C C . SER A 1 343 ? 12.369 -12.236 -32.387 1.00 90.56 343 SER A C 1
ATOM 2668 O O . SER A 1 343 ? 13.553 -12.550 -32.411 1.00 90.56 343 SER A O 1
ATOM 2670 N N . LEU A 1 344 ? 11.602 -12.483 -31.316 1.00 85.88 344 LEU A N 1
ATOM 2671 C CA . LEU A 1 344 ? 12.135 -13.077 -30.080 1.00 85.88 344 LEU A CA 1
ATOM 2672 C C . LEU A 1 344 ? 12.675 -14.497 -30.292 1.00 85.88 344 LEU A C 1
ATOM 2674 O O . LEU A 1 344 ? 13.607 -14.910 -29.612 1.00 85.88 344 LEU A O 1
ATOM 2678 N N . LEU A 1 345 ? 12.153 -15.227 -31.282 1.00 85.31 345 LEU A N 1
ATOM 2679 C CA . LEU A 1 345 ? 12.657 -16.559 -31.635 1.00 85.31 345 LEU A CA 1
ATOM 2680 C C . LEU A 1 345 ? 14.002 -16.534 -32.374 1.00 85.31 345 LEU A C 1
ATOM 2682 O O . LEU A 1 345 ? 14.558 -17.588 -32.667 1.00 85.31 345 LEU A O 1
ATOM 2686 N N . GLU A 1 346 ? 14.499 -15.354 -32.749 1.00 85.50 346 GLU A N 1
ATOM 2687 C CA . GLU A 1 346 ? 15.819 -15.194 -33.368 1.00 85.50 346 GLU A CA 1
ATOM 2688 C C . GLU A 1 346 ? 16.930 -14.996 -32.326 1.00 85.50 346 GLU A C 1
ATOM 2690 O O . GLU A 1 346 ? 18.112 -14.979 -32.687 1.00 85.50 346 GLU A O 1
ATOM 2695 N N . ILE A 1 347 ? 16.562 -14.856 -31.046 1.00 84.75 347 ILE A N 1
ATOM 2696 C CA . ILE A 1 347 ? 17.509 -14.837 -29.931 1.00 84.75 347 ILE A CA 1
ATOM 2697 C C . ILE A 1 347 ? 18.209 -16.208 -29.877 1.00 84.75 347 ILE A C 1
ATOM 2699 O O . ILE A 1 347 ? 17.538 -17.235 -30.019 1.00 84.75 347 ILE A O 1
ATOM 2703 N N . PRO A 1 348 ? 19.547 -16.255 -29.714 1.00 79.06 348 PRO A N 1
ATOM 2704 C CA . PRO A 1 348 ? 20.273 -17.513 -29.557 1.00 79.06 348 PRO A CA 1
ATOM 2705 C C . PRO A 1 348 ? 19.633 -18.417 -28.499 1.00 79.06 348 PRO A C 1
ATOM 2707 O O . PRO A 1 348 ? 19.133 -17.930 -27.490 1.00 79.06 348 PRO A O 1
ATOM 2710 N N . ASP A 1 349 ? 19.624 -19.721 -28.768 1.00 79.75 349 ASP A N 1
ATOM 2711 C CA . ASP A 1 349 ? 19.110 -20.780 -27.891 1.00 79.75 349 ASP A CA 1
ATOM 2712 C C . ASP A 1 349 ? 17.592 -20.730 -27.590 1.00 79.75 349 ASP A C 1
ATOM 2714 O O . ASP A 1 349 ? 17.047 -21.658 -26.995 1.00 79.75 349 ASP A O 1
ATOM 2718 N N . ALA A 1 350 ? 16.849 -19.728 -28.086 1.00 74.94 350 ALA A N 1
ATOM 2719 C CA . ALA A 1 350 ? 15.396 -19.606 -27.881 1.00 74.94 350 ALA A CA 1
ATOM 2720 C C . ALA A 1 350 ? 14.576 -20.774 -28.469 1.00 74.94 350 ALA A C 1
ATOM 2722 O O . ALA A 1 350 ? 13.413 -20.969 -28.118 1.00 74.94 350 ALA A O 1
ATOM 2723 N N . LEU A 1 351 ? 15.169 -21.537 -29.388 1.00 76.69 351 LEU A N 1
ATOM 2724 C CA . LEU A 1 351 ? 14.559 -22.679 -30.070 1.00 76.69 351 LEU A CA 1
ATOM 2725 C C . LEU A 1 351 ? 15.343 -23.981 -29.844 1.00 76.69 351 LEU A C 1
ATOM 2727 O O . LEU A 1 351 ? 15.158 -24.946 -30.593 1.00 76.69 351 LEU A O 1
ATOM 2731 N N . ASP A 1 352 ? 16.232 -24.021 -28.849 1.00 81.88 352 ASP A N 1
ATOM 2732 C CA . ASP A 1 352 ? 17.057 -25.197 -28.584 1.00 81.88 352 ASP A CA 1
ATOM 2733 C C . ASP A 1 352 ? 16.202 -26.444 -28.327 1.00 81.88 352 ASP A C 1
ATOM 2735 O O . ASP A 1 352 ? 15.240 -26.446 -27.560 1.00 81.88 352 ASP A O 1
ATOM 2739 N N . GLY A 1 353 ? 16.541 -27.533 -29.021 1.00 74.50 353 GLY A N 1
ATOM 2740 C CA . GLY A 1 353 ? 15.792 -28.790 -28.961 1.00 74.50 353 GLY A CA 1
ATOM 2741 C C . GLY A 1 353 ? 14.518 -28.841 -29.819 1.00 74.50 353 GLY A C 1
ATOM 2742 O O . GLY A 1 353 ? 13.887 -29.898 -29.868 1.00 74.50 353 GLY A O 1
ATOM 2743 N N . MET A 1 354 ? 14.158 -27.768 -30.535 1.00 82.50 354 MET A N 1
ATOM 2744 C CA . MET A 1 354 ? 13.017 -27.744 -31.458 1.00 82.50 354 MET A CA 1
ATOM 2745 C C . MET A 1 354 ? 13.438 -28.076 -32.896 1.00 82.50 354 MET A C 1
ATOM 2747 O O . MET A 1 354 ? 14.463 -27.611 -33.395 1.00 82.50 354 MET A O 1
ATOM 2751 N N . ASP A 1 355 ? 12.636 -28.876 -33.603 1.00 87.94 355 ASP A N 1
ATOM 2752 C CA . ASP A 1 355 ? 12.902 -29.161 -35.012 1.00 87.94 355 ASP A CA 1
ATOM 2753 C C . ASP A 1 355 ? 12.560 -27.953 -35.920 1.00 87.94 355 ASP A C 1
ATOM 2755 O O . ASP A 1 355 ? 11.696 -27.137 -35.580 1.00 87.94 355 ASP A O 1
ATOM 2759 N N . PRO A 1 356 ? 13.185 -27.832 -37.109 1.00 82.50 356 PRO A N 1
ATOM 2760 C CA . PRO A 1 356 ? 13.006 -26.668 -37.980 1.00 82.50 356 PRO A CA 1
ATOM 2761 C C . PRO A 1 356 ? 11.566 -26.400 -38.442 1.00 82.50 356 PRO A C 1
ATOM 2763 O O . PRO A 1 356 ? 11.231 -25.252 -38.737 1.00 82.50 356 PRO A O 1
ATOM 2766 N N . LEU A 1 357 ? 10.717 -27.430 -38.552 1.00 83.69 357 LEU A N 1
ATOM 2767 C CA . LEU A 1 357 ? 9.328 -27.252 -38.984 1.00 83.69 357 LEU A CA 1
ATOM 2768 C C . LEU A 1 357 ? 8.488 -26.668 -37.851 1.00 83.69 357 LEU A C 1
ATOM 2770 O O . LEU A 1 357 ? 7.745 -25.713 -38.082 1.00 83.69 357 LEU A O 1
ATOM 2774 N N . SER A 1 358 ? 8.653 -27.191 -36.636 1.00 81.31 358 SER A N 1
ATOM 2775 C CA . SER A 1 358 ? 8.001 -26.663 -35.435 1.00 81.31 358 SER A CA 1
ATOM 2776 C C . SER A 1 358 ? 8.445 -25.226 -35.143 1.00 81.31 358 SER A C 1
ATOM 2778 O O . SER A 1 358 ? 7.603 -24.359 -34.910 1.00 81.31 358 SER A O 1
ATOM 2780 N N . ALA A 1 359 ? 9.740 -24.932 -35.294 1.00 82.44 359 ALA A N 1
ATOM 2781 C CA . ALA A 1 359 ? 10.282 -23.580 -35.166 1.00 82.44 359 ALA A CA 1
ATOM 2782 C C . ALA A 1 359 ? 9.653 -22.593 -36.167 1.00 82.44 359 ALA A C 1
ATOM 2784 O O . ALA A 1 359 ? 9.252 -21.485 -35.804 1.00 82.44 359 ALA A O 1
ATOM 2785 N N . ALA A 1 360 ? 9.520 -22.991 -37.437 1.00 84.56 360 ALA A N 1
ATOM 2786 C CA . ALA A 1 360 ? 8.884 -22.159 -38.457 1.00 84.56 360 ALA A CA 1
ATOM 2787 C C . ALA A 1 360 ? 7.379 -21.959 -38.199 1.00 84.56 360 ALA A C 1
ATOM 2789 O O . ALA A 1 360 ? 6.848 -20.873 -38.453 1.00 84.56 360 ALA A O 1
ATOM 2790 N N . ALA A 1 361 ? 6.690 -22.986 -37.694 1.00 82.75 361 ALA A N 1
ATOM 2791 C CA . ALA A 1 361 ? 5.280 -22.909 -37.327 1.00 82.75 361 ALA A CA 1
ATOM 2792 C C . ALA A 1 361 ? 5.056 -21.933 -36.162 1.00 82.75 361 ALA A C 1
ATOM 2794 O O . ALA A 1 361 ? 4.243 -21.016 -36.296 1.00 82.75 361 ALA A O 1
ATOM 2795 N N . LEU A 1 362 ? 5.834 -22.061 -35.083 1.00 83.88 362 LEU A N 1
ATOM 2796 C CA . LEU A 1 362 ? 5.769 -21.169 -33.925 1.00 83.88 362 LEU A CA 1
ATOM 2797 C C . LEU A 1 362 ? 6.089 -19.722 -34.317 1.00 83.88 362 LEU A C 1
ATOM 2799 O O . LEU A 1 362 ? 5.358 -18.802 -33.955 1.00 83.88 362 LEU A O 1
ATOM 2803 N N . LYS A 1 363 ? 7.116 -19.509 -35.150 1.00 86.06 363 LYS A N 1
ATOM 2804 C CA . LYS A 1 363 ? 7.446 -18.174 -35.666 1.00 86.06 363 LYS A CA 1
ATOM 2805 C C . LYS A 1 363 ? 6.280 -17.533 -36.406 1.00 86.06 363 LYS A C 1
ATOM 2807 O O . LYS A 1 363 ? 6.003 -16.358 -36.199 1.00 86.06 363 LYS A O 1
ATOM 2812 N N . ASN A 1 364 ? 5.581 -18.289 -37.250 1.00 85.81 364 ASN A N 1
ATOM 2813 C CA . ASN A 1 364 ? 4.406 -17.778 -37.956 1.00 85.81 364 ASN A CA 1
ATOM 2814 C C . ASN A 1 364 ? 3.235 -17.473 -37.012 1.00 85.81 364 ASN A C 1
ATOM 2816 O O . ASN A 1 364 ? 2.495 -16.528 -37.274 1.00 85.81 364 ASN A O 1
ATOM 2820 N N . GLN A 1 365 ? 3.068 -18.236 -35.929 1.00 83.44 365 GLN A N 1
ATOM 2821 C CA . GLN A 1 365 ? 2.053 -17.958 -34.910 1.00 83.44 365 GLN A CA 1
ATOM 2822 C C . GLN A 1 365 ? 2.370 -16.671 -34.133 1.00 83.44 365 GLN A C 1
ATOM 2824 O O . GLN A 1 365 ? 1.473 -15.860 -33.914 1.00 83.44 365 GLN A O 1
ATOM 2829 N N . LEU A 1 366 ? 3.643 -16.439 -33.791 1.00 88.88 366 LEU A N 1
ATOM 2830 C CA . LEU A 1 366 ? 4.073 -15.243 -33.061 1.00 88.88 366 LEU A CA 1
ATOM 2831 C C . LEU A 1 366 ? 4.051 -13.948 -33.886 1.00 88.88 366 LEU A C 1
ATOM 2833 O O . LEU A 1 366 ? 4.083 -12.876 -33.297 1.00 88.88 366 LEU A O 1
ATOM 2837 N N . ARG A 1 367 ? 3.946 -14.013 -35.221 1.00 90.62 367 ARG A N 1
ATOM 2838 C CA . ARG A 1 367 ? 3.805 -12.816 -36.081 1.00 90.62 367 ARG A CA 1
ATOM 2839 C C . ARG A 1 367 ? 2.482 -12.071 -35.915 1.00 90.62 367 ARG A C 1
ATOM 2841 O O . ARG A 1 367 ? 2.339 -10.960 -36.405 1.00 90.62 367 ARG A O 1
ATOM 2848 N N . ASN A 1 368 ? 1.472 -12.737 -35.364 1.00 89.75 368 ASN A N 1
ATOM 2849 C CA . ASN A 1 368 ? 0.125 -12.193 -35.243 1.00 89.75 368 ASN A CA 1
ATOM 2850 C C . ASN A 1 368 ? -0.568 -12.832 -34.042 1.00 89.75 368 ASN A C 1
ATOM 2852 O O . ASN A 1 368 ? -1.578 -13.535 -34.178 1.00 89.75 368 ASN A O 1
ATOM 2856 N N . VAL A 1 369 ? 0.028 -12.643 -32.867 1.00 91.44 369 VAL A N 1
ATOM 2857 C CA . VAL A 1 369 ? -0.576 -13.079 -31.612 1.00 91.44 369 VAL A CA 1
ATOM 2858 C C . VAL A 1 369 ? -1.798 -12.214 -31.369 1.00 91.44 369 VAL A C 1
ATOM 2860 O O . VAL A 1 369 ? -1.713 -10.992 -31.420 1.00 91.44 369 VAL A O 1
ATOM 2863 N N . LYS A 1 370 ? -2.935 -12.853 -31.105 1.00 93.62 370 LYS A N 1
ATOM 2864 C CA . LYS A 1 370 ? -4.184 -12.169 -30.783 1.00 93.62 370 LYS A CA 1
ATOM 2865 C C . LYS A 1 370 ? -4.633 -12.538 -29.388 1.00 93.62 370 LYS A C 1
ATOM 2867 O O . LYS A 1 370 ? -4.565 -13.706 -29.006 1.00 93.62 370 LYS A O 1
ATOM 2872 N N . MET A 1 371 ? -5.131 -11.546 -28.677 1.00 93.69 371 MET A N 1
ATOM 2873 C CA . MET A 1 371 ? -5.777 -11.713 -27.391 1.00 93.69 371 MET A CA 1
ATOM 2874 C C . MET A 1 371 ? -7.031 -10.848 -27.365 1.00 93.69 371 MET A C 1
ATOM 2876 O O . MET A 1 371 ? -6.999 -9.681 -27.752 1.00 93.69 371 MET A O 1
ATOM 2880 N N . GLU A 1 372 ? -8.133 -11.431 -26.916 1.00 95.56 372 GLU A N 1
ATOM 2881 C CA . GLU A 1 372 ? -9.363 -10.715 -26.611 1.00 95.56 372 GLU A CA 1
ATOM 2882 C C . GLU A 1 372 ? -9.701 -10.931 -25.140 1.00 95.56 372 GLU A C 1
ATOM 2884 O O . GLU A 1 372 ? -9.563 -12.035 -24.614 1.00 95.56 372 GLU A O 1
ATOM 2889 N N . MET A 1 373 ? -10.130 -9.869 -24.476 1.00 94.12 373 MET A N 1
ATOM 2890 C CA . MET A 1 373 ? -10.500 -9.878 -23.072 1.00 94.12 373 MET A CA 1
ATOM 2891 C C . MET A 1 373 ? -11.843 -9.174 -22.900 1.00 94.12 373 MET A C 1
ATOM 2893 O O . MET A 1 373 ? -12.095 -8.146 -23.529 1.00 94.12 373 MET A O 1
ATOM 2897 N N . ILE A 1 374 ? -12.689 -9.722 -22.034 1.00 93.69 374 ILE A N 1
ATOM 2898 C CA . ILE A 1 374 ? -13.935 -9.108 -21.580 1.00 93.69 374 ILE A CA 1
ATOM 2899 C C . ILE A 1 374 ? -13.922 -9.123 -20.057 1.00 93.69 374 ILE A C 1
ATOM 2901 O O . ILE A 1 374 ? -13.833 -10.193 -19.468 1.00 93.69 374 ILE A O 1
ATOM 2905 N N . TYR A 1 375 ? -14.025 -7.962 -19.427 1.00 89.19 375 TYR A N 1
ATOM 2906 C CA . TYR A 1 375 ? -14.251 -7.852 -17.994 1.00 89.19 375 TYR A CA 1
ATOM 2907 C C . TYR A 1 375 ? -15.665 -7.337 -17.748 1.00 89.19 375 TYR A C 1
ATOM 2909 O O . TYR A 1 375 ? -16.011 -6.236 -18.185 1.00 89.19 375 TYR A O 1
ATOM 2917 N N . ASP A 1 376 ? -16.465 -8.157 -17.074 1.00 85.88 376 ASP A N 1
ATOM 2918 C CA . ASP A 1 376 ? -17.805 -7.822 -16.611 1.00 85.88 376 ASP A CA 1
ATOM 2919 C C . ASP A 1 376 ? -17.755 -7.419 -15.142 1.00 85.88 376 ASP A C 1
ATOM 2921 O O . ASP A 1 376 ? -17.613 -8.269 -14.262 1.00 85.88 376 ASP A O 1
ATOM 2925 N N . ALA A 1 377 ? -17.873 -6.120 -14.883 1.00 75.94 377 ALA A N 1
ATOM 2926 C CA . ALA A 1 377 ? -17.865 -5.599 -13.523 1.00 75.94 377 ALA A CA 1
ATOM 2927 C C . ALA A 1 377 ? -19.148 -5.935 -12.743 1.00 75.94 377 ALA A C 1
ATOM 2929 O O . ALA A 1 377 ? -19.095 -6.029 -11.521 1.00 75.94 377 ALA A O 1
ATOM 2930 N N . GLU A 1 378 ? -20.292 -6.124 -13.413 1.00 77.00 378 GLU A N 1
ATOM 2931 C CA . GLU A 1 378 ? -21.557 -6.448 -12.735 1.00 77.00 378 GLU A CA 1
ATOM 2932 C C . GLU A 1 378 ? -21.596 -7.932 -12.340 1.00 77.00 378 GLU A C 1
ATOM 2934 O O . GLU A 1 378 ? -21.996 -8.272 -11.228 1.00 77.00 378 GLU A O 1
ATOM 2939 N N . GLY A 1 379 ? -21.133 -8.812 -13.233 1.00 76.62 379 GLY A N 1
ATOM 2940 C CA . GLY A 1 379 ? -21.042 -10.256 -12.999 1.00 76.62 379 GLY A CA 1
ATOM 2941 C C . GLY A 1 379 ? -19.727 -10.745 -12.380 1.00 76.62 379 GLY A C 1
ATOM 2942 O O . GLY A 1 379 ? -19.604 -11.938 -12.102 1.00 76.62 379 GLY A O 1
ATOM 2943 N N . GLY A 1 380 ? -18.728 -9.875 -12.192 1.00 80.69 380 GLY A N 1
ATOM 2944 C CA . GLY A 1 380 ? -17.442 -10.206 -11.561 1.00 80.69 380 GLY A CA 1
ATOM 2945 C C . GLY A 1 380 ? -16.627 -11.273 -12.303 1.00 80.69 380 GLY A C 1
ATOM 2946 O O . GLY A 1 380 ? -15.927 -12.072 -11.677 1.00 80.69 380 GLY A O 1
ATOM 2947 N N . THR A 1 381 ? -16.747 -11.342 -13.631 1.00 86.25 381 THR A N 1
ATOM 2948 C CA . THR A 1 381 ? -16.105 -12.388 -14.442 1.00 86.25 381 THR A CA 1
ATOM 2949 C C . THR A 1 381 ? -15.185 -11.783 -15.495 1.00 86.25 381 THR A C 1
ATOM 2951 O O . THR A 1 381 ? -15.569 -10.887 -16.248 1.00 86.25 381 THR A O 1
ATOM 2954 N N . LEU A 1 382 ? -13.966 -12.315 -15.575 1.00 88.81 382 LEU A N 1
ATOM 2955 C CA . LEU A 1 382 ? -13.013 -12.025 -16.637 1.00 88.81 382 LEU A CA 1
ATOM 2956 C C . LEU A 1 382 ? -13.029 -13.159 -17.660 1.00 88.81 382 LEU A C 1
ATOM 2958 O O . LEU A 1 382 ? -12.799 -14.315 -17.321 1.00 88.81 382 LEU A O 1
ATOM 2962 N N . TYR A 1 383 ? -13.244 -12.831 -18.925 1.00 91.56 383 TYR A N 1
ATOM 2963 C CA . TYR A 1 383 ? -13.138 -13.765 -20.034 1.00 91.56 383 TYR A CA 1
ATOM 2964 C C . TYR A 1 383 ? -11.897 -13.447 -20.858 1.00 91.56 383 TYR A C 1
ATOM 2966 O O . TYR A 1 383 ? -11.684 -12.297 -21.242 1.00 91.56 383 TYR A O 1
ATOM 2974 N N . LEU A 1 384 ? -11.109 -14.469 -21.178 1.00 92.38 384 LEU A N 1
ATOM 2975 C CA . LEU A 1 384 ? -9.905 -14.360 -21.996 1.00 92.38 384 LEU A CA 1
ATOM 2976 C C . LEU A 1 384 ? -9.985 -15.318 -23.182 1.00 92.38 384 LEU A C 1
ATOM 2978 O O . LEU A 1 384 ? -10.233 -16.508 -23.009 1.00 92.38 384 LEU A O 1
ATOM 2982 N N . LYS A 1 385 ? -9.707 -14.824 -24.384 1.00 92.81 385 LYS A N 1
ATOM 2983 C CA . LYS A 1 385 ? -9.529 -15.635 -25.587 1.00 92.81 385 LYS A CA 1
ATOM 2984 C C . LYS A 1 385 ? -8.157 -15.360 -26.173 1.00 92.81 385 LYS A C 1
ATOM 2986 O O . LYS A 1 385 ? -7.863 -14.248 -26.602 1.00 92.81 385 LYS A O 1
ATOM 2991 N N . MET A 1 386 ? -7.315 -16.386 -26.211 1.00 90.31 386 MET A N 1
ATOM 2992 C CA . MET A 1 386 ? -5.964 -16.289 -26.754 1.00 90.31 386 MET A CA 1
ATOM 2993 C C . MET A 1 386 ? -5.649 -17.557 -27.553 1.00 90.31 386 MET A C 1
ATOM 2995 O O . MET A 1 386 ? -5.232 -18.557 -26.970 1.00 90.31 386 MET A O 1
ATOM 2999 N N . PRO A 1 387 ? -5.803 -17.529 -28.890 1.00 87.00 387 PRO A N 1
ATOM 3000 C CA . PRO A 1 387 ? -5.584 -18.691 -29.752 1.00 87.00 387 PRO A CA 1
ATOM 3001 C C . PRO A 1 387 ? -4.226 -19.383 -29.582 1.00 87.00 387 PRO A C 1
ATOM 3003 O O . PRO A 1 387 ? -4.115 -20.576 -29.841 1.00 87.00 387 PRO A O 1
ATOM 3006 N N . LEU A 1 388 ? -3.192 -18.650 -29.152 1.00 83.56 388 LEU A N 1
ATOM 3007 C CA . LEU A 1 388 ? -1.863 -19.210 -28.893 1.00 83.56 388 LEU A CA 1
ATOM 3008 C C . LEU A 1 388 ? -1.846 -20.174 -27.689 1.00 83.56 388 LEU A C 1
ATOM 3010 O O . LEU A 1 388 ? -1.057 -21.114 -27.683 1.00 83.56 388 LEU A O 1
ATOM 3014 N N . LEU A 1 389 ? -2.726 -19.993 -26.695 1.00 81.06 389 LEU A N 1
ATOM 3015 C CA . LEU A 1 389 ? -2.785 -20.873 -25.519 1.00 81.06 389 LEU A CA 1
ATOM 3016 C C . LEU A 1 389 ? -3.231 -22.293 -25.873 1.00 81.06 389 LEU A C 1
ATOM 3018 O O . LEU A 1 389 ? -2.767 -23.240 -25.247 1.00 81.06 389 LEU A O 1
ATOM 3022 N N . ALA A 1 390 ? -4.082 -22.467 -26.887 1.00 77.19 390 ALA A N 1
ATOM 3023 C CA . ALA A 1 390 ? -4.497 -23.793 -27.345 1.00 77.19 390 ALA A CA 1
ATOM 3024 C C . ALA A 1 390 ? -3.299 -24.652 -27.778 1.00 77.19 390 ALA A C 1
ATOM 3026 O O . ALA A 1 390 ? -3.197 -25.820 -27.401 1.00 77.19 390 ALA A O 1
ATOM 3027 N N . GLU A 1 391 ? -2.347 -24.037 -28.478 1.00 72.31 391 GLU A N 1
ATOM 3028 C CA . GLU A 1 391 ? -1.117 -24.684 -28.941 1.00 72.31 391 GLU A CA 1
ATOM 3029 C C . GLU A 1 391 ? -0.183 -25.016 -27.764 1.00 72.31 391 GLU A C 1
ATOM 3031 O O . GLU A 1 391 ? 0.348 -26.123 -27.685 1.00 72.31 391 GLU A O 1
ATOM 3036 N N . LEU A 1 392 ? -0.039 -24.096 -26.801 1.00 70.94 392 LEU A N 1
ATOM 3037 C CA . LEU A 1 392 ? 0.796 -24.294 -25.606 1.00 70.94 392 LEU A CA 1
ATOM 3038 C C . LEU A 1 392 ? 0.197 -25.296 -24.608 1.00 70.94 392 LEU A C 1
ATOM 3040 O O . LEU A 1 392 ? 0.930 -25.969 -23.889 1.00 70.94 392 LEU A O 1
ATOM 3044 N N . SER A 1 393 ? -1.129 -25.434 -24.585 1.00 71.38 393 SER A N 1
ATOM 3045 C CA . SER A 1 393 ? -1.846 -26.361 -23.701 1.00 71.38 393 SER A CA 1
ATOM 3046 C C . SER A 1 393 ? -1.806 -27.823 -24.168 1.00 71.38 393 SER A C 1
ATOM 3048 O O . SER A 1 393 ? -2.435 -28.684 -23.554 1.00 71.38 393 SER A O 1
ATOM 3050 N N . GLY A 1 394 ? -1.127 -28.129 -25.282 1.00 66.81 394 GLY A N 1
ATOM 3051 C CA . GLY A 1 394 ? -1.104 -29.478 -25.853 1.00 66.81 394 GLY A CA 1
ATOM 3052 C C . GLY A 1 394 ? -2.483 -29.966 -26.318 1.00 66.81 394 GLY A C 1
ATOM 3053 O O . GLY A 1 394 ? -2.745 -31.169 -26.295 1.00 66.81 394 GLY A O 1
ATOM 3054 N N . GLY A 1 395 ? -3.372 -29.043 -26.709 1.00 68.38 395 GLY A N 1
ATOM 3055 C CA . GLY A 1 395 ? -4.736 -29.340 -27.160 1.00 68.38 395 GLY A CA 1
ATOM 3056 C C . GLY A 1 395 ? -5.772 -29.523 -26.045 1.00 68.38 395 GLY A C 1
ATOM 3057 O O . GLY A 1 395 ? -6.875 -29.990 -26.324 1.00 68.38 395 GLY A O 1
ATOM 3058 N N . GLN A 1 396 ? -5.444 -29.178 -24.794 1.00 72.31 396 GLN A N 1
ATOM 3059 C CA . GLN A 1 396 ? -6.416 -29.158 -23.691 1.00 72.31 396 GLN A CA 1
ATOM 3060 C C . GLN A 1 396 ? -7.437 -28.023 -23.834 1.00 72.31 396 GLN A C 1
ATOM 3062 O O . GLN A 1 396 ? -8.580 -28.161 -23.401 1.00 72.31 396 GLN A O 1
ATOM 3067 N N . LEU A 1 397 ? -7.031 -26.915 -24.457 1.00 78.31 397 LEU A N 1
ATOM 3068 C CA . LEU A 1 397 ? -7.893 -25.788 -24.788 1.00 78.31 397 LEU A CA 1
ATOM 3069 C C . LEU A 1 397 ? -8.126 -25.744 -26.298 1.00 78.31 397 LEU A C 1
ATOM 3071 O O . LEU A 1 397 ? -7.191 -25.897 -27.085 1.00 78.31 397 LEU A O 1
ATOM 3075 N N . ASP A 1 398 ? -9.373 -25.510 -26.702 1.00 83.38 398 ASP A N 1
ATOM 3076 C CA . ASP A 1 398 ? -9.687 -25.210 -28.098 1.00 83.38 398 ASP A CA 1
ATOM 3077 C C . ASP A 1 398 ? -9.226 -23.784 -28.439 1.00 83.38 398 ASP A C 1
ATOM 3079 O O . ASP A 1 398 ? -9.304 -22.868 -27.617 1.00 83.38 398 ASP A O 1
ATOM 3083 N N . ARG A 1 399 ? -8.744 -23.605 -29.670 1.00 82.12 399 ARG A N 1
ATOM 3084 C CA . ARG A 1 399 ? -8.213 -22.344 -30.196 1.00 82.12 399 ARG A CA 1
ATOM 3085 C C . ARG A 1 399 ? -9.214 -21.194 -30.134 1.00 82.12 399 ARG A C 1
ATOM 3087 O O . ARG A 1 399 ? -8.800 -20.049 -29.959 1.00 82.12 399 ARG A O 1
ATOM 3094 N N . ASP A 1 400 ? -10.498 -21.495 -30.290 1.00 85.94 400 ASP A N 1
ATOM 3095 C CA . ASP A 1 400 ? -11.560 -20.495 -30.359 1.00 85.94 400 ASP A CA 1
ATOM 3096 C C . ASP A 1 400 ? -12.360 -20.362 -29.053 1.00 85.94 400 ASP A C 1
ATOM 3098 O O . ASP A 1 400 ? -13.320 -19.589 -29.007 1.00 85.94 400 ASP A O 1
ATOM 3102 N N . SER A 1 401 ? -11.954 -21.058 -27.987 1.00 89.50 401 SER A N 1
ATOM 3103 C CA . SER A 1 401 ? -12.617 -20.987 -26.685 1.00 89.50 401 SER A CA 1
ATOM 3104 C C . SER A 1 401 ? -12.254 -19.733 -25.895 1.00 89.50 401 SER A C 1
ATOM 3106 O O . SER A 1 401 ? -11.101 -19.298 -25.856 1.00 89.50 401 SER A O 1
ATOM 3108 N N . TRP A 1 402 ? -13.247 -19.203 -25.189 1.00 92.75 402 TRP A N 1
ATOM 3109 C CA . TRP A 1 402 ? -13.051 -18.271 -24.086 1.00 92.75 402 TRP A CA 1
ATOM 3110 C C . TRP A 1 402 ? -12.768 -19.037 -22.803 1.00 92.75 402 TRP A C 1
ATOM 3112 O O . TRP A 1 402 ? -13.371 -20.075 -22.549 1.00 92.75 402 TRP A O 1
ATOM 3122 N N . ILE A 1 403 ? -11.892 -18.496 -21.973 1.00 89.94 403 ILE A N 1
ATOM 3123 C CA . ILE A 1 403 ? -11.609 -18.989 -20.630 1.00 89.94 403 ILE A CA 1
ATOM 3124 C C . ILE A 1 403 ? -12.246 -18.004 -19.655 1.00 89.94 403 ILE A C 1
ATOM 3126 O O . ILE A 1 403 ? -11.950 -16.813 -19.732 1.00 89.94 403 ILE A O 1
ATOM 3130 N N . ALA A 1 404 ? -13.132 -18.480 -18.785 1.00 90.25 404 ALA A N 1
ATOM 3131 C CA . ALA A 1 404 ? -13.788 -17.663 -17.771 1.00 90.25 404 ALA A CA 1
ATOM 3132 C C . ALA A 1 404 ? -13.064 -17.788 -16.427 1.00 90.25 404 ALA A C 1
ATOM 3134 O O . ALA A 1 404 ? -12.858 -18.890 -15.924 1.00 90.25 404 ALA A O 1
ATOM 3135 N N . PHE A 1 405 ? -12.724 -16.650 -15.837 1.00 85.19 405 PHE A N 1
ATOM 3136 C CA . PHE A 1 405 ? -12.146 -16.521 -14.508 1.00 85.19 405 PHE A CA 1
ATOM 3137 C C . PHE A 1 405 ? -13.143 -15.747 -13.637 1.00 85.19 405 PHE A C 1
ATOM 3139 O O . PHE A 1 405 ? -13.259 -14.527 -13.788 1.00 85.19 405 PHE A O 1
ATOM 3146 N N . PRO A 1 406 ? -13.897 -16.426 -12.755 1.00 80.19 406 PRO A N 1
ATOM 3147 C CA . PRO A 1 406 ? -14.681 -15.753 -11.729 1.00 80.19 406 PRO A CA 1
ATOM 3148 C C . PRO A 1 406 ? -13.700 -15.074 -10.774 1.00 80.19 406 PRO A C 1
ATOM 3150 O O . PRO A 1 406 ? -12.923 -15.751 -10.104 1.00 80.19 406 PRO A O 1
ATOM 3153 N N . LEU A 1 407 ? -13.694 -13.744 -10.736 1.00 70.38 407 LEU A N 1
ATOM 3154 C CA . LEU A 1 407 ? -12.729 -12.996 -9.928 1.00 70.38 407 LEU A CA 1
ATOM 3155 C C . LEU A 1 407 ? -13.147 -12.896 -8.451 1.00 70.38 407 LEU A C 1
ATOM 3157 O O . LEU A 1 407 ? -12.357 -12.440 -7.632 1.00 70.38 407 LEU A O 1
ATOM 3161 N N . GLY A 1 408 ? -14.350 -13.366 -8.090 1.00 59.50 408 GLY A N 1
ATOM 3162 C CA . GLY A 1 408 ? -14.890 -13.270 -6.728 1.00 59.50 408 GLY A CA 1
ATOM 3163 C C . GLY A 1 408 ? -14.869 -11.829 -6.199 1.00 59.50 408 GLY A C 1
ATOM 3164 O O . GLY A 1 408 ? -14.846 -10.875 -6.972 1.00 59.50 408 GLY A O 1
ATOM 3165 N N . GLU A 1 409 ? -14.806 -11.658 -4.876 1.00 47.59 409 GLU A N 1
ATOM 3166 C CA . GLU A 1 409 ? -14.409 -10.369 -4.273 1.00 47.59 409 GLU A CA 1
ATOM 3167 C C . GLU A 1 409 ? -12.912 -10.050 -4.501 1.00 47.59 409 GLU A C 1
ATOM 3169 O O . GLU A 1 409 ? -12.461 -8.946 -4.216 1.00 47.59 409 GLU A O 1
ATOM 3174 N N . PHE A 1 410 ? -12.140 -11.001 -5.047 1.00 41.41 410 PHE A N 1
ATOM 3175 C CA . PHE A 1 410 ? -10.676 -10.992 -5.122 1.00 41.41 410 PHE A CA 1
ATOM 3176 C C . PHE A 1 410 ? -10.074 -10.042 -6.168 1.00 41.41 410 PHE A C 1
ATOM 3178 O O . PHE A 1 410 ? -8.864 -9.827 -6.157 1.00 41.41 410 PHE A O 1
ATOM 3185 N N . ALA A 1 411 ? -10.870 -9.454 -7.060 1.00 48.62 411 ALA A N 1
ATOM 3186 C CA . ALA A 1 411 ? -10.402 -8.386 -7.939 1.00 48.62 411 ALA A CA 1
ATOM 3187 C C . ALA A 1 411 ? -11.578 -7.562 -8.470 1.00 48.62 411 ALA A C 1
ATOM 3189 O O . ALA A 1 411 ? -11.921 -7.626 -9.650 1.00 48.62 411 ALA A O 1
ATOM 3190 N N . GLN A 1 412 ? -12.173 -6.728 -7.615 1.00 45.28 412 GLN A N 1
ATOM 3191 C CA . GLN A 1 412 ? -12.771 -5.495 -8.123 1.00 45.28 412 GLN A CA 1
ATOM 3192 C C . GLN A 1 412 ? -11.599 -4.643 -8.620 1.00 45.28 412 GLN A C 1
ATOM 3194 O O . GLN A 1 412 ? -11.026 -3.873 -7.855 1.00 45.28 412 GLN A O 1
ATOM 3199 N N . ILE A 1 413 ? -11.178 -4.819 -9.879 1.00 42.81 413 ILE A N 1
ATOM 3200 C CA . ILE A 1 413 ? -10.314 -3.824 -10.522 1.00 42.81 413 ILE A CA 1
ATOM 3201 C C . ILE A 1 413 ? -11.118 -2.523 -10.413 1.00 42.81 413 ILE A C 1
ATOM 3203 O O . ILE A 1 413 ? -12.230 -2.505 -10.953 1.00 42.81 413 ILE A O 1
ATOM 3207 N N . PRO A 1 414 ? -10.643 -1.481 -9.702 1.00 45.53 414 PRO A N 1
ATOM 3208 C CA . PRO A 1 414 ? -11.390 -0.242 -9.530 1.00 45.53 414 PRO A CA 1
ATOM 3209 C C . PRO A 1 414 ? -11.390 0.520 -10.859 1.00 45.53 414 PRO A C 1
ATOM 3211 O O . PRO A 1 414 ? -10.690 1.505 -11.073 1.00 45.53 414 PRO A O 1
ATOM 3214 N N . VAL A 1 415 ? -12.149 0.010 -11.823 1.00 40.38 415 VAL A N 1
ATOM 3215 C CA . VAL A 1 415 ? -12.363 0.630 -13.118 1.00 40.38 415 VAL A CA 1
ATOM 3216 C C . VAL A 1 415 ? -13.502 1.623 -12.926 1.00 40.38 415 VAL A C 1
ATOM 3218 O O . VAL A 1 415 ? -14.673 1.255 -12.965 1.00 40.38 415 VAL A O 1
ATOM 3221 N N . GLY A 1 416 ? -13.153 2.892 -12.707 1.00 41.97 416 GLY A N 1
ATOM 3222 C CA . GLY A 1 416 ? -14.123 3.991 -12.664 1.00 41.97 416 GLY A CA 1
ATOM 3223 C C . GLY A 1 416 ? -14.584 4.442 -11.275 1.00 41.97 416 GLY A C 1
ATOM 3224 O O . GLY A 1 416 ? -15.621 5.092 -11.187 1.00 41.97 416 GLY A O 1
ATOM 3225 N N . THR A 1 417 ? -13.843 4.139 -10.206 1.00 47.72 417 THR A N 1
ATOM 3226 C CA . THR A 1 417 ? -13.942 4.898 -8.947 1.00 47.72 417 THR A CA 1
ATOM 3227 C C . THR A 1 417 ? -12.886 5.999 -8.943 1.00 47.72 417 THR A C 1
ATOM 3229 O O . THR A 1 417 ? -11.732 5.730 -9.289 1.00 47.72 417 THR A O 1
ATOM 3232 N N . SER A 1 418 ? -13.260 7.220 -8.546 1.00 55.88 418 SER A N 1
ATOM 3233 C CA . SER A 1 418 ? -12.326 8.321 -8.295 1.00 55.88 418 SER A CA 1
ATOM 3234 C C . SER A 1 418 ? -11.204 7.825 -7.384 1.00 55.88 418 SER A C 1
ATOM 3236 O O . SER A 1 418 ? -11.420 7.560 -6.201 1.00 55.88 418 SER A O 1
ATOM 3238 N N . THR A 1 419 ? -10.024 7.614 -7.953 1.00 77.44 419 THR A N 1
ATOM 3239 C CA . THR A 1 419 ? -8.892 7.058 -7.220 1.00 77.44 419 THR A CA 1
ATOM 3240 C C . THR A 1 419 ? -8.035 8.228 -6.779 1.00 77.44 419 THR A C 1
ATOM 3242 O O . THR A 1 419 ? -7.398 8.870 -7.610 1.00 77.44 419 THR A O 1
ATOM 3245 N N . THR A 1 420 ? -8.078 8.552 -5.491 1.00 91.25 420 THR A N 1
ATOM 3246 C CA . THR A 1 420 ? -7.179 9.533 -4.879 1.00 91.25 420 THR A CA 1
ATOM 3247 C C . THR A 1 420 ? -5.944 8.830 -4.319 1.00 91.25 420 THR A C 1
ATOM 3249 O O . THR A 1 420 ? -5.960 7.616 -4.105 1.00 91.25 420 THR A O 1
ATOM 3252 N N . MET A 1 421 ? -4.863 9.572 -4.078 1.00 90.06 421 MET A N 1
ATOM 3253 C CA . MET A 1 421 ? -3.661 9.031 -3.443 1.00 90.06 421 MET A CA 1
ATOM 3254 C C . MET A 1 421 ? -3.974 8.481 -2.047 1.00 90.06 421 MET A C 1
ATOM 3256 O O . MET A 1 421 ? -3.552 7.376 -1.721 1.00 90.06 421 MET A O 1
ATOM 3260 N N . GLY A 1 422 ? -4.798 9.178 -1.259 1.00 92.56 422 GLY A N 1
ATOM 3261 C CA . GLY A 1 422 ? -5.255 8.693 0.039 1.00 92.56 422 GLY A CA 1
ATOM 3262 C C . GLY A 1 422 ? -6.033 7.382 -0.063 1.00 92.56 422 GLY A C 1
ATOM 3263 O O . GLY A 1 422 ? -5.835 6.489 0.758 1.00 92.56 422 GLY A O 1
ATOM 3264 N N . ALA A 1 423 ? -6.863 7.210 -1.099 1.00 90.25 423 ALA A N 1
ATOM 3265 C CA . ALA A 1 423 ? -7.551 5.945 -1.343 1.00 90.25 423 ALA A CA 1
ATOM 3266 C C . ALA A 1 423 ? -6.575 4.814 -1.708 1.00 90.25 423 ALA A C 1
ATOM 3268 O O . ALA A 1 423 ? -6.742 3.698 -1.218 1.00 90.25 423 ALA A O 1
ATOM 3269 N N . ILE A 1 424 ? -5.548 5.093 -2.522 1.00 86.69 424 ILE A N 1
ATOM 3270 C CA . ILE A 1 424 ? -4.502 4.115 -2.866 1.00 86.69 424 ILE A CA 1
ATOM 3271 C C . ILE A 1 424 ? -3.754 3.674 -1.606 1.00 86.69 424 ILE A C 1
ATOM 3273 O O . ILE A 1 424 ? -3.694 2.475 -1.342 1.00 86.69 424 ILE A O 1
ATOM 3277 N N . LEU A 1 425 ? -3.250 4.626 -0.814 1.00 89.88 425 LEU A N 1
ATOM 3278 C CA . LEU A 1 425 ? -2.504 4.358 0.421 1.00 89.88 425 LEU A CA 1
ATOM 3279 C C . LEU A 1 425 ? -3.344 3.570 1.435 1.00 89.88 425 LEU A C 1
ATOM 3281 O O . LEU A 1 425 ? -2.875 2.606 2.039 1.00 89.88 425 LEU A O 1
ATOM 3285 N N . TYR A 1 426 ? -4.619 3.936 1.585 1.00 91.12 426 TYR A N 1
ATOM 3286 C CA . TYR A 1 426 ? -5.542 3.221 2.461 1.00 91.12 426 TYR A CA 1
ATOM 3287 C C . TYR A 1 426 ? -5.725 1.762 2.031 1.00 91.12 426 TYR A C 1
ATOM 3289 O O . TYR A 1 426 ? -5.631 0.851 2.856 1.00 91.12 426 TYR A O 1
ATOM 3297 N N . GLN A 1 427 ? -5.985 1.526 0.742 1.00 85.69 427 GLN A N 1
ATOM 3298 C CA . GLN A 1 427 ? -6.221 0.177 0.228 1.00 85.69 427 GLN A CA 1
ATOM 3299 C C . GLN A 1 427 ? -4.951 -0.678 0.245 1.00 85.69 427 GLN A C 1
ATOM 3301 O O . GLN A 1 427 ? -5.028 -1.846 0.626 1.00 85.69 427 GLN A O 1
ATOM 3306 N N . SER A 1 428 ? -3.785 -0.114 -0.093 1.00 82.62 428 SER A N 1
ATOM 3307 C CA . SER A 1 428 ? -2.514 -0.846 -0.040 1.00 82.62 428 SER A CA 1
ATOM 3308 C C . SER A 1 428 ? -2.200 -1.307 1.381 1.00 82.62 428 SER A C 1
ATOM 3310 O O . SER A 1 428 ? -1.873 -2.474 1.586 1.00 82.62 428 SER A O 1
ATOM 3312 N N . MET A 1 429 ? -2.394 -0.434 2.373 1.00 85.94 429 MET A N 1
ATOM 3313 C CA . MET A 1 429 ? -2.169 -0.775 3.777 1.00 85.94 429 MET A CA 1
ATOM 3314 C C . MET A 1 429 ? -3.172 -1.801 4.306 1.00 85.94 429 MET A C 1
ATOM 3316 O O . MET A 1 429 ? -2.795 -2.751 4.995 1.00 85.94 429 MET A O 1
ATOM 3320 N N . ARG A 1 430 ? -4.456 -1.678 3.944 1.00 86.38 430 ARG A N 1
ATOM 3321 C CA . ARG A 1 430 ? -5.473 -2.686 4.289 1.00 86.38 430 ARG A CA 1
ATOM 3322 C C . ARG A 1 430 ? -5.117 -4.060 3.722 1.00 86.38 430 ARG A C 1
ATOM 3324 O O . ARG A 1 430 ? -5.200 -5.047 4.453 1.00 86.38 430 ARG A O 1
ATOM 3331 N N . GLN A 1 431 ? -4.692 -4.115 2.461 1.00 81.81 431 GLN A N 1
ATOM 3332 C CA . GLN A 1 431 ? -4.279 -5.354 1.807 1.00 81.81 431 GLN A CA 1
ATOM 3333 C C . GLN A 1 431 ? -3.020 -5.943 2.453 1.00 81.81 431 GLN A C 1
ATOM 3335 O O . GLN A 1 431 ? -2.944 -7.153 2.669 1.00 81.81 431 GLN A O 1
ATOM 3340 N N . GLN A 1 432 ? -2.048 -5.098 2.804 1.00 82.38 432 GLN A N 1
ATOM 3341 C CA . GLN A 1 432 ? -0.837 -5.525 3.494 1.00 82.38 432 GLN A CA 1
ATOM 3342 C C . GLN A 1 432 ? -1.161 -6.165 4.847 1.00 82.38 432 GLN A C 1
ATOM 3344 O O . GLN A 1 432 ? -0.674 -7.257 5.116 1.00 82.38 432 GLN A O 1
ATOM 3349 N N . VAL A 1 433 ? -2.037 -5.564 5.659 1.00 84.88 433 VAL A N 1
ATOM 3350 C CA . VAL A 1 433 ? -2.477 -6.144 6.944 1.00 84.88 433 VAL A CA 1
ATOM 3351 C C . VAL A 1 433 ? -3.120 -7.519 6.767 1.00 84.88 433 VAL A C 1
ATOM 3353 O O . VAL A 1 433 ? -2.841 -8.442 7.536 1.00 84.88 433 VAL A O 1
ATOM 3356 N N . GLU A 1 434 ? -3.971 -7.681 5.756 1.00 79.50 434 GLU A N 1
ATOM 3357 C CA . GLU A 1 434 ? -4.642 -8.955 5.478 1.00 79.50 434 GLU A CA 1
ATOM 3358 C C . GLU A 1 434 ? -3.653 -10.046 5.058 1.00 79.50 434 GLU A C 1
ATOM 3360 O O . GLU A 1 434 ? -3.753 -11.182 5.525 1.00 79.50 434 GLU A O 1
ATOM 3365 N N . LEU A 1 435 ? -2.658 -9.693 4.240 1.00 77.50 435 LEU A N 1
ATOM 3366 C CA . LEU A 1 435 ? -1.575 -10.597 3.864 1.00 77.50 435 LEU A CA 1
ATOM 3367 C C . LEU A 1 435 ? -0.688 -10.935 5.066 1.00 77.50 435 LEU A C 1
ATOM 3369 O O . LEU A 1 435 ? -0.457 -12.113 5.342 1.00 77.50 435 LEU A O 1
ATOM 3373 N N . MET A 1 436 ? -0.221 -9.927 5.806 1.00 73.81 436 MET A N 1
ATOM 3374 C CA . MET A 1 436 ? 0.713 -10.085 6.925 1.00 73.81 436 MET A CA 1
ATOM 3375 C C . MET A 1 436 ? 0.128 -10.928 8.055 1.00 73.81 436 MET A C 1
ATOM 3377 O O . MET A 1 436 ? 0.839 -11.756 8.617 1.00 73.81 436 MET A O 1
ATOM 3381 N N . SER A 1 437 ? -1.179 -10.832 8.310 1.00 67.44 437 SER A N 1
ATOM 3382 C CA . SER A 1 437 ? -1.873 -11.637 9.329 1.00 67.44 437 SER A CA 1
ATOM 3383 C C . SER A 1 437 ? -1.741 -13.163 9.131 1.00 67.44 437 SER A C 1
ATOM 3385 O O . SER A 1 437 ? -2.108 -13.931 10.019 1.00 67.44 437 SER A O 1
ATOM 3387 N N . SER A 1 438 ? -1.217 -13.623 7.985 1.00 69.19 438 SER A N 1
ATOM 3388 C CA . SER A 1 438 ? -0.957 -15.036 7.676 1.00 69.19 438 SER A CA 1
ATOM 3389 C C . SER A 1 438 ? 0.478 -15.526 7.952 1.00 69.19 438 SER A C 1
ATOM 3391 O O . SER A 1 438 ? 0.720 -16.731 7.879 1.00 69.19 438 SER A O 1
ATOM 3393 N N . PHE A 1 439 ? 1.423 -14.641 8.293 1.00 66.62 439 PHE A N 1
ATOM 3394 C CA . PHE A 1 439 ? 2.866 -14.947 8.328 1.00 66.62 439 PHE A CA 1
ATOM 3395 C C . PHE A 1 439 ? 3.397 -15.552 9.643 1.00 66.62 439 PHE A C 1
ATOM 3397 O O . PHE A 1 439 ? 4.599 -15.772 9.764 1.00 66.62 439 PHE A O 1
ATOM 3404 N N . GLY A 1 440 ? 2.532 -15.903 10.600 1.00 70.12 440 GLY A N 1
ATOM 3405 C CA . GLY A 1 440 ? 2.933 -16.563 11.849 1.00 70.12 440 GLY A CA 1
ATOM 3406 C C . GLY A 1 440 ? 2.710 -15.693 13.093 1.00 70.12 440 GLY A C 1
ATOM 3407 O O . GLY A 1 440 ? 1.770 -14.897 13.097 1.00 70.12 440 GLY A O 1
ATOM 3408 N N . PRO A 1 441 ? 3.479 -15.889 14.184 1.00 76.62 441 PRO A N 1
ATOM 3409 C CA . PRO A 1 441 ? 3.331 -15.086 15.398 1.00 76.62 441 PRO A CA 1
ATOM 3410 C C . PRO A 1 441 ? 3.716 -13.619 15.156 1.00 76.62 441 PRO A C 1
ATOM 3412 O O . PRO A 1 441 ? 4.480 -13.313 14.246 1.00 76.62 441 PRO A O 1
ATOM 3415 N N . TYR A 1 442 ? 3.179 -12.723 15.986 1.00 80.12 442 TYR A N 1
ATOM 3416 C CA . TYR A 1 442 ? 3.490 -11.293 15.940 1.00 80.12 442 TYR A CA 1
ATOM 3417 C C . TYR A 1 442 ? 4.950 -11.027 16.325 1.00 80.12 442 TYR A C 1
ATOM 3419 O O . TYR A 1 442 ? 5.442 -11.621 17.282 1.00 80.12 442 TYR A O 1
ATOM 3427 N N . PHE A 1 443 ? 5.602 -10.128 15.590 1.00 80.81 443 PHE A N 1
ATOM 3428 C CA . PHE A 1 443 ? 6.967 -9.659 15.820 1.00 80.81 443 PHE A CA 1
ATOM 3429 C C . PHE A 1 443 ? 7.041 -8.141 15.596 1.00 80.81 443 PHE A C 1
ATOM 3431 O O . PHE A 1 443 ? 6.120 -7.532 15.046 1.00 80.81 443 PHE A O 1
ATOM 3438 N N . GLU A 1 444 ? 8.125 -7.521 16.047 1.00 76.81 444 GLU A N 1
ATOM 3439 C CA . GLU A 1 444 ? 8.325 -6.070 15.985 1.00 76.81 444 GLU A CA 1
ATOM 3440 C C . GLU A 1 444 ? 8.374 -5.558 14.530 1.00 76.81 444 GLU A C 1
ATOM 3442 O O . GLU A 1 444 ? 8.933 -6.207 13.649 1.00 76.81 444 GLU A O 1
ATOM 3447 N N . GLY A 1 445 ? 7.713 -4.430 14.249 1.00 75.69 445 GLY A N 1
ATOM 3448 C CA . GLY A 1 445 ? 7.544 -3.897 12.886 1.00 75.69 445 GLY A CA 1
ATOM 3449 C C . GLY A 1 445 ? 6.449 -4.576 12.047 1.00 75.69 445 GLY A C 1
ATOM 3450 O O . GLY A 1 445 ? 6.180 -4.163 10.919 1.00 75.69 445 GLY A O 1
ATOM 3451 N N . MET A 1 446 ? 5.769 -5.602 12.572 1.00 82.81 446 MET A N 1
ATOM 3452 C CA . MET A 1 446 ? 4.645 -6.229 11.878 1.00 82.81 446 MET A CA 1
ATOM 3453 C C . MET A 1 446 ? 3.389 -5.346 11.932 1.00 82.81 446 MET A C 1
ATOM 3455 O O . MET A 1 446 ? 2.910 -4.993 13.009 1.00 82.81 446 MET A O 1
ATOM 3459 N N . ILE A 1 447 ? 2.777 -5.053 10.781 1.00 83.88 447 ILE A N 1
ATOM 3460 C CA . ILE A 1 447 ? 1.514 -4.303 10.748 1.00 83.88 447 ILE A CA 1
ATOM 3461 C C . ILE A 1 447 ? 0.347 -5.248 11.056 1.00 83.88 447 ILE A C 1
ATOM 3463 O O . ILE A 1 447 ? 0.095 -6.225 10.349 1.00 83.88 447 ILE A O 1
ATOM 3467 N N . THR A 1 448 ? -0.398 -4.928 12.111 1.00 89.31 448 THR A N 1
ATOM 3468 C CA . THR A 1 448 ? -1.631 -5.614 12.522 1.00 89.31 448 THR A CA 1
ATOM 3469 C C . THR A 1 448 ? -2.818 -4.653 12.426 1.00 89.31 448 THR A C 1
ATOM 3471 O O . THR A 1 448 ? -2.609 -3.435 12.354 1.00 89.31 448 THR A O 1
ATOM 3474 N N . PRO A 1 449 ? -4.080 -5.130 12.428 1.00 93.19 449 PRO A N 1
ATOM 3475 C CA . PRO A 1 449 ? -5.224 -4.226 12.400 1.00 93.19 449 PRO A CA 1
ATOM 3476 C C . PRO A 1 449 ? -5.178 -3.136 13.482 1.00 93.19 449 PRO A C 1
ATOM 3478 O O . PRO A 1 449 ? -5.570 -2.007 13.200 1.00 93.19 449 PRO A O 1
ATOM 3481 N N . ALA A 1 450 ? -4.694 -3.431 14.697 1.00 92.12 450 ALA A N 1
ATOM 3482 C CA . ALA A 1 450 ? -4.599 -2.448 15.782 1.00 92.12 450 ALA A CA 1
ATOM 3483 C C . ALA A 1 450 ? -3.571 -1.332 15.518 1.00 92.12 450 ALA A C 1
ATOM 3485 O O . ALA A 1 450 ? -3.717 -0.239 16.062 1.00 92.12 450 ALA A O 1
ATOM 3486 N N . LEU A 1 451 ? -2.564 -1.587 14.679 1.00 91.62 451 LEU A N 1
ATOM 3487 C CA . LEU A 1 451 ? -1.536 -0.612 14.299 1.00 91.62 451 LEU A CA 1
ATOM 3488 C C . LEU A 1 451 ? -1.874 0.142 13.014 1.00 91.62 451 LEU A C 1
ATOM 3490 O O . LEU A 1 451 ? -1.387 1.250 12.808 1.00 91.62 451 LEU A O 1
ATOM 3494 N N . LEU A 1 452 ? -2.759 -0.416 12.188 1.00 91.75 452 LEU A N 1
ATOM 3495 C CA . LEU A 1 452 ? -3.061 0.074 10.846 1.00 91.75 452 LEU A CA 1
ATOM 3496 C C . LEU A 1 452 ? -3.317 1.584 10.769 1.00 91.75 452 LEU A C 1
ATOM 3498 O O . LEU A 1 452 ? -2.811 2.226 9.861 1.00 91.75 452 LEU A O 1
ATOM 3502 N N . TYR A 1 453 ? -4.093 2.169 11.689 1.00 93.19 453 TYR A N 1
ATOM 3503 C CA . TYR A 1 453 ? -4.363 3.611 11.628 1.00 93.19 453 TYR A CA 1
ATOM 3504 C C . TYR A 1 453 ? -3.088 4.443 11.797 1.00 93.19 453 TYR A C 1
ATOM 3506 O O . TYR A 1 453 ? -2.911 5.408 11.069 1.00 93.19 453 TYR A O 1
ATOM 3514 N N . ARG A 1 454 ? -2.203 4.072 12.730 1.00 91.12 454 ARG A N 1
ATOM 3515 C CA . ARG A 1 454 ? -0.928 4.766 12.952 1.00 91.12 454 ARG A CA 1
ATOM 3516 C C . ARG A 1 454 ? -0.031 4.628 11.724 1.00 91.12 454 ARG A C 1
ATOM 3518 O O . ARG A 1 454 ? 0.375 5.640 11.164 1.00 91.12 454 ARG A O 1
ATOM 3525 N N . GLU A 1 455 ? 0.191 3.392 11.279 1.00 90.06 455 GLU A N 1
ATOM 3526 C CA . GLU A 1 455 ? 1.083 3.091 10.149 1.00 90.06 455 GLU A CA 1
ATOM 3527 C C . GLU A 1 455 ? 0.602 3.728 8.843 1.00 90.06 455 GLU A C 1
ATOM 3529 O O . GLU A 1 455 ? 1.398 4.179 8.029 1.00 90.06 455 GLU A O 1
ATOM 3534 N N . LEU A 1 456 ? -0.716 3.847 8.664 1.00 91.81 456 LEU A N 1
ATOM 3535 C CA . LEU A 1 456 ? -1.294 4.532 7.516 1.00 91.81 456 LEU A CA 1
ATOM 3536 C C . LEU A 1 456 ? -0.844 5.997 7.419 1.00 91.81 456 LEU A C 1
ATOM 3538 O O . LEU A 1 456 ? -0.590 6.464 6.313 1.00 91.81 456 LEU A O 1
ATOM 3542 N N . PHE A 1 457 ? -0.761 6.723 8.539 1.00 92.50 457 PHE A N 1
ATOM 3543 C CA . PHE A 1 457 ? -0.321 8.122 8.527 1.00 92.50 457 PHE A CA 1
ATOM 3544 C C . PHE A 1 457 ? 1.199 8.259 8.490 1.00 92.50 457 PHE A C 1
ATOM 3546 O O . PHE A 1 457 ? 1.672 9.153 7.800 1.00 92.50 457 PHE A O 1
ATOM 3553 N N . VAL A 1 458 ? 1.945 7.350 9.126 1.00 90.06 458 VAL A N 1
ATOM 3554 C CA . VAL A 1 458 ? 3.413 7.294 8.995 1.00 90.06 458 VAL A CA 1
ATOM 3555 C C . VAL A 1 458 ? 3.800 7.111 7.527 1.00 90.06 458 VAL A C 1
ATOM 3557 O O . VAL A 1 458 ? 4.489 7.951 6.958 1.00 90.06 458 VAL A O 1
ATOM 3560 N N . SER A 1 459 ? 3.253 6.099 6.850 1.00 86.50 459 SER A N 1
ATOM 3561 C CA . SER A 1 459 ? 3.564 5.880 5.434 1.00 86.50 459 SER A CA 1
ATOM 3562 C C . SER A 1 459 ? 3.005 6.952 4.503 1.00 86.50 459 SER A C 1
ATOM 3564 O O . SER A 1 459 ? 3.513 7.139 3.398 1.00 86.50 459 SER A O 1
ATOM 3566 N N . ALA A 1 460 ? 1.963 7.675 4.916 1.00 89.75 460 ALA A N 1
ATOM 3567 C CA . ALA A 1 460 ? 1.497 8.834 4.166 1.00 89.75 460 ALA A CA 1
ATOM 3568 C C . ALA A 1 460 ? 2.470 10.009 4.266 1.00 89.75 460 ALA A C 1
ATOM 3570 O O . ALA A 1 460 ? 2.713 10.653 3.251 1.00 89.75 460 ALA A O 1
ATOM 3571 N N . GLU A 1 461 ? 3.049 10.257 5.442 1.00 90.50 461 GLU A N 1
ATOM 3572 C CA . GLU A 1 461 ? 4.096 11.266 5.630 1.00 90.50 461 GLU A CA 1
ATOM 3573 C C . GLU A 1 461 ? 5.358 10.904 4.834 1.00 90.50 461 GLU A C 1
ATOM 3575 O O . GLU A 1 461 ? 5.890 11.750 4.113 1.00 90.50 461 GLU A O 1
ATOM 3580 N N . GLU A 1 462 ? 5.771 9.633 4.859 1.00 86.69 462 GLU A N 1
ATOM 3581 C CA . GLU A 1 462 ? 6.870 9.127 4.026 1.00 86.69 462 GLU A CA 1
ATOM 3582 C C . GLU A 1 462 ? 6.588 9.337 2.533 1.00 86.69 462 GLU A C 1
ATOM 3584 O O . GLU A 1 462 ? 7.431 9.854 1.803 1.00 86.69 462 GLU A O 1
ATOM 3589 N N . ALA A 1 463 ? 5.387 8.994 2.058 1.00 87.25 463 ALA A N 1
ATOM 3590 C CA . ALA A 1 463 ? 5.002 9.225 0.668 1.00 87.25 463 ALA A CA 1
ATOM 3591 C C . ALA A 1 463 ? 4.943 10.726 0.327 1.00 87.25 463 ALA A C 1
ATOM 3593 O O . ALA A 1 463 ? 5.342 11.137 -0.767 1.00 87.25 463 ALA A O 1
ATOM 3594 N N . ALA A 1 464 ? 4.465 11.560 1.252 1.00 91.50 464 ALA A N 1
ATOM 3595 C CA . ALA A 1 464 ? 4.372 13.001 1.067 1.00 91.50 464 ALA A CA 1
ATOM 3596 C C . ALA A 1 464 ? 5.744 13.672 0.949 1.00 91.50 464 ALA A C 1
ATOM 3598 O O . ALA A 1 464 ? 5.847 14.661 0.229 1.00 91.50 464 ALA A O 1
ATOM 3599 N N . ALA A 1 465 ? 6.797 13.108 1.547 1.00 87.00 465 ALA A N 1
ATOM 3600 C CA . ALA A 1 465 ? 8.166 13.597 1.376 1.00 87.00 465 ALA A CA 1
ATOM 3601 C C . ALA A 1 465 ? 8.667 13.516 -0.080 1.00 87.00 465 ALA A C 1
ATOM 3603 O O . ALA A 1 465 ? 9.556 14.274 -0.466 1.00 87.00 465 ALA A O 1
ATOM 3604 N N . TYR A 1 466 ? 8.086 12.632 -0.899 1.00 84.88 466 TYR A N 1
ATOM 3605 C CA . TYR A 1 466 ? 8.469 12.459 -2.303 1.00 84.88 466 TYR A CA 1
ATOM 3606 C C . TYR A 1 466 ? 7.457 13.035 -3.287 1.00 84.88 466 TYR A C 1
ATOM 3608 O O . TYR A 1 466 ? 7.849 13.515 -4.346 1.00 84.88 466 TYR A O 1
ATOM 3616 N N . VAL A 1 467 ? 6.157 12.938 -2.992 1.00 88.94 467 VAL A N 1
ATOM 3617 C CA . VAL A 1 467 ? 5.078 13.289 -3.938 1.00 88.94 467 VAL A CA 1
ATOM 3618 C C . VAL A 1 467 ? 3.938 14.093 -3.307 1.00 88.94 467 VAL A C 1
ATOM 3620 O O . VAL A 1 467 ? 2.873 14.237 -3.916 1.00 88.94 467 VAL A O 1
ATOM 3623 N N . GLY A 1 468 ? 4.141 14.603 -2.093 1.00 94.62 468 GLY A N 1
ATOM 3624 C CA . GLY A 1 468 ? 3.200 15.488 -1.415 1.00 94.62 468 GLY A CA 1
ATOM 3625 C C . GLY A 1 468 ? 3.172 16.883 -2.032 1.00 94.62 468 GLY A C 1
ATOM 3626 O O . GLY A 1 468 ? 4.006 17.245 -2.861 1.00 94.62 468 GLY A O 1
ATOM 3627 N N . ASP A 1 469 ? 2.197 17.690 -1.625 1.00 97.00 469 ASP A N 1
ATOM 3628 C CA . ASP A 1 469 ? 1.980 19.034 -2.167 1.00 97.00 469 ASP A CA 1
ATOM 3629 C C . ASP A 1 469 ? 3.193 19.961 -1.986 1.00 97.00 469 ASP A C 1
ATOM 3631 O O . ASP A 1 469 ? 3.456 20.792 -2.858 1.00 97.00 469 ASP A O 1
ATOM 3635 N N . ASP A 1 470 ? 3.955 19.785 -0.903 1.00 95.62 470 ASP A N 1
ATOM 3636 C CA . ASP A 1 470 ? 5.155 20.575 -0.600 1.00 95.62 470 ASP A CA 1
ATOM 3637 C C . ASP A 1 470 ? 6.333 20.269 -1.544 1.00 95.62 470 ASP A C 1
ATOM 3639 O O . ASP A 1 470 ? 7.238 21.091 -1.678 1.00 95.62 470 ASP A O 1
ATOM 3643 N N . CYS A 1 471 ? 6.294 19.147 -2.271 1.00 93.88 471 CYS A N 1
ATOM 3644 C CA . CYS A 1 471 ? 7.276 18.803 -3.303 1.00 93.88 471 CYS A CA 1
ATOM 3645 C C . CYS A 1 471 ? 7.038 19.550 -4.632 1.00 93.88 471 CYS A C 1
ATOM 3647 O O . CYS A 1 471 ? 7.821 19.394 -5.569 1.00 93.88 471 CYS A O 1
ATOM 3649 N N . PHE A 1 472 ? 5.947 20.323 -4.765 1.00 96.44 472 PHE A N 1
ATOM 3650 C CA . PHE A 1 472 ? 5.580 20.997 -6.013 1.00 96.44 472 PHE A CA 1
ATOM 3651 C C . PHE A 1 472 ? 5.784 22.512 -5.975 1.00 96.44 472 PHE A C 1
ATOM 3653 O O . PHE A 1 472 ? 5.185 23.242 -5.186 1.00 96.44 472 PHE A O 1
ATOM 3660 N N . GLU A 1 473 ? 6.489 23.027 -6.981 1.00 96.75 473 GLU A N 1
ATOM 3661 C CA . GLU A 1 473 ? 6.637 24.457 -7.220 1.00 96.75 473 GLU A CA 1
ATOM 3662 C C . GLU A 1 473 ? 5.756 24.956 -8.374 1.00 96.75 473 GLU A C 1
ATOM 3664 O O . GLU A 1 473 ? 5.599 24.322 -9.422 1.00 96.75 473 GLU A O 1
ATOM 3669 N N . ALA A 1 474 ? 5.188 26.155 -8.228 1.00 95.31 474 ALA A N 1
ATOM 3670 C CA . ALA A 1 474 ? 4.388 26.765 -9.284 1.00 95.31 474 ALA A CA 1
ATOM 3671 C C . ALA A 1 474 ? 5.279 27.401 -10.367 1.00 95.31 474 ALA A C 1
ATOM 3673 O O . ALA A 1 474 ? 5.928 28.422 -10.132 1.00 95.31 474 ALA A O 1
ATOM 3674 N N . SER A 1 475 ? 5.229 26.886 -11.598 1.00 94.06 475 SER A N 1
ATOM 3675 C CA . SER A 1 475 ? 6.020 27.401 -12.723 1.00 94.06 475 SER A CA 1
ATOM 3676 C C . SER A 1 475 ? 5.219 27.436 -14.023 1.00 94.06 475 SER A C 1
ATOM 3678 O O . SER A 1 475 ? 4.668 26.437 -14.473 1.00 94.06 475 SER A O 1
ATOM 3680 N N . GLY A 1 476 ? 5.107 28.612 -14.652 1.00 86.50 476 GLY A N 1
ATOM 3681 C CA . GLY A 1 476 ? 4.542 28.739 -16.005 1.00 86.50 476 GLY A CA 1
ATOM 3682 C C . GLY A 1 476 ? 3.095 28.247 -16.193 1.00 86.50 476 GLY A C 1
ATOM 3683 O O . GLY A 1 476 ? 2.698 27.972 -17.322 1.00 86.50 476 GLY A O 1
ATOM 3684 N N . GLY A 1 477 ? 2.302 28.141 -15.119 1.00 90.00 477 GLY A N 1
ATOM 3685 C CA . GLY A 1 477 ? 0.945 27.572 -15.155 1.00 90.00 477 GLY A CA 1
ATOM 3686 C C . GLY A 1 477 ? 0.864 26.071 -14.843 1.00 90.00 477 GLY A C 1
ATOM 3687 O O . GLY A 1 477 ? -0.221 25.499 -14.972 1.00 90.00 477 GLY A O 1
ATOM 3688 N N . TYR A 1 478 ? 1.976 25.478 -14.414 1.00 95.56 478 TYR A N 1
ATOM 3689 C CA . TYR A 1 478 ? 2.112 24.100 -13.958 1.00 95.56 478 TYR A CA 1
ATOM 3690 C C . TYR A 1 478 ? 2.474 24.064 -12.469 1.00 95.56 478 TYR A C 1
ATOM 3692 O O . TYR A 1 478 ? 3.090 25.008 -11.967 1.00 95.56 478 TYR A O 1
ATOM 3700 N N . SER A 1 479 ? 2.114 22.973 -11.802 1.00 97.81 479 SER A N 1
ATOM 3701 C CA . SER A 1 479 ? 2.772 22.506 -10.580 1.00 97.81 479 SER A CA 1
ATOM 3702 C C . SER A 1 479 ? 3.891 21.557 -11.001 1.00 97.81 479 SER A C 1
ATOM 3704 O O . SER A 1 479 ? 3.633 20.639 -11.781 1.00 97.81 479 SER A O 1
ATOM 3706 N N . VAL A 1 480 ? 5.120 21.809 -10.566 1.00 97.94 480 VAL A N 1
ATOM 3707 C CA . VAL A 1 480 ? 6.318 21.084 -11.003 1.00 97.94 480 VAL A CA 1
ATOM 3708 C C . VAL A 1 480 ? 6.992 20.459 -9.794 1.00 97.94 480 VAL A C 1
ATOM 3710 O O . VAL A 1 480 ? 7.414 21.185 -8.905 1.00 97.94 480 VAL A O 1
ATOM 3713 N N . LEU A 1 481 ? 7.080 19.137 -9.788 1.00 96.75 481 LEU A N 1
ATOM 3714 C CA . LEU A 1 481 ? 7.920 18.366 -8.881 1.00 96.75 481 LEU A CA 1
ATOM 3715 C C . LEU A 1 481 ? 9.221 18.055 -9.606 1.00 96.75 481 LEU A C 1
ATOM 3717 O O . LEU A 1 481 ? 9.190 17.630 -10.765 1.00 96.75 481 LEU A O 1
ATOM 3721 N N . HIS A 1 482 ? 10.335 18.280 -8.921 1.00 95.75 482 HIS A N 1
ATOM 3722 C CA . HIS A 1 482 ? 11.682 17.932 -9.358 1.00 95.75 482 HIS A CA 1
ATOM 3723 C C . HIS A 1 482 ? 12.375 17.196 -8.212 1.00 95.75 482 HIS A C 1
ATOM 3725 O O . HIS A 1 482 ? 12.220 17.605 -7.066 1.00 95.75 482 HIS A O 1
ATOM 3731 N N . TYR A 1 483 ? 13.075 16.111 -8.523 1.00 93.25 483 TYR A N 1
ATOM 3732 C CA . TYR A 1 483 ? 13.882 15.356 -7.566 1.00 93.25 483 TYR A CA 1
ATOM 3733 C C . TYR A 1 483 ? 15.110 14.809 -8.283 1.00 93.25 483 TYR A C 1
ATOM 3735 O O . TYR A 1 483 ? 14.971 14.124 -9.303 1.00 93.25 483 TYR A O 1
ATOM 3743 N N . ASP A 1 484 ? 16.302 15.092 -7.778 1.00 95.06 484 ASP A N 1
ATOM 3744 C CA . ASP A 1 484 ? 17.550 14.694 -8.424 1.00 95.06 484 ASP A CA 1
ATOM 3745 C C . ASP A 1 484 ? 18.580 14.075 -7.465 1.00 95.06 484 ASP A C 1
ATOM 3747 O O . ASP A 1 484 ? 18.279 13.661 -6.346 1.00 95.06 484 ASP A O 1
ATOM 3751 N N . GLU A 1 485 ? 19.803 13.902 -7.964 1.00 95.00 485 GLU A N 1
ATOM 3752 C CA . GLU A 1 485 ? 20.914 13.336 -7.204 1.00 95.00 485 GLU A CA 1
ATOM 3753 C C . GLU A 1 485 ? 21.284 14.179 -5.971 1.00 95.00 485 GLU A C 1
ATOM 3755 O O . GLU A 1 485 ? 21.684 13.609 -4.958 1.00 95.00 485 GLU A O 1
ATOM 3760 N N . GLU A 1 486 ? 21.148 15.510 -6.025 1.00 94.44 486 GLU A N 1
ATOM 3761 C CA . GLU A 1 486 ? 21.439 16.388 -4.885 1.00 94.44 486 GLU A CA 1
ATOM 3762 C C . GLU A 1 486 ? 20.423 16.150 -3.764 1.00 94.44 486 GLU A C 1
ATOM 3764 O O . GLU A 1 486 ? 20.825 15.959 -2.616 1.00 94.44 486 GLU A O 1
ATOM 3769 N N . ASP A 1 487 ? 19.134 16.053 -4.106 1.00 91.94 487 ASP A N 1
ATOM 3770 C CA . ASP A 1 487 ? 18.064 15.750 -3.148 1.00 91.94 487 ASP A CA 1
ATOM 3771 C C . ASP A 1 487 ? 18.257 14.371 -2.494 1.00 91.94 487 ASP A C 1
ATOM 3773 O O . ASP A 1 487 ? 18.136 14.220 -1.276 1.00 91.94 487 ASP A O 1
ATOM 3777 N N . TYR A 1 488 ? 18.606 13.357 -3.292 1.00 91.06 488 TYR A N 1
ATOM 3778 C CA . TYR A 1 488 ? 18.866 12.007 -2.789 1.00 91.06 488 TYR A CA 1
ATOM 3779 C C . TYR A 1 488 ? 20.103 11.938 -1.890 1.00 91.06 488 TYR A C 1
ATOM 3781 O O . TYR A 1 488 ? 20.064 11.332 -0.819 1.00 91.06 488 TYR A O 1
ATOM 3789 N N . ASN A 1 489 ? 21.199 12.584 -2.288 1.00 92.94 489 ASN A N 1
ATOM 3790 C CA . ASN A 1 489 ? 22.412 12.628 -1.479 1.00 92.94 489 ASN A CA 1
ATOM 3791 C C . ASN A 1 489 ? 22.180 13.407 -0.174 1.00 92.94 489 ASN A C 1
ATOM 3793 O O . ASN A 1 489 ? 22.646 12.971 0.876 1.00 92.94 489 ASN A O 1
ATOM 3797 N N . ALA A 1 490 ? 21.409 14.499 -0.208 1.00 90.38 490 ALA A N 1
ATOM 3798 C CA . ALA A 1 490 ? 21.017 15.234 0.993 1.00 90.38 490 ALA A CA 1
ATOM 3799 C C . ALA A 1 490 ? 20.154 14.379 1.935 1.00 90.38 490 ALA A C 1
ATOM 3801 O O . ALA A 1 490 ? 20.351 14.418 3.150 1.00 90.38 490 ALA A O 1
ATOM 3802 N N . TYR A 1 491 ? 19.242 13.565 1.390 1.00 86.81 491 TYR A N 1
ATOM 3803 C CA . TYR A 1 491 ? 18.503 12.578 2.175 1.00 86.81 491 TYR A CA 1
ATOM 3804 C C . TYR A 1 491 ? 19.454 11.581 2.847 1.00 86.81 491 TYR A C 1
ATOM 3806 O O . TYR A 1 491 ? 19.394 11.431 4.067 1.00 86.81 491 TYR A O 1
ATOM 3814 N N . LEU A 1 492 ? 20.379 10.966 2.102 1.00 85.25 492 LEU A N 1
ATOM 3815 C CA . LEU A 1 492 ? 21.353 10.031 2.674 1.00 85.25 492 LEU A CA 1
ATOM 3816 C C . LEU A 1 492 ? 22.176 10.674 3.795 1.00 85.25 492 LEU A C 1
ATOM 3818 O O . LEU A 1 492 ? 22.293 10.091 4.867 1.00 85.25 492 LEU A O 1
ATOM 3822 N N . GLU A 1 493 ? 22.680 11.890 3.588 1.00 86.94 493 GLU A N 1
ATOM 3823 C CA . GLU A 1 493 ? 23.437 12.614 4.613 1.00 86.94 493 GLU A CA 1
ATOM 3824 C C . GLU A 1 493 ? 22.599 12.956 5.845 1.00 86.94 493 GLU A C 1
ATOM 3826 O O . GLU A 1 493 ? 23.112 12.907 6.963 1.00 86.94 493 GLU A O 1
ATOM 3831 N N . SER A 1 494 ? 21.309 13.252 5.664 1.00 81.75 494 SER A N 1
ATOM 3832 C CA . SER A 1 494 ? 20.393 13.489 6.783 1.00 81.75 494 SER A CA 1
ATOM 3833 C C . SER A 1 494 ? 20.133 12.231 7.614 1.00 81.75 494 SER A C 1
ATOM 3835 O O . SER A 1 494 ? 19.995 12.334 8.826 1.00 81.75 494 SER A O 1
ATOM 3837 N N . GLN A 1 495 ? 20.078 11.059 6.973 1.00 78.38 495 GLN A N 1
ATOM 3838 C CA . GLN A 1 495 ? 19.745 9.793 7.632 1.00 78.38 495 GLN A CA 1
ATOM 3839 C C . GLN A 1 495 ? 20.969 9.079 8.210 1.00 78.38 495 GLN A C 1
ATOM 3841 O O . GLN A 1 495 ? 20.878 8.439 9.250 1.00 78.38 495 GLN A O 1
ATOM 3846 N N . TYR A 1 496 ? 22.115 9.172 7.535 1.00 78.25 496 TYR A N 1
ATOM 3847 C CA . TYR A 1 496 ? 23.304 8.365 7.829 1.00 78.25 496 TYR A CA 1
ATOM 3848 C C . TYR A 1 496 ? 24.547 9.210 8.153 1.00 78.25 496 TYR A C 1
ATOM 3850 O O . TYR A 1 496 ? 25.650 8.674 8.262 1.00 78.25 496 TYR A O 1
ATOM 3858 N N . GLY A 1 497 ? 24.385 10.528 8.300 1.00 79.75 497 GLY A N 1
ATOM 3859 C CA . GLY A 1 497 ? 25.442 11.464 8.683 1.00 79.75 497 GLY A CA 1
ATOM 3860 C C . GLY A 1 497 ? 26.229 12.059 7.509 1.00 79.75 497 GLY A C 1
ATOM 3861 O O . GLY A 1 497 ? 26.189 11.574 6.374 1.00 79.75 497 GLY A O 1
ATOM 3862 N N . GLU A 1 498 ? 26.966 13.140 7.791 1.00 85.00 498 GLU A N 1
ATOM 3863 C CA . GLU A 1 498 ? 27.753 13.890 6.799 1.00 85.00 498 GLU A CA 1
ATOM 3864 C C . GLU A 1 498 ? 28.764 12.983 6.070 1.00 85.00 498 GLU A C 1
ATOM 3866 O O . GLU A 1 498 ? 29.508 12.220 6.692 1.00 85.00 498 GLU A O 1
ATOM 3871 N N . GLY A 1 499 ? 28.805 13.070 4.735 1.00 84.19 499 GLY A N 1
ATOM 3872 C CA . GLY A 1 499 ? 29.688 12.263 3.887 1.00 84.19 499 GLY A CA 1
ATOM 3873 C C . GLY A 1 499 ? 29.178 10.851 3.583 1.00 84.19 499 GLY A C 1
ATOM 3874 O O . GLY A 1 499 ? 29.814 10.134 2.809 1.00 84.19 499 GLY A O 1
ATOM 3875 N N . SER A 1 500 ? 28.028 10.442 4.133 1.00 86.88 500 SER A N 1
ATOM 3876 C CA . SER A 1 500 ? 27.436 9.127 3.852 1.00 86.88 500 SER A CA 1
ATOM 3877 C C . SER A 1 500 ? 27.060 8.919 2.386 1.00 86.88 500 SER A C 1
ATOM 3879 O O . SER A 1 500 ? 27.258 7.830 1.842 1.00 86.88 500 SER A O 1
ATOM 3881 N N . ALA A 1 501 ? 26.632 9.980 1.699 1.00 90.19 501 ALA A N 1
ATOM 3882 C CA . ALA A 1 501 ? 26.323 9.943 0.275 1.00 90.19 501 ALA A CA 1
ATOM 3883 C C . ALA A 1 501 ? 27.508 9.483 -0.597 1.00 90.19 501 ALA A C 1
ATOM 3885 O O . ALA A 1 501 ? 27.293 8.832 -1.620 1.00 90.19 501 ALA A O 1
ATOM 3886 N N . GLU A 1 502 ? 28.763 9.739 -0.200 1.00 87.88 502 GLU A N 1
ATOM 3887 C CA . GLU A 1 502 ? 29.935 9.344 -0.999 1.00 87.88 502 GLU A CA 1
ATOM 3888 C C . GLU A 1 502 ? 30.016 7.824 -1.216 1.00 87.88 502 GLU A C 1
ATOM 3890 O O . GLU A 1 502 ? 30.436 7.370 -2.288 1.00 87.88 502 GLU A O 1
ATOM 3895 N N . TYR A 1 503 ? 29.597 7.037 -0.220 1.00 85.81 503 TYR A N 1
ATOM 3896 C CA . TYR A 1 503 ? 29.693 5.578 -0.238 1.00 85.81 503 TYR A CA 1
ATOM 3897 C C . TYR A 1 503 ? 28.340 4.855 -0.274 1.00 85.81 503 TYR A C 1
ATOM 3899 O O . TYR A 1 503 ? 28.307 3.730 -0.771 1.00 85.81 503 TYR A O 1
ATOM 3907 N N . LEU A 1 504 ? 27.247 5.473 0.193 1.00 86.56 504 LEU A N 1
ATOM 3908 C CA . LEU A 1 504 ? 25.895 4.898 0.128 1.00 86.56 504 LEU A CA 1
ATOM 3909 C C . LEU A 1 504 ? 25.155 5.227 -1.168 1.00 86.56 504 LEU A C 1
ATOM 3911 O O . LEU A 1 504 ? 24.281 4.463 -1.563 1.00 86.56 504 LEU A O 1
ATOM 3915 N N . SER A 1 505 ? 25.481 6.334 -1.844 1.00 89.19 505 SER A N 1
ATOM 3916 C CA . SER A 1 505 ? 24.753 6.705 -3.058 1.00 89.19 505 SER A CA 1
ATOM 3917 C C . SER A 1 505 ? 24.972 5.669 -4.157 1.00 89.19 505 SER A C 1
ATOM 3919 O O . SER A 1 505 ? 26.110 5.380 -4.541 1.00 89.19 505 SER A O 1
ATOM 3921 N N . GLU A 1 506 ? 23.882 5.122 -4.685 1.00 90.12 506 GLU A N 1
ATOM 3922 C CA . GLU A 1 506 ? 23.908 4.079 -5.715 1.00 90.12 506 GLU A CA 1
ATOM 3923 C C . GLU A 1 506 ? 23.823 4.646 -7.138 1.00 90.12 506 GLU A C 1
ATOM 3925 O O . GLU A 1 506 ? 23.972 3.907 -8.116 1.00 90.12 506 GLU A O 1
ATOM 3930 N N . PHE A 1 507 ? 23.599 5.956 -7.276 1.00 93.06 507 PHE A N 1
ATOM 3931 C CA . PHE A 1 507 ? 23.347 6.607 -8.556 1.00 93.06 507 PHE A CA 1
ATOM 3932 C C . PHE A 1 507 ? 24.574 7.363 -9.071 1.00 93.06 507 PHE A C 1
ATOM 3934 O O . PHE A 1 507 ? 25.306 8.005 -8.329 1.00 93.06 507 PHE A O 1
ATOM 3941 N N . GLU A 1 508 ? 24.802 7.242 -10.376 1.00 93.81 508 GLU A N 1
ATOM 3942 C CA . GLU A 1 508 ? 25.701 8.095 -11.161 1.00 93.81 508 GLU A CA 1
ATOM 3943 C C . GLU A 1 508 ? 24.922 9.248 -11.816 1.00 93.81 508 GLU A C 1
ATOM 3945 O O . GLU A 1 508 ? 25.503 10.261 -12.191 1.00 93.81 508 GLU A O 1
ATOM 3950 N N . GLN A 1 509 ? 23.616 9.053 -12.039 1.00 95.50 509 GLN A N 1
ATOM 3951 C CA . GLN A 1 509 ? 22.685 10.077 -12.510 1.00 95.50 509 GLN A CA 1
ATOM 3952 C C . GLN A 1 509 ? 21.311 9.814 -11.903 1.00 95.50 509 GLN A C 1
ATOM 3954 O O . GLN A 1 509 ? 20.821 8.684 -11.968 1.00 95.50 509 GLN A O 1
ATOM 3959 N N . LEU A 1 510 ? 20.663 10.854 -11.392 1.00 95.88 510 LEU A N 1
ATOM 3960 C CA . LEU A 1 510 ? 19.264 10.821 -10.990 1.00 95.88 510 LEU A CA 1
ATOM 3961 C C . LEU A 1 510 ? 18.621 12.170 -11.308 1.00 95.88 510 LEU A C 1
ATOM 3963 O O . LEU A 1 510 ? 19.107 13.208 -10.879 1.00 95.88 510 LEU A O 1
ATOM 3967 N N . GLU A 1 511 ? 17.550 12.149 -12.092 1.00 96.75 511 GLU A N 1
ATOM 3968 C CA . GLU A 1 511 ? 16.750 13.322 -12.436 1.00 96.75 511 GLU A CA 1
ATOM 3969 C C . GLU A 1 511 ? 15.310 12.873 -12.686 1.00 96.75 511 GLU A C 1
ATOM 3971 O O . GLU A 1 511 ? 15.029 12.097 -13.601 1.00 96.75 511 GLU A O 1
ATOM 3976 N N . MET A 1 512 ? 14.381 13.363 -11.881 1.00 95.44 512 MET A N 1
ATOM 3977 C CA . MET A 1 512 ? 12.956 13.097 -11.992 1.00 95.44 512 MET A CA 1
ATOM 3978 C C . MET A 1 512 ? 12.206 14.417 -12.045 1.00 95.44 512 MET A C 1
ATOM 3980 O O . MET A 1 512 ? 12.430 15.304 -11.233 1.00 95.44 512 MET A O 1
ATOM 3984 N N . GLU A 1 513 ? 11.283 14.538 -12.992 1.00 96.81 513 GLU A N 1
ATOM 3985 C CA . GLU A 1 513 ? 10.430 15.709 -13.128 1.00 96.81 513 GLU A CA 1
ATOM 3986 C C . GLU A 1 513 ? 8.995 15.280 -13.437 1.00 96.81 513 GLU A C 1
ATOM 3988 O O . GLU A 1 513 ? 8.746 14.489 -14.353 1.00 96.81 513 GLU A O 1
ATOM 3993 N N . LEU A 1 514 ? 8.036 15.859 -12.720 1.00 96.75 514 LEU A N 1
ATOM 3994 C CA . LEU A 1 514 ? 6.611 15.746 -13.001 1.00 96.75 514 LEU A CA 1
ATOM 3995 C C . LEU A 1 514 ? 5.995 17.143 -13.070 1.00 96.75 514 LEU A C 1
ATOM 3997 O O . LEU A 1 514 ? 5.982 17.887 -12.096 1.00 96.75 514 LEU A O 1
ATOM 4001 N N . LYS A 1 515 ? 5.425 17.493 -14.223 1.00 97.19 515 LYS A N 1
ATOM 4002 C CA . LYS A 1 515 ? 4.714 18.760 -14.431 1.00 97.19 515 LYS A CA 1
ATOM 4003 C C . LYS A 1 515 ? 3.235 18.500 -14.612 1.00 97.19 515 LYS A C 1
ATOM 4005 O O . LYS A 1 515 ? 2.855 17.833 -15.568 1.00 97.19 515 LYS A O 1
ATOM 4010 N N . ILE A 1 516 ? 2.401 19.097 -13.772 1.00 96.56 516 ILE A N 1
ATOM 4011 C CA . ILE A 1 516 ? 0.943 18.979 -13.824 1.00 96.56 516 ILE A CA 1
ATOM 4012 C C . ILE A 1 516 ? 0.347 20.334 -14.204 1.00 96.56 516 ILE A C 1
ATOM 4014 O O . ILE A 1 516 ? 0.499 21.334 -13.505 1.00 96.56 516 ILE A O 1
ATOM 4018 N N . ALA A 1 517 ? -0.331 20.389 -15.348 1.00 95.06 517 ALA A N 1
ATOM 4019 C CA . ALA A 1 517 ? -1.062 21.567 -15.790 1.00 95.06 517 ALA A CA 1
ATOM 4020 C C . ALA A 1 517 ? -2.340 21.756 -14.964 1.00 95.06 517 ALA A C 1
ATOM 4022 O O . ALA A 1 517 ? -2.924 20.801 -14.461 1.00 95.06 517 ALA A O 1
ATOM 4023 N N . ARG A 1 518 ? -2.895 22.975 -14.957 1.00 90.75 518 ARG A N 1
ATOM 4024 C CA . ARG A 1 518 ? -4.210 23.237 -14.333 1.00 90.75 518 ARG A CA 1
ATOM 4025 C C . ARG A 1 518 ? -5.358 22.380 -14.879 1.00 90.75 518 ARG A C 1
ATOM 4027 O O . ARG A 1 518 ? -6.357 22.205 -14.194 1.00 90.75 518 ARG A O 1
ATOM 4034 N N . SER A 1 519 ? -5.246 21.875 -16.107 1.00 91.19 519 SER A N 1
ATOM 4035 C CA . SER A 1 519 ? -6.221 20.941 -16.683 1.00 91.19 519 SER A CA 1
ATOM 4036 C C . SER A 1 519 ? -6.075 19.503 -16.169 1.00 91.19 519 SER A C 1
ATOM 4038 O O . SER A 1 519 ? -6.838 18.652 -16.606 1.00 91.19 519 SER A O 1
ATOM 4040 N N . GLY A 1 520 ? -5.071 19.224 -15.330 1.00 90.12 520 GLY A N 1
ATOM 4041 C CA . GLY A 1 520 ? -4.660 17.892 -14.877 1.00 90.12 520 GLY A CA 1
ATOM 4042 C C . GLY A 1 520 ? -3.903 17.070 -15.923 1.00 90.12 520 GLY A C 1
ATOM 4043 O O . GLY A 1 520 ? -3.537 15.932 -15.661 1.00 90.12 520 GLY A O 1
ATOM 4044 N N . ALA A 1 521 ? -3.627 17.636 -17.104 1.00 93.06 521 ALA A N 1
ATOM 4045 C CA . ALA A 1 521 ? -2.690 17.023 -18.043 1.00 93.06 521 ALA A CA 1
ATOM 4046 C C . ALA A 1 521 ? -1.269 17.118 -17.478 1.00 93.06 521 ALA A C 1
ATOM 4048 O O . ALA A 1 521 ? -0.901 18.165 -16.944 1.00 93.06 521 ALA A O 1
ATOM 4049 N N . ALA A 1 522 ? -0.479 16.062 -17.630 1.00 95.00 522 ALA A N 1
ATOM 4050 C CA . ALA A 1 522 ? 0.850 15.975 -17.052 1.00 95.00 522 ALA A CA 1
ATOM 4051 C C . ALA A 1 522 ? 1.919 15.628 -18.090 1.00 95.00 522 ALA A C 1
ATOM 4053 O O . ALA A 1 522 ? 1.645 14.961 -19.089 1.00 95.00 522 ALA A O 1
ATOM 4054 N N . THR A 1 523 ? 3.147 16.064 -17.840 1.00 96.69 523 THR A N 1
ATOM 4055 C CA . THR A 1 523 ? 4.351 15.569 -18.516 1.00 96.69 523 THR A CA 1
ATOM 4056 C C . THR A 1 523 ? 5.328 15.075 -17.472 1.00 96.69 523 THR A C 1
ATOM 4058 O O . THR A 1 523 ? 5.449 15.701 -16.422 1.00 96.69 523 THR A O 1
ATOM 4061 N N . PHE A 1 524 ? 6.033 13.993 -17.766 1.00 95.50 524 PHE A N 1
ATOM 4062 C CA . PHE A 1 524 ? 6.980 13.395 -16.835 1.00 95.50 524 PHE A CA 1
ATOM 4063 C C . PHE A 1 524 ? 8.292 13.048 -17.530 1.00 95.50 524 PHE A C 1
ATOM 4065 O O . PHE A 1 524 ? 8.323 12.742 -18.728 1.00 95.50 524 PHE A O 1
ATOM 4072 N N . ARG A 1 525 ? 9.371 13.088 -16.755 1.00 97.06 525 ARG A N 1
ATOM 4073 C CA . ARG A 1 525 ? 10.724 12.695 -17.129 1.00 97.06 525 ARG A CA 1
ATOM 4074 C C . ARG A 1 525 ? 11.348 11.963 -15.948 1.00 97.06 525 ARG A C 1
ATOM 4076 O O . ARG A 1 525 ? 11.204 12.394 -14.817 1.00 97.06 525 ARG A O 1
ATOM 4083 N N . MET A 1 526 ? 12.044 10.874 -16.223 1.00 96.12 526 MET A N 1
ATOM 4084 C CA . MET A 1 526 ? 12.902 10.189 -15.267 1.00 96.12 526 MET A CA 1
ATOM 4085 C C . MET A 1 526 ? 14.154 9.739 -16.009 1.00 96.12 526 MET A C 1
ATOM 4087 O O . MET A 1 526 ? 14.057 9.052 -17.025 1.00 96.12 526 MET A O 1
ATOM 4091 N N . LEU A 1 527 ? 15.313 10.144 -15.521 1.00 97.75 527 LEU A N 1
ATOM 4092 C CA . LEU A 1 527 ? 16.618 9.667 -15.933 1.00 97.75 527 LEU A CA 1
ATOM 4093 C C . LEU A 1 527 ? 17.310 9.137 -14.683 1.00 97.75 527 LEU A C 1
ATOM 4095 O O . LEU A 1 527 ? 17.523 9.869 -13.727 1.00 97.75 527 LEU A O 1
ATOM 4099 N N . MET A 1 528 ? 17.644 7.859 -14.697 1.00 96.88 528 MET A N 1
ATOM 4100 C CA . MET A 1 528 ? 18.304 7.187 -13.592 1.00 96.88 528 MET A CA 1
ATOM 4101 C C . MET A 1 528 ? 19.421 6.324 -14.159 1.00 96.88 528 MET A C 1
ATOM 4103 O O . MET A 1 528 ? 19.197 5.532 -15.074 1.00 96.88 528 MET A O 1
ATOM 4107 N N . GLN A 1 529 ? 20.623 6.461 -13.620 1.00 96.75 529 GLN A N 1
ATOM 4108 C CA . GLN A 1 529 ? 21.746 5.593 -13.919 1.00 96.75 529 GLN A CA 1
ATOM 4109 C C . GLN A 1 529 ? 22.377 5.126 -12.616 1.00 96.75 529 GLN A C 1
ATOM 4111 O O . GLN A 1 529 ? 22.804 5.954 -11.819 1.00 96.75 529 GLN A O 1
ATOM 4116 N N . THR A 1 530 ? 22.482 3.816 -12.414 1.00 94.00 530 THR A N 1
ATOM 4117 C CA . THR A 1 530 ? 23.202 3.270 -11.260 1.00 94.00 530 THR A CA 1
ATOM 4118 C C . THR A 1 530 ? 24.713 3.287 -11.492 1.00 94.00 530 THR A C 1
ATOM 4120 O O . THR A 1 530 ? 25.193 3.260 -12.636 1.00 94.00 530 THR A O 1
ATOM 4123 N N . LYS A 1 531 ? 25.479 3.309 -10.401 1.00 91.25 531 LYS A N 1
ATOM 4124 C CA . LYS A 1 531 ? 26.929 3.111 -10.421 1.00 91.25 531 LYS A CA 1
ATOM 4125 C C . LYS A 1 531 ? 27.267 1.714 -10.947 1.00 91.25 531 LYS A C 1
ATOM 4127 O O . LYS A 1 531 ? 26.491 0.763 -10.851 1.00 91.25 531 LYS A O 1
ATOM 4132 N N . ASP A 1 532 ? 28.446 1.594 -11.550 1.00 89.88 532 ASP A N 1
ATOM 4133 C CA . ASP A 1 532 ? 28.940 0.313 -12.049 1.00 89.88 532 ASP A CA 1
ATOM 4134 C C . ASP A 1 532 ? 29.755 -0.409 -10.976 1.00 89.88 532 ASP A C 1
ATOM 4136 O O . ASP A 1 532 ? 30.896 -0.034 -10.701 1.00 89.88 532 ASP A O 1
ATOM 4140 N N . HIS A 1 533 ? 29.204 -1.488 -10.428 1.00 85.44 533 HIS A N 1
ATOM 4141 C CA . HIS A 1 533 ? 29.889 -2.343 -9.456 1.00 85.44 533 HIS A CA 1
ATOM 4142 C C . HIS A 1 533 ? 30.476 -3.607 -10.111 1.00 85.44 533 HIS A C 1
ATOM 4144 O O . HIS A 1 533 ? 30.863 -4.566 -9.439 1.00 85.44 533 HIS A O 1
ATOM 4150 N N . GLY A 1 534 ? 30.592 -3.613 -11.443 1.00 80.25 534 GLY A N 1
ATOM 4151 C CA . GLY A 1 534 ? 31.221 -4.682 -12.203 1.00 80.25 534 GLY A CA 1
ATOM 4152 C C . GLY A 1 534 ? 30.251 -5.801 -12.575 1.00 80.25 534 GLY A C 1
ATOM 4153 O O . GLY A 1 534 ? 29.073 -5.583 -12.824 1.00 80.25 534 GLY A O 1
ATOM 4154 N N . VAL A 1 535 ? 30.761 -7.030 -12.692 1.00 71.56 535 VAL A N 1
ATOM 4155 C CA . VAL A 1 535 ? 30.050 -8.118 -13.395 1.00 71.56 535 VAL A CA 1
ATOM 4156 C C . VAL A 1 535 ? 28.762 -8.568 -12.690 1.00 71.56 535 VAL A C 1
ATOM 4158 O O . VAL A 1 535 ? 27.821 -8.962 -13.374 1.00 71.56 535 VAL A O 1
ATOM 4161 N N . TYR A 1 536 ? 28.699 -8.501 -11.357 1.00 74.25 536 TYR A N 1
ATOM 4162 C CA . TYR A 1 536 ? 27.534 -8.953 -10.580 1.00 74.25 536 TYR A CA 1
ATOM 4163 C C . TYR A 1 536 ? 26.482 -7.864 -10.343 1.00 74.25 536 TYR A C 1
ATOM 4165 O O . TYR A 1 536 ? 25.340 -8.189 -10.038 1.00 74.25 536 TYR A O 1
ATOM 4173 N N . SER A 1 537 ? 26.849 -6.594 -10.516 1.00 81.62 537 SER A N 1
ATOM 4174 C CA . SER A 1 537 ? 25.929 -5.456 -10.459 1.00 81.62 537 SER A CA 1
ATOM 4175 C C . SER A 1 537 ? 26.372 -4.417 -11.502 1.00 81.62 537 SER A C 1
ATOM 4177 O O . SER A 1 537 ? 27.042 -3.428 -11.184 1.00 81.62 537 SER A O 1
ATOM 4179 N N . PRO A 1 538 ? 26.122 -4.713 -12.793 1.00 88.56 538 PRO A N 1
ATOM 4180 C CA . PRO A 1 538 ? 26.495 -3.823 -13.879 1.00 88.56 538 PRO A CA 1
ATOM 4181 C C . PRO A 1 538 ? 25.573 -2.606 -13.900 1.00 88.56 538 PRO A C 1
ATOM 4183 O O . PRO A 1 538 ? 24.374 -2.730 -13.654 1.00 88.56 538 PRO A O 1
ATOM 4186 N N . ALA A 1 539 ? 26.119 -1.449 -14.279 1.00 93.75 539 ALA A N 1
ATOM 4187 C CA . ALA A 1 539 ? 25.335 -0.217 -14.366 1.00 93.75 539 ALA A CA 1
ATOM 4188 C C . ALA A 1 539 ? 24.062 -0.387 -15.215 1.00 93.75 539 ALA A C 1
ATOM 4190 O O . ALA A 1 539 ? 24.100 -0.898 -16.346 1.00 93.75 539 ALA A O 1
ATOM 4191 N N . MET A 1 540 ? 22.949 0.099 -14.676 1.00 94.62 540 MET A N 1
ATOM 4192 C CA . MET A 1 540 ? 21.653 0.157 -15.333 1.00 94.62 540 MET A CA 1
ATOM 4193 C C . MET A 1 540 ? 21.315 1.611 -15.648 1.00 94.62 540 MET A C 1
ATOM 4195 O O . MET A 1 540 ? 21.478 2.475 -14.797 1.00 94.62 540 MET A O 1
ATOM 4199 N N . LEU A 1 541 ? 20.832 1.877 -16.860 1.00 97.50 541 LEU A N 1
ATOM 4200 C CA . LEU A 1 541 ? 20.249 3.158 -17.253 1.00 97.50 541 LEU A CA 1
ATOM 4201 C C . LEU A 1 541 ? 18.748 2.971 -17.468 1.00 97.50 541 LEU A C 1
ATOM 4203 O O . LEU A 1 541 ? 18.348 2.095 -18.236 1.00 97.50 541 LEU A O 1
ATOM 4207 N N . LEU A 1 542 ? 17.946 3.835 -16.865 1.00 96.94 542 LEU A N 1
ATOM 4208 C CA . LEU A 1 542 ? 16.527 3.996 -17.126 1.00 96.94 542 LEU A CA 1
ATOM 4209 C C . LEU A 1 542 ? 16.266 5.436 -17.567 1.00 96.94 542 LEU A C 1
ATOM 4211 O O . LEU A 1 542 ? 16.552 6.385 -16.849 1.00 96.94 542 LEU A O 1
ATOM 4215 N N . ASP A 1 543 ? 15.723 5.593 -18.765 1.00 98.12 543 ASP A N 1
ATOM 4216 C CA . ASP A 1 543 ? 15.388 6.879 -19.359 1.00 98.12 543 ASP A CA 1
ATOM 4217 C C . ASP A 1 543 ? 13.924 6.816 -19.811 1.00 98.12 543 ASP A C 1
ATOM 4219 O O . ASP A 1 543 ? 13.590 6.154 -20.792 1.00 98.12 543 ASP A O 1
ATOM 4223 N N . ILE A 1 544 ? 13.040 7.464 -19.058 1.00 97.25 544 ILE A N 1
ATOM 4224 C CA . ILE A 1 544 ? 11.600 7.517 -19.299 1.00 97.25 544 ILE A CA 1
ATOM 4225 C C . ILE A 1 544 ? 11.182 8.966 -19.543 1.00 97.25 544 ILE A C 1
ATOM 4227 O O . ILE A 1 544 ? 11.584 9.883 -18.827 1.00 97.25 544 ILE A O 1
ATOM 4231 N N . SER A 1 545 ? 10.339 9.198 -20.541 1.00 97.94 545 SER A N 1
ATOM 4232 C CA . SER A 1 545 ? 9.672 10.485 -20.735 1.00 97.94 545 SER A CA 1
ATOM 4233 C C . SER A 1 545 ? 8.291 10.303 -21.341 1.00 97.94 545 SER A C 1
ATOM 4235 O O . SER A 1 545 ? 8.039 9.335 -22.060 1.00 97.94 545 SER A O 1
ATOM 4237 N N . GLY A 1 546 ? 7.384 11.236 -21.077 1.00 96.38 546 GLY A N 1
ATOM 4238 C CA . GLY A 1 546 ? 6.046 11.132 -21.630 1.00 96.38 546 GLY A CA 1
ATOM 4239 C C . GLY A 1 546 ? 5.107 12.263 -21.265 1.00 96.38 546 GLY A C 1
ATOM 4240 O O . GLY A 1 546 ? 5.462 13.240 -20.601 1.00 96.38 546 GLY A O 1
ATOM 4241 N N . SER A 1 547 ? 3.877 12.116 -21.740 1.00 96.19 547 SER A N 1
ATOM 4242 C CA . SER A 1 547 ? 2.763 12.990 -21.414 1.00 96.19 547 SER A CA 1
ATOM 4243 C C . SER A 1 547 ? 1.474 12.199 -21.259 1.00 96.19 547 SER A C 1
ATOM 4245 O O . SER A 1 547 ? 1.260 11.188 -21.929 1.00 96.19 547 SER A O 1
ATOM 4247 N N . GLN A 1 548 ? 0.607 12.684 -20.384 1.00 90.31 548 GLN A N 1
ATOM 4248 C CA . GLN A 1 548 ? -0.664 12.070 -20.052 1.00 90.31 548 GLN A CA 1
ATOM 4249 C C . GLN A 1 548 ? -1.752 13.143 -20.028 1.00 90.31 548 GLN A C 1
ATOM 4251 O O . GLN A 1 548 ? -1.611 14.212 -19.438 1.00 90.31 548 GLN A O 1
ATOM 4256 N N . SER A 1 549 ? -2.869 12.853 -20.677 1.00 91.19 549 SER A N 1
ATOM 4257 C CA . SER A 1 549 ? -4.071 13.679 -20.699 1.00 91.19 549 SER A CA 1
ATOM 4258 C C . SER A 1 549 ? -5.304 12.773 -20.766 1.00 91.19 549 SER A C 1
ATOM 4260 O O . SER A 1 549 ? -5.173 11.603 -21.131 1.00 91.19 549 SER A O 1
ATOM 4262 N N . PRO A 1 550 ? -6.520 13.292 -20.542 1.00 85.00 550 PRO A N 1
ATOM 4263 C CA . PRO A 1 550 ? -7.728 12.457 -20.546 1.00 85.00 550 PRO A CA 1
ATOM 4264 C C . PRO A 1 550 ? -8.015 11.781 -21.898 1.00 85.00 550 PRO A C 1
ATOM 4266 O O . PRO A 1 550 ? -8.801 10.845 -21.994 1.00 85.00 550 PRO A O 1
ATOM 4269 N N . THR A 1 551 ? -7.403 12.277 -22.977 1.00 91.56 551 THR A N 1
ATOM 4270 C CA . THR A 1 551 ? -7.647 11.797 -24.348 1.00 91.56 551 THR A CA 1
ATOM 4271 C C . THR A 1 551 ? -6.420 11.188 -25.003 1.00 91.56 551 THR A C 1
ATOM 4273 O O . THR A 1 551 ? -6.532 10.628 -26.092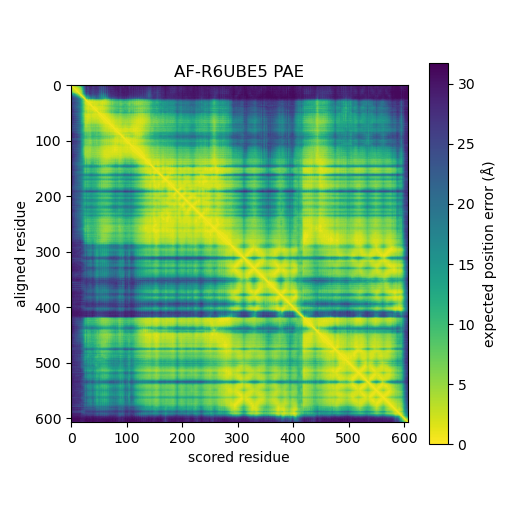 1.00 91.56 551 THR A O 1
ATOM 4276 N N . ARG A 1 552 ? -5.243 11.304 -24.383 1.00 94.12 552 ARG A N 1
ATOM 4277 C CA . ARG A 1 552 ? -3.992 10.897 -25.012 1.00 94.12 552 ARG A CA 1
ATOM 4278 C C . ARG A 1 552 ? -2.903 10.601 -23.999 1.00 94.12 552 ARG A C 1
ATOM 4280 O O . ARG A 1 552 ? -2.722 11.373 -23.059 1.00 94.12 552 ARG A O 1
ATOM 4287 N N . VAL A 1 553 ? -2.161 9.539 -24.277 1.00 93.44 553 VAL A N 1
ATOM 4288 C CA . VAL A 1 553 ? -0.953 9.121 -23.569 1.00 93.44 553 VAL A CA 1
ATOM 4289 C C . VAL A 1 553 ? 0.165 8.989 -24.586 1.00 93.44 553 VAL A C 1
ATOM 4291 O O . VAL A 1 553 ? -0.043 8.382 -25.636 1.00 93.44 553 VAL A O 1
ATOM 4294 N N . ASP A 1 554 ? 1.336 9.516 -24.266 1.00 96.38 554 ASP A N 1
ATOM 4295 C CA . ASP A 1 554 ? 2.576 9.254 -24.988 1.00 96.38 554 ASP A CA 1
ATOM 4296 C C . ASP A 1 554 ? 3.657 8.882 -23.970 1.00 96.38 554 ASP A C 1
ATOM 4298 O O . ASP A 1 554 ? 3.835 9.579 -22.974 1.00 96.38 554 ASP A O 1
ATOM 4302 N N . LEU A 1 555 ? 4.382 7.798 -24.223 1.00 96.25 555 LEU A N 1
ATOM 4303 C CA . LEU A 1 555 ? 5.462 7.287 -23.386 1.00 96.25 555 LEU A CA 1
ATOM 4304 C C . LEU A 1 555 ? 6.626 6.871 -24.284 1.00 96.25 555 LEU A C 1
ATOM 4306 O O . LEU A 1 555 ? 6.436 6.207 -25.302 1.00 96.25 555 LEU A O 1
ATOM 4310 N N . SER A 1 556 ? 7.833 7.227 -23.873 1.00 98.12 556 SER A N 1
ATOM 4311 C CA . SER A 1 556 ? 9.094 6.737 -24.409 1.00 98.12 556 SER A CA 1
ATOM 4312 C C . SER A 1 556 ? 9.933 6.229 -23.247 1.00 98.12 556 SER A C 1
ATOM 4314 O O . SER A 1 556 ? 10.067 6.914 -22.237 1.00 98.12 556 SER A O 1
ATOM 4316 N N . MET A 1 557 ? 10.501 5.041 -23.395 1.00 97.69 557 MET A N 1
ATOM 4317 C CA . MET A 1 557 ? 11.326 4.383 -22.393 1.00 97.69 557 MET A CA 1
ATOM 4318 C C . MET A 1 557 ? 12.555 3.772 -23.059 1.00 97.69 557 MET A C 1
ATOM 4320 O O . MET A 1 557 ? 12.470 3.157 -24.122 1.00 97.69 557 MET A O 1
ATOM 4324 N N . LEU A 1 558 ? 13.698 3.916 -22.408 1.00 98.25 558 LEU A N 1
ATOM 4325 C CA . LEU A 1 558 ? 14.946 3.263 -22.748 1.00 98.25 558 LEU A CA 1
ATOM 4326 C C . LEU A 1 558 ? 15.531 2.655 -21.477 1.00 98.25 558 LEU A C 1
ATOM 4328 O O . LEU A 1 558 ? 15.888 3.369 -20.545 1.00 98.25 558 LEU A O 1
ATOM 4332 N N . VAL A 1 559 ? 15.656 1.333 -21.468 1.00 97.12 559 VAL A N 1
ATOM 4333 C CA . VAL A 1 559 ? 16.374 0.585 -20.437 1.00 97.12 559 VAL A CA 1
ATOM 4334 C C . VAL A 1 559 ? 17.685 0.109 -21.037 1.00 97.12 559 VAL A C 1
ATOM 4336 O O . VAL A 1 559 ? 17.692 -0.458 -22.129 1.00 97.12 559 VAL A O 1
ATOM 4339 N N . LYS A 1 560 ? 18.803 0.307 -20.348 1.00 96.94 560 LYS A N 1
ATOM 4340 C CA . LYS A 1 560 ? 20.075 -0.324 -20.705 1.00 96.94 560 LYS A CA 1
ATOM 4341 C C . LYS A 1 560 ? 20.629 -1.051 -19.507 1.00 96.94 560 LYS A C 1
ATOM 4343 O O . LYS A 1 560 ? 20.693 -0.481 -18.425 1.00 96.94 560 LYS A O 1
ATOM 4348 N N . LEU A 1 561 ? 21.111 -2.260 -19.736 1.00 92.75 561 LEU A N 1
ATOM 4349 C CA . LEU A 1 561 ? 21.946 -2.967 -18.784 1.00 92.75 561 LEU A CA 1
ATOM 4350 C C . LEU A 1 561 ? 23.331 -3.108 -19.404 1.00 92.75 561 LEU A C 1
ATOM 4352 O O . LEU A 1 561 ? 23.477 -3.676 -20.494 1.00 92.75 561 LEU A O 1
ATOM 4356 N N . LYS A 1 562 ? 24.341 -2.526 -18.750 1.00 90.25 562 LYS A N 1
ATOM 4357 C CA . LYS A 1 562 ? 25.689 -2.383 -19.307 1.00 90.25 562 LYS A CA 1
ATOM 4358 C C . LYS A 1 562 ? 26.216 -3.718 -19.838 1.00 90.25 562 LYS A C 1
ATOM 4360 O O . LYS A 1 562 ? 26.230 -4.722 -19.134 1.00 90.25 562 LYS A O 1
ATOM 4365 N N . ASN A 1 563 ? 26.687 -3.702 -21.088 1.00 87.69 563 ASN A N 1
ATOM 4366 C CA . ASN A 1 563 ? 27.229 -4.855 -21.819 1.00 87.69 563 ASN A CA 1
ATOM 4367 C C . ASN A 1 563 ? 26.268 -6.048 -22.000 1.00 87.69 563 ASN A C 1
ATOM 4369 O O . ASN A 1 563 ? 26.725 -7.105 -22.427 1.00 87.69 563 ASN A O 1
ATOM 4373 N N . GLN A 1 564 ? 24.973 -5.899 -21.705 1.00 88.56 564 GLN A N 1
ATOM 4374 C CA . GLN A 1 564 ? 23.983 -6.967 -21.860 1.00 88.56 564 GLN A CA 1
ATOM 4375 C C . GLN A 1 564 ? 22.948 -6.622 -22.930 1.00 88.56 564 GLN A C 1
ATOM 4377 O O . GLN A 1 564 ? 22.900 -7.273 -23.975 1.00 88.56 564 GLN A O 1
ATOM 4382 N N . PHE A 1 565 ? 22.136 -5.586 -22.708 1.00 92.06 565 PHE A N 1
ATOM 4383 C CA . PHE A 1 565 ? 21.081 -5.222 -23.650 1.00 92.06 565 PHE A CA 1
ATOM 4384 C C . PHE A 1 565 ? 20.650 -3.757 -23.553 1.00 92.06 565 PHE A C 1
ATOM 4386 O O . PHE A 1 565 ? 20.859 -3.094 -22.537 1.00 92.06 565 PHE A O 1
ATOM 4393 N N . ASN A 1 566 ? 19.970 -3.295 -24.605 1.00 96.62 566 ASN A N 1
ATOM 4394 C CA . ASN A 1 566 ? 19.144 -2.091 -24.602 1.00 96.62 566 ASN A CA 1
ATOM 4395 C C . ASN A 1 566 ? 17.701 -2.470 -24.958 1.00 96.62 566 ASN A C 1
ATOM 4397 O O . ASN A 1 566 ? 17.488 -3.169 -25.946 1.00 96.62 566 ASN A O 1
ATOM 4401 N N . LEU A 1 567 ? 16.715 -1.987 -24.213 1.00 96.19 567 LEU A N 1
ATOM 4402 C CA . LEU A 1 567 ? 15.299 -2.090 -24.542 1.00 96.19 567 LEU A CA 1
ATOM 4403 C C . LEU A 1 567 ? 14.752 -0.684 -24.771 1.00 96.19 567 LEU A C 1
ATOM 4405 O O . LEU A 1 567 ? 14.665 0.110 -23.842 1.00 96.19 567 LEU A O 1
ATOM 4409 N N . GLU A 1 568 ? 14.391 -0.385 -26.012 1.00 98.25 568 GLU A N 1
ATOM 4410 C CA . GLU A 1 568 ? 13.657 0.828 -26.371 1.00 98.25 568 GLU A CA 1
ATOM 4411 C C . GLU A 1 568 ? 12.170 0.487 -26.474 1.00 98.25 568 GLU A C 1
ATOM 4413 O O . GLU A 1 568 ? 11.819 -0.507 -27.110 1.00 98.25 568 GLU A O 1
ATOM 4418 N N . LEU A 1 569 ? 11.303 1.304 -25.882 1.00 96.75 569 LEU A N 1
ATOM 4419 C CA . LEU A 1 569 ? 9.853 1.168 -25.943 1.00 96.75 569 LEU A CA 1
ATOM 4420 C C . LEU A 1 569 ? 9.218 2.534 -26.182 1.00 96.75 569 LEU A C 1
ATOM 4422 O O . LEU A 1 569 ? 9.572 3.524 -25.549 1.00 96.75 569 LEU A O 1
ATOM 4426 N N . THR A 1 570 ? 8.238 2.577 -27.072 1.00 97.75 570 THR A N 1
ATOM 4427 C CA . THR A 1 570 ? 7.344 3.721 -27.237 1.00 97.75 570 THR A CA 1
ATOM 4428 C C . THR A 1 570 ? 5.904 3.251 -27.157 1.00 97.75 570 THR A C 1
ATOM 4430 O O . THR A 1 570 ? 5.579 2.155 -27.610 1.00 97.75 570 THR A O 1
ATOM 4433 N N . TYR A 1 571 ? 5.045 4.068 -26.564 1.00 94.31 571 TYR A N 1
ATOM 4434 C CA . TYR A 1 571 ? 3.619 3.810 -26.461 1.00 94.31 571 TYR A CA 1
ATOM 4435 C C . TYR A 1 571 ? 2.849 5.101 -26.717 1.00 94.31 571 TYR A C 1
ATOM 4437 O O . TYR A 1 571 ? 3.114 6.124 -26.091 1.00 94.31 571 TYR A O 1
ATOM 4445 N N . THR A 1 572 ? 1.869 5.040 -27.613 1.00 97.25 572 THR A N 1
ATOM 4446 C CA . THR A 1 572 ? 0.929 6.136 -27.851 1.00 97.25 572 THR A CA 1
ATOM 4447 C C . THR A 1 572 ? -0.486 5.590 -27.796 1.00 97.25 572 THR A C 1
ATOM 4449 O O . THR A 1 572 ? -0.853 4.741 -28.605 1.00 97.25 572 THR A O 1
ATOM 4452 N N . GLY A 1 573 ? -1.302 6.118 -26.888 1.00 94.81 573 GLY A N 1
ATOM 4453 C CA . GLY A 1 573 ? -2.719 5.794 -26.752 1.00 94.81 573 GLY A CA 1
ATOM 4454 C C . GLY A 1 573 ? -3.592 7.016 -26.995 1.00 94.81 573 GLY A C 1
ATOM 4455 O O . GLY A 1 573 ? -3.264 8.108 -26.543 1.00 94.81 573 GLY A O 1
ATOM 4456 N N . ASN A 1 574 ? -4.711 6.850 -27.697 1.00 96.38 574 ASN A N 1
ATOM 4457 C CA . ASN A 1 574 ? -5.707 7.902 -27.895 1.00 96.38 574 ASN A CA 1
ATOM 4458 C C . ASN A 1 574 ? -7.079 7.394 -27.460 1.00 96.38 574 ASN A C 1
ATOM 4460 O O . ASN A 1 574 ? -7.551 6.380 -27.975 1.00 96.38 574 ASN A O 1
ATOM 4464 N N . THR A 1 575 ? -7.727 8.128 -26.561 1.00 93.69 575 THR A N 1
ATOM 4465 C CA . THR A 1 575 ? -9.064 7.828 -26.050 1.00 93.69 575 THR A CA 1
ATOM 4466 C C . THR A 1 575 ? -10.081 8.816 -26.603 1.00 93.69 575 THR A C 1
ATOM 4468 O O . THR A 1 575 ? -9.867 10.028 -26.617 1.00 93.69 575 THR A O 1
ATOM 4471 N N . THR A 1 576 ? -11.218 8.294 -27.052 1.00 95.44 576 THR A N 1
ATOM 4472 C CA . THR A 1 576 ? -12.329 9.078 -27.599 1.00 95.44 576 THR A CA 1
ATOM 4473 C C . THR A 1 576 ? -13.660 8.581 -27.058 1.00 95.44 576 THR A C 1
ATOM 4475 O O . THR A 1 576 ? -13.849 7.381 -26.871 1.00 95.44 576 THR A O 1
ATOM 4478 N N . GLU A 1 577 ? -14.600 9.494 -26.821 1.00 95.00 577 GLU A 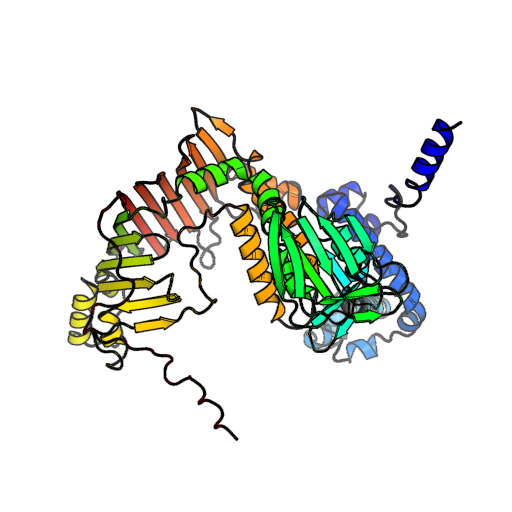N 1
ATOM 4479 C CA . GLU A 1 577 ? -15.986 9.129 -26.514 1.00 95.00 577 GLU A CA 1
ATOM 4480 C C . GLU A 1 577 ? -16.613 8.384 -27.708 1.00 95.00 577 GLU A C 1
ATOM 4482 O O . GLU A 1 577 ? -16.387 8.733 -28.870 1.00 95.00 577 GLU A O 1
ATOM 4487 N N . THR A 1 578 ? -17.408 7.349 -27.435 1.00 95.94 578 THR A N 1
ATOM 4488 C CA . THR A 1 578 ? -18.024 6.496 -28.455 1.00 95.94 578 THR A CA 1
ATOM 4489 C C . THR A 1 578 ? -19.443 6.065 -28.078 1.00 95.94 578 THR A C 1
ATOM 4491 O O . THR A 1 578 ? -19.820 5.968 -26.912 1.00 95.94 578 THR A O 1
ATOM 4494 N N . ASN A 1 579 ? -20.241 5.737 -29.096 1.00 95.81 579 ASN A N 1
ATOM 4495 C CA . ASN A 1 579 ? -21.554 5.105 -28.923 1.00 95.81 579 ASN A CA 1
ATOM 4496 C C . ASN A 1 579 ? -21.469 3.569 -28.853 1.00 95.81 579 ASN A C 1
ATOM 4498 O O . ASN A 1 579 ? -22.490 2.908 -28.667 1.00 95.81 579 ASN A O 1
ATOM 4502 N N . GLN A 1 580 ? -20.282 2.993 -29.067 1.00 95.44 580 GLN A N 1
ATOM 4503 C CA . GLN A 1 580 ? -20.057 1.554 -28.929 1.00 95.44 580 GLN A CA 1
ATOM 4504 C C . GLN A 1 580 ? -20.019 1.176 -27.451 1.00 95.44 580 GLN A C 1
ATOM 4506 O O . GLN A 1 580 ? -19.477 1.919 -26.637 1.00 95.44 580 GLN A O 1
ATOM 4511 N N . LYS A 1 581 ? -20.576 0.013 -27.120 1.00 92.31 581 LYS A N 1
ATOM 4512 C CA . LYS A 1 581 ? -20.546 -0.534 -25.766 1.00 92.31 581 LYS A CA 1
ATOM 4513 C C . LYS A 1 581 ? -19.728 -1.819 -25.737 1.00 92.31 581 LYS A C 1
ATOM 4515 O O . LYS A 1 581 ? -19.805 -2.576 -26.709 1.00 92.31 581 LYS A O 1
ATOM 4520 N N . PRO A 1 582 ? -18.975 -2.066 -24.657 1.00 92.62 582 PRO A N 1
ATOM 4521 C CA . PRO A 1 582 ? -18.381 -3.367 -24.435 1.00 92.62 582 PRO A CA 1
ATOM 4522 C C . PRO A 1 582 ? -19.481 -4.411 -24.192 1.00 92.62 582 PRO A C 1
ATOM 4524 O O . PRO A 1 582 ? -20.553 -4.111 -23.664 1.00 92.62 582 PRO A O 1
ATOM 4527 N N . ASN A 1 583 ? -19.213 -5.644 -24.600 1.00 93.31 583 ASN A N 1
ATOM 4528 C CA . ASN A 1 583 ? -19.981 -6.816 -24.214 1.00 93.31 583 ASN A CA 1
ATOM 4529 C C . ASN A 1 583 ? -19.648 -7.177 -22.761 1.00 93.31 583 ASN A C 1
ATOM 4531 O O . ASN A 1 583 ? -18.487 -7.086 -22.375 1.00 93.31 583 ASN A O 1
ATOM 4535 N N . ALA A 1 584 ? -20.634 -7.648 -22.000 1.00 90.88 584 ALA A N 1
ATOM 4536 C CA . ALA A 1 584 ? -20.436 -8.197 -20.652 1.00 90.88 584 ALA A CA 1
ATOM 4537 C C . ALA A 1 584 ? -20.122 -9.709 -20.660 1.00 90.88 584 ALA A C 1
ATOM 4539 O O . ALA A 1 584 ? -19.831 -10.309 -19.639 1.00 90.88 584 ALA A O 1
ATOM 4540 N N . ALA A 1 585 ? -20.191 -10.364 -21.818 1.00 92.50 585 ALA A N 1
ATOM 4541 C CA . ALA A 1 585 ? -19.901 -11.786 -21.944 1.00 92.50 585 ALA A CA 1
ATOM 4542 C C . ALA A 1 585 ? -19.438 -12.116 -23.370 1.00 92.50 585 ALA A C 1
ATOM 4544 O O . ALA A 1 585 ? -19.681 -11.324 -24.292 1.00 92.50 585 ALA A O 1
ATOM 4545 N N . PRO A 1 586 ? -18.810 -13.286 -23.575 1.00 93.25 586 PRO A N 1
ATOM 4546 C CA . PRO A 1 586 ? -18.514 -13.809 -24.900 1.00 93.25 586 PRO A CA 1
ATOM 4547 C C . PRO A 1 586 ? -19.745 -13.828 -25.826 1.00 93.25 586 PRO A C 1
ATOM 4549 O O . PRO A 1 586 ? -20.870 -14.028 -25.354 1.00 93.25 586 PRO A O 1
ATOM 4552 N N . PRO A 1 587 ? -19.569 -13.642 -27.150 1.00 91.56 587 PRO A N 1
ATOM 4553 C CA . PRO A 1 587 ? -20.674 -13.685 -28.102 1.00 91.56 587 PRO A CA 1
ATOM 4554 C C . PRO A 1 587 ? -21.474 -14.993 -28.036 1.00 91.56 587 PRO A C 1
ATOM 4556 O O . PRO A 1 587 ? -20.929 -16.080 -27.840 1.00 91.56 587 PRO A O 1
ATOM 4559 N N . ALA A 1 588 ? -22.790 -14.898 -28.247 1.00 87.38 588 ALA A N 1
ATOM 4560 C CA . ALA A 1 588 ? -23.676 -16.057 -28.185 1.00 87.38 588 ALA A CA 1
ATOM 4561 C C . ALA A 1 588 ? -23.267 -17.149 -29.192 1.00 87.38 588 ALA A C 1
ATOM 4563 O O . ALA A 1 588 ? -23.151 -16.890 -30.391 1.00 87.38 588 ALA A O 1
ATOM 4564 N N . GLY A 1 589 ? -23.119 -18.381 -28.699 1.00 84.31 589 GLY A N 1
ATOM 4565 C CA . GLY A 1 589 ? -22.706 -19.540 -29.495 1.00 84.31 589 GLY A CA 1
ATOM 4566 C C . GLY A 1 589 ? -21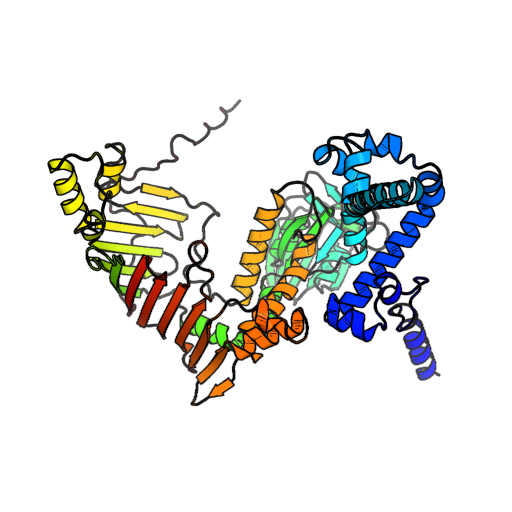.199 -19.808 -29.499 1.00 84.31 589 GLY A C 1
ATOM 4567 O O . GLY A 1 589 ? -20.793 -20.814 -30.076 1.00 84.31 589 GLY A O 1
ATOM 4568 N N . GLU A 1 590 ? -20.386 -18.964 -28.858 1.00 90.69 590 GLU A N 1
ATOM 4569 C CA . GLU A 1 590 ? -18.978 -19.274 -28.601 1.00 90.69 590 GLU A CA 1
ATOM 4570 C C . GLU A 1 590 ? -18.811 -20.204 -27.393 1.00 90.69 590 GLU A C 1
ATOM 4572 O O . GLU A 1 590 ? -19.608 -20.195 -26.452 1.00 90.69 590 GLU A O 1
ATOM 4577 N N . THR A 1 591 ? -17.767 -21.030 -27.436 1.00 88.81 591 THR A N 1
ATOM 4578 C CA . THR A 1 591 ? -17.428 -21.953 -26.352 1.00 88.81 591 THR A CA 1
ATOM 4579 C C . THR A 1 591 ? -16.775 -21.184 -25.211 1.00 88.81 591 THR A C 1
ATOM 4581 O O . THR A 1 591 ? -15.816 -20.444 -25.432 1.00 88.81 591 THR A O 1
ATOM 4584 N N . VAL A 1 592 ? -17.265 -21.391 -23.989 1.00 89.81 592 VAL A N 1
ATOM 4585 C CA . VAL A 1 592 ? -16.675 -20.849 -22.761 1.00 89.81 592 VAL A CA 1
ATOM 4586 C C . VAL A 1 592 ? -16.258 -22.015 -21.875 1.00 89.81 592 VAL A C 1
ATOM 4588 O O . VAL A 1 592 ? -17.055 -22.912 -21.611 1.00 89.81 592 VAL A O 1
ATOM 4591 N N . VAL A 1 593 ? -15.003 -22.010 -21.443 1.00 86.88 593 VAL A N 1
ATOM 4592 C CA . VAL A 1 593 ? -14.404 -23.002 -20.554 1.00 86.88 593 VAL A CA 1
ATOM 4593 C C . VAL A 1 593 ? -14.211 -22.354 -19.190 1.00 86.88 593 VAL A C 1
ATOM 4595 O O . VAL A 1 593 ? -13.534 -21.331 -19.083 1.00 86.88 593 VAL A O 1
ATOM 4598 N N . ASN A 1 594 ? -14.778 -22.955 -18.146 1.00 81.56 594 ASN A N 1
ATOM 4599 C CA . ASN A 1 594 ? -14.475 -22.602 -16.765 1.00 81.56 594 ASN A CA 1
ATOM 4600 C C . ASN A 1 594 ? -13.456 -23.618 -16.211 1.00 81.56 594 ASN A C 1
ATOM 4602 O O . ASN A 1 594 ? -13.827 -24.764 -15.952 1.00 81.56 594 ASN A O 1
ATOM 4606 N N . PRO A 1 595 ? -12.176 -23.244 -16.026 1.00 69.50 595 PRO A N 1
ATOM 4607 C CA . PRO A 1 595 ? -11.155 -24.166 -15.535 1.00 69.50 595 PRO A CA 1
ATOM 4608 C C . PRO A 1 595 ? -11.363 -24.574 -14.063 1.00 69.50 595 PRO A C 1
ATOM 4610 O O . PRO A 1 595 ? -10.688 -25.486 -13.591 1.00 69.50 595 PRO A O 1
ATOM 4613 N N . TYR A 1 596 ? -12.297 -23.937 -13.346 1.00 65.50 596 TYR A N 1
ATOM 4614 C CA . TYR A 1 596 ? -12.589 -24.195 -11.934 1.00 65.50 596 TYR A CA 1
ATOM 4615 C C . TYR A 1 596 ? -13.825 -25.078 -11.695 1.00 65.50 596 TYR A C 1
ATOM 4617 O O . TYR A 1 596 ? -14.055 -25.478 -10.556 1.00 65.50 596 TYR A O 1
ATOM 4625 N N . GLU A 1 597 ? -14.586 -25.456 -12.733 1.00 59.38 597 GLU A N 1
ATOM 4626 C CA . GLU A 1 597 ? -15.793 -26.301 -12.595 1.00 59.38 597 GLU A CA 1
ATOM 4627 C C . GLU A 1 597 ? -15.521 -27.661 -11.916 1.00 59.38 597 GLU A C 1
ATOM 4629 O O . GLU A 1 597 ? -16.420 -28.255 -11.329 1.00 59.38 597 GLU A O 1
ATOM 4634 N N . SER A 1 598 ? -14.282 -28.168 -11.939 1.00 47.94 598 SER A N 1
ATOM 4635 C CA . SER A 1 598 ? -13.918 -29.427 -11.271 1.00 47.94 598 SER A CA 1
ATOM 4636 C C . SER A 1 598 ? -13.638 -29.309 -9.765 1.00 47.94 598 SER A C 1
ATOM 4638 O O . SER A 1 598 ? -13.408 -30.337 -9.128 1.00 47.94 598 SER A O 1
ATOM 4640 N N . TYR A 1 599 ? -13.610 -28.095 -9.203 1.00 43.94 599 TYR A N 1
ATOM 4641 C CA . TYR A 1 599 ? -13.294 -27.834 -7.790 1.00 43.94 599 TYR A CA 1
ATOM 4642 C C . TYR A 1 599 ? -14.498 -27.388 -6.952 1.00 43.94 599 TYR A C 1
ATOM 4644 O O . TYR A 1 599 ? -14.343 -27.177 -5.749 1.00 43.94 599 TYR A O 1
ATOM 4652 N N . GLU A 1 600 ? -15.698 -27.291 -7.531 1.00 37.88 600 GLU A N 1
ATOM 4653 C CA . GLU A 1 600 ? -16.913 -27.134 -6.733 1.00 37.88 600 GLU A CA 1
ATOM 4654 C C . GLU A 1 600 ? -17.113 -28.395 -5.878 1.00 37.88 600 GLU A C 1
ATOM 4656 O O . GLU A 1 600 ? -17.468 -29.471 -6.364 1.00 37.88 600 GLU A O 1
ATOM 4661 N N . THR A 1 601 ? -16.832 -28.279 -4.576 1.00 39.66 601 THR A N 1
ATOM 4662 C CA . THR A 1 601 ? -17.207 -29.286 -3.579 1.00 39.66 601 THR A CA 1
ATOM 4663 C C . THR A 1 601 ? -18.695 -29.600 -3.740 1.00 39.66 601 THR A C 1
ATOM 4665 O O . THR A 1 601 ? -19.501 -28.670 -3.679 1.00 39.66 601 THR A O 1
ATOM 4668 N N . PRO A 1 602 ? -19.091 -30.873 -3.923 1.00 37.75 602 PRO A N 1
ATOM 4669 C CA . PRO A 1 602 ? -20.499 -31.217 -4.048 1.00 37.75 602 PRO A CA 1
ATOM 4670 C C . PRO A 1 602 ? -21.248 -30.773 -2.788 1.00 37.75 602 PRO A C 1
ATOM 4672 O O . PRO A 1 602 ? -20.775 -31.022 -1.675 1.00 37.75 602 PRO A O 1
ATOM 4675 N N . GLU A 1 603 ? -22.402 -30.120 -2.973 1.00 38.41 603 GLU A N 1
ATOM 4676 C CA . GLU A 1 603 ? -23.323 -29.758 -1.891 1.00 38.41 603 GLU A CA 1
ATOM 4677 C C . GLU A 1 603 ? -23.464 -30.926 -0.900 1.00 38.41 603 GLU A C 1
ATOM 4679 O O . GLU A 1 603 ? -23.622 -32.080 -1.329 1.00 38.41 603 GLU A O 1
ATOM 4684 N N . PRO A 1 604 ? -23.431 -30.673 0.422 1.00 39.66 604 PRO A N 1
ATOM 4685 C CA . PRO A 1 604 ? -23.699 -31.723 1.384 1.00 39.66 604 PRO A CA 1
ATOM 4686 C C . PRO A 1 604 ? -25.109 -32.249 1.122 1.00 39.66 604 PRO A C 1
ATOM 4688 O O . PRO A 1 604 ? -26.095 -31.517 1.218 1.00 39.66 604 PRO A O 1
ATOM 4691 N N . ALA A 1 605 ? -25.189 -33.529 0.753 1.00 37.34 605 ALA A N 1
ATOM 4692 C CA . ALA A 1 605 ? -26.450 -34.214 0.544 1.00 37.34 605 ALA A CA 1
ATOM 4693 C C . ALA A 1 605 ? -27.351 -33.982 1.762 1.00 37.34 605 ALA A C 1
ATOM 4695 O O . ALA A 1 605 ? -26.955 -34.282 2.890 1.00 37.34 605 ALA A O 1
ATOM 4696 N N . ALA A 1 606 ? -28.543 -33.436 1.516 1.00 40.72 606 ALA A N 1
ATOM 4697 C CA . ALA A 1 606 ? -29.548 -33.213 2.542 1.00 40.72 606 ALA A CA 1
ATOM 4698 C C . ALA A 1 606 ? -29.754 -34.494 3.368 1.00 40.72 606 ALA A C 1
ATOM 4700 O O . ALA A 1 606 ? -30.133 -35.537 2.822 1.00 40.72 606 ALA A O 1
ATOM 4701 N N . ALA A 1 607 ? -29.495 -34.394 4.671 1.00 39.12 607 ALA A N 1
ATOM 4702 C CA . ALA A 1 607 ? -29.806 -35.401 5.677 1.00 39.12 607 ALA A CA 1
ATOM 4703 C C . ALA A 1 607 ? -30.683 -34.780 6.762 1.00 39.12 607 ALA A C 1
ATOM 4705 O O . ALA A 1 607 ? -30.314 -33.689 7.257 1.00 39.12 607 ALA A O 1
#

pLDDT: mean 85.31, std 15.65, range [24.75, 98.25]

Sequence (607 aa):
MKRILSLALSLILAWSLSIPTLAAEDLNPPLWQQMGFSSREECITSVYGDEDAYEEAVQEALERQQWEDSKAAEIASFDPDAYWESDECQYHWYYDSKEEFMEDWFLETEEEFRDVMLEDWLDQEWDAYRQATLVERTRAELGAPAGETGVMLDGTYISFPGGAVPEVVNGATMVPCGPVLKAFGGTVSHTGSEVVCTLDGAVYRLRSGSDTIAVTNADGTASEIVLGAACYEKNGATYLALRPFAEAMGCDVMWDSTFQTAVLLRREAAIAQLDQQFTVINQMFAAMEYDASKNYKTVARMDAKLTMLDSINGDKQYPMDADVEMLQSGGTVNLKLTMDLSSLLEIPDALDGMDPLSAAALKNQLRNVKMEMIYDAEGGTLYLKMPLLAELSGGQLDRDSWIAFPLGEFAQIPVGTSTTMGAILYQSMRQQVELMSSFGPYFEGMITPALLYRELFVSAEEAAAYVGDDCFEASGGYSVLHYDEEDYNAYLESQYGEGSAEYLSEFEQLEMELKIARSGAATFRMLMQTKDHGVYSPAMLLDISGSQSPTRVDLSMLVKLKNQFNLELTYTGNTTETNQKPNAAPPAGETVVNPYESYETPEPAAA

Secondary structure (DSSP, 8-state):
-HHHHHHHHHHHHTTTS---------SSS-HHHHTT-S-HHHHIIIIISSHHHHHHHHHHHHHHHHHHHHTHHHHHH--HHHHHTSTT-GGGGT-S-HHHHHHHTT--SHHHHHHHHHHHHHHHHHHHHHHHHHHHHHHHHTTPPTTS-EEEETTEEPP-TTS---EEETTEEEEEHHHHHHHTT-EEEEETTEEEEEETTEEEEEETT-SEEEEE-TTS-EEEEE-SS--EEETTEEEEEHHHHHHHTTEEEEEETTTTEEEEEEHHHHHHHHGGG-HHHHHHHHHH---TTSEEEEEEEEEEEEEE--TTT--EEEEEEEEEEEEEETTEEEEEEEEE-GGGGGSTTTTTT--HHHHHHHHHHHTTEEEEEEEETTTTEEEEE-HHHHHHTTTSS-TT-EEEEE-GGGG---SSS---HHHHHHHHHHHHHHHHTTSSS--TT---TTTHHHHHHHHHHHHHHHHSGGGEEEETTEEEEEEEHHHHHHHHHHHH-TTTHHHH--EEEEEEEEEEETTS-EEEEEEEEE----TTS--EEEEEEEEEETTEEEEEEEEEETTTEEEEEEEEEEEEEES----SSPPTT--EE-TTGGG----PPP-

Nearest PDB structures (foldseek):
  3rfz-assembly3_B  TM=1.819E-01  e=5.268E-02  Escherichia coli
  2vqi-assembly2_B-2  TM=1.606E-01  e=8.688E-02  Escherichia coli
  2vqi-assembly1_A-2  TM=1.642E-01  e=2.033E-01  Escherichia coli
  4pr7-assembly1_A  TM=2.053E-01  e=5.814E-01  Dickeya dadantii
  7lhg-assembly1_C  TM=1.981E-01  e=1.060E+00  Escherichia coli

Solvent-accessible surface area (backbone atoms only — not comparable to full-atom values): 32794 Å² total; per-residue (Å²): 117,77,71,56,55,52,51,51,48,49,50,50,48,60,56,74,77,47,82,80,69,83,83,72,74,87,43,87,69,35,64,37,53,73,74,68,40,94,41,61,68,57,34,25,44,71,73,44,42,38,70,68,56,41,50,51,52,50,51,51,54,48,52,50,51,55,49,48,63,76,37,45,70,59,65,74,64,63,54,46,68,65,42,48,75,33,96,79,33,72,60,52,80,78,35,100,43,71,69,58,46,30,59,78,70,70,42,90,44,74,64,55,48,34,51,56,45,48,49,56,51,47,51,53,52,47,51,51,49,48,62,74,40,40,64,60,51,54,34,54,75,56,56,47,61,84,98,48,50,36,43,30,49,70,63,39,53,64,72,56,79,79,83,37,65,44,43,75,54,96,88,38,52,32,27,45,41,65,51,54,45,40,74,77,69,23,52,73,48,74,61,88,77,30,43,38,32,42,42,95,71,19,39,40,40,41,38,65,73,34,38,50,33,46,30,35,40,65,88,69,50,78,51,73,46,67,32,91,41,59,17,39,79,50,78,93,34,53,30,33,34,44,60,49,52,41,44,75,71,52,25,50,75,44,77,23,79,88,74,40,24,42,29,35,34,49,50,68,60,52,26,60,56,49,36,72,45,28,54,64,57,33,42,30,39,60,41,58,58,68,64,61,93,47,23,35,37,35,47,31,44,36,44,35,37,41,31,44,50,34,98,84,82,53,66,46,76,31,60,34,39,36,43,38,42,36,30,30,36,46,51,27,29,24,40,37,40,40,30,31,53,36,40,60,62,70,44,86,73,64,55,68,96,57,54,74,66,59,50,52,51,51,38,61,50,29,52,60,38,49,38,39,37,31,32,14,57,89,78,36,34,38,36,41,32,41,46,65,52,13,67,76,50,77,63,76,39,61,52,80,33,30,39,48,42,77,38,64,89,82,56,74,71,77,48,75,57,91,63,38,65,21,50,51,54,51,51,53,53,53,51,46,30,64,57,50,70,71,76,65,82,91,57,91,93,63,60,40,62,78,45,43,55,57,52,52,51,53,54,46,52,58,48,31,73,71,62,11,48,87,43,46,44,85,51,100,72,23,41,34,32,70,50,36,50,67,58,52,35,51,48,38,23,59,64,62,16,87,71,31,32,80,78,67,56,58,60,75,39,43,42,36,37,40,36,33,35,85,77,23,34,32,40,39,40,38,39,37,25,40,48,70,70,45,93,91,44,48,24,37,38,41,41,37,39,37,39,41,43,72,44,39,39,38,39,39,38,38,39,34,40,60,86,48,36,35,40,39,36,38,37,43,34,40,42,42,82,43,92,63,73,43,52,71,63,81,65,91,89,61,54,74,42,56,89,60,71,86,69,66,74,76,77,80,75,91,125

Mean predicted aligned error: 11.77 Å

Foldseek 3Di:
DVVVVVVVVVVVVCVVVDPPPDDDQPDVVRPCVVVPHPDPVCCCQFPQLDDVSSVVVSVVVVVLVVVCVVCVVVLVVDDLVVLLPDPLDPVVVVDVDPVRVCVVVVPPDPVSSSVVSSVSVSVVVSQVVCQVCVLVVVCVVLV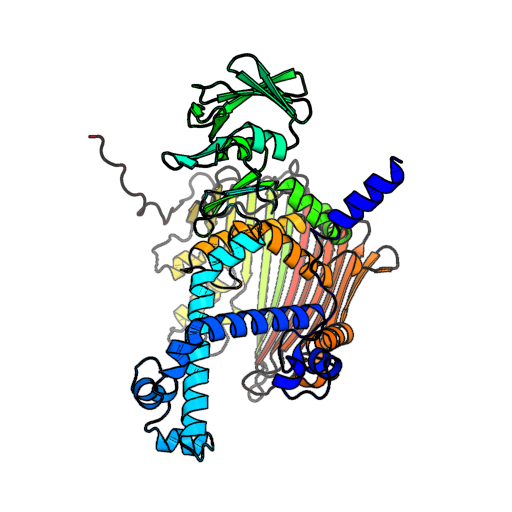HDPPAQWEAELSHTQDDPQPQGWDQDPNFTKHQVVSVLVVLVWDWDDDPQWIWIADPQKIWIAHAQDQKIWIQDNVRDIDIQGQVDGWHDDSRGIIGRDVSVLVVVQWDWDAFPSNSYIYTYNLVVQLVVLLVFFVQVLLLLVQLFDDLQFKKKKKKKKKKKKWFFDPPPGIDIQIKMKIKIWIDHRLKIKIKMWMQRLSVLVPPPSQPPHDPVVNVVVSVCNHTWIKIWIQFLVQQKIKIQTLVVCVVVVNPDHSQAIEIDNCDVVDPPVRRDSDGPSNVLLVVLVVQQVVQVPVDDDDPPRDHSSCSSVVSVVVSVVVSVQNTPVQFDDDPQKTKHKDWLVNVLVVQCSRNNPPRCVPPPQWPIWIWMWIAHSSSKIKIWTWTWGDQPPDVQGIKIWTKIWIDGNFKTWIWIWIDGPNTMIMTMIMIMGMDTDPDHGDSDPDPPHHYDHPCPVPPDPDDPDD

Radius of gyration: 32.17 Å; Cα contacts (8 Å, |Δi|>4): 1039; chains: 1; bounding box: 81×69×81 Å